Protein AF-A0A2H5XA53-F1 (afdb_monomer)

pLDDT: mean 73.77, std 21.11, range [25.73, 98.69]

Foldseek 3Di:
DDDDDDDDDDDPPPDDDPDPDDDPPDDDPDDDPPQDFDKDFDDDDDAWFKFWADPPDPHTAQEAEAQGKTWIDGPDDQWGKMAGPGPPDPPDNRIDIWGKDWAFKDQPPLAKFWADADPVRDGDGDHRGVCVRHTTMITGHRPRWDKTAMKIWIWTPCPRHGHDIHIHDRLGRIHGHKAKAKEFAPLPDAFDAPDFFTKMKIFMPPQAGPVRHGQWFKKKKFKFKAFFFLPFQQFFAQDPQWWFFAADPVGDTDTDGDGDRGAGQKAFDCDDPQKHFAFDWDADPRGITTGHRGMIIGNDTDRMDMTTMHGRFLLMWIWMWMKTADGVPGIATHQYPPPRDRGTHIPPPDPPPQSASQVVCVVLVNPPHNQQDAQACPLPFLPDHHQFAGVSDLSRAGQFPNDGHHHRSHFHEAEEEEDQDDDDVVDDGLHQDPCLQQPCLQPDDPSDGHYTYHYPVSNPPHPFPNDDDRPPRDDDANGRYEYEYEDQDWFADDPVQPLDHDPCVPPPDDDPVRTDRPPQFQKDKDAQFNPRTVDPDDDDPPPPDDGDRGTQIYMYGHLVVLVVQLPDCVLQVVSDDSSSSSSNQSSLNSLQSRQQDDPPQPRRGPQSDAAPVRHRRGPVQQTHGSPDNCSVPPFQAGRPRHPVRRPRHGNND

Structure (mmCIF, N/CA/C/O backbone):
data_AF-A0A2H5XA53-F1
#
_entry.id   AF-A0A2H5XA53-F1
#
loop_
_atom_site.group_PDB
_atom_site.id
_atom_site.type_symbol
_atom_site.label_atom_id
_atom_site.label_alt_id
_atom_site.label_comp_id
_atom_site.label_asym_id
_atom_site.label_entity_id
_atom_site.label_seq_id
_atom_site.pdbx_PDB_ins_code
_atom_site.Cartn_x
_atom_site.Cartn_y
_atom_site.Cartn_z
_atom_site.occupancy
_atom_site.B_iso_or_equiv
_atom_site.auth_seq_id
_atom_site.auth_comp_id
_atom_site.auth_asym_id
_atom_site.auth_atom_id
_atom_site.pdbx_PDB_model_num
ATOM 1 N N . MET A 1 1 ? 22.984 10.103 26.704 1.00 40.16 1 MET A N 1
ATOM 2 C CA . MET A 1 1 ? 23.006 11.159 27.741 1.00 40.16 1 MET A CA 1
ATOM 3 C C . MET A 1 1 ? 21.774 12.032 27.567 1.00 40.16 1 MET A C 1
ATOM 5 O O . MET A 1 1 ? 21.780 12.897 26.712 1.00 40.16 1 MET A O 1
ATOM 9 N N . ALA A 1 2 ? 20.729 11.794 28.353 1.00 28.52 2 ALA A N 1
ATOM 10 C CA . ALA A 1 2 ? 19.669 12.759 28.641 1.00 28.52 2 ALA A CA 1
ATOM 11 C C . ALA A 1 2 ? 19.011 12.301 29.946 1.00 28.52 2 ALA A C 1
ATOM 13 O O . ALA A 1 2 ? 18.802 11.110 30.164 1.00 28.52 2 ALA A O 1
ATOM 14 N N . LYS A 1 3 ? 18.869 13.245 30.871 1.00 28.28 3 LYS A N 1
ATOM 15 C CA . LYS A 1 3 ? 18.657 13.029 32.301 1.00 28.28 3 LYS A CA 1
ATOM 16 C C . LYS A 1 3 ? 17.185 12.755 32.595 1.00 28.28 3 LYS A C 1
ATOM 18 O O . LYS A 1 3 ? 16.324 13.522 32.181 1.00 28.28 3 LYS A O 1
ATOM 23 N N . GLY A 1 4 ? 16.938 11.696 33.363 1.00 26.47 4 GLY A N 1
ATOM 24 C CA . GLY A 1 4 ? 15.635 11.384 33.933 1.00 26.47 4 GLY A CA 1
ATOM 25 C C . GLY A 1 4 ? 15.167 12.464 34.907 1.00 26.47 4 GLY A C 1
ATOM 26 O O . GLY A 1 4 ? 15.912 12.884 35.795 1.00 26.47 4 GLY A O 1
ATOM 27 N N . SER A 1 5 ? 13.917 12.886 34.735 1.00 27.09 5 SER A N 1
ATOM 28 C CA . SER A 1 5 ? 13.159 13.592 35.760 1.00 27.09 5 SER A CA 1
ATOM 29 C C . SER A 1 5 ? 12.497 12.542 36.648 1.00 27.09 5 SER A C 1
ATOM 31 O O . SER A 1 5 ? 11.563 11.853 36.243 1.00 27.09 5 SER A O 1
ATOM 33 N N . LEU A 1 6 ? 13.058 12.369 37.843 1.00 26.41 6 LEU A N 1
ATOM 34 C CA . LEU A 1 6 ? 12.524 11.526 38.902 1.00 26.41 6 LEU A CA 1
ATOM 35 C C . LEU A 1 6 ? 11.339 12.272 39.539 1.00 26.41 6 LEU A C 1
ATOM 37 O O . LEU A 1 6 ? 11.537 13.154 40.374 1.00 26.41 6 LEU A O 1
ATOM 41 N N . SER A 1 7 ? 10.109 11.944 39.143 1.00 26.86 7 SER A N 1
ATOM 42 C CA . SER A 1 7 ? 8.926 12.375 39.893 1.00 26.86 7 SER A CA 1
ATOM 43 C C . SER A 1 7 ? 8.733 11.437 41.079 1.00 26.86 7 SER A C 1
ATOM 45 O O . SER A 1 7 ? 8.416 10.258 40.936 1.00 26.86 7 SER A O 1
ATOM 47 N N . VAL A 1 8 ? 8.996 11.980 42.265 1.00 28.12 8 VAL A N 1
ATOM 48 C CA . VAL A 1 8 ? 8.819 11.341 43.568 1.00 28.12 8 VAL A CA 1
ATOM 49 C C . VAL A 1 8 ? 7.327 11.111 43.800 1.00 28.12 8 VAL A C 1
ATOM 51 O O . VAL A 1 8 ? 6.586 12.045 44.098 1.00 28.12 8 VAL A O 1
ATOM 54 N N . MET A 1 9 ? 6.887 9.861 43.666 1.00 27.36 9 MET A N 1
ATOM 55 C CA . MET A 1 9 ? 5.546 9.442 44.057 1.00 27.36 9 MET A CA 1
ATOM 56 C C . MET A 1 9 ? 5.561 9.091 45.546 1.00 27.36 9 MET A C 1
ATOM 58 O O . MET A 1 9 ? 6.267 8.190 46.001 1.00 27.36 9 MET A O 1
ATOM 62 N N . LEU A 1 10 ? 4.813 9.873 46.318 1.00 25.73 10 LEU A N 1
ATOM 63 C CA . LEU A 1 10 ? 4.622 9.706 47.749 1.00 25.73 10 LEU A CA 1
ATOM 64 C C . LEU A 1 10 ? 3.730 8.474 47.981 1.00 25.73 10 LEU A C 1
ATOM 66 O O . LEU A 1 10 ? 2.506 8.566 47.968 1.00 25.73 10 LEU A O 1
ATOM 70 N N . CYS A 1 11 ? 4.343 7.307 48.173 1.00 26.61 11 CYS A N 1
ATOM 71 C CA . CYS A 1 11 ? 3.651 6.120 48.664 1.00 26.61 11 CYS A CA 1
ATOM 72 C C . CYS A 1 11 ? 3.144 6.375 50.093 1.00 26.61 11 CYS A C 1
ATOM 74 O O . CYS A 1 11 ? 3.913 6.332 51.055 1.00 26.61 11 CYS A O 1
ATOM 76 N N . LEU A 1 12 ? 1.837 6.591 50.249 1.00 27.44 12 LEU A N 1
ATOM 77 C CA . LEU A 1 12 ? 1.141 6.410 51.523 1.00 27.44 12 LEU A CA 1
ATOM 78 C C . LEU A 1 12 ? 1.020 4.903 51.800 1.00 27.44 12 LEU A C 1
ATOM 80 O O . LEU A 1 12 ? -0.032 4.294 51.641 1.00 27.44 12 LEU A O 1
ATOM 84 N N . VAL A 1 13 ? 2.131 4.297 52.223 1.00 31.11 13 VAL A N 1
ATOM 85 C CA . VAL A 1 13 ? 2.116 3.013 52.931 1.00 31.11 13 VAL A CA 1
ATOM 86 C C . VAL A 1 13 ? 1.614 3.305 54.341 1.00 31.11 13 VAL A C 1
ATOM 88 O O . VAL A 1 13 ? 2.375 3.688 55.231 1.00 31.11 13 VAL A O 1
ATOM 91 N N . GLY A 1 14 ? 0.307 3.162 54.540 1.00 27.55 14 GLY A N 1
ATOM 92 C CA . GLY A 1 14 ? -0.288 3.067 55.866 1.00 27.55 14 GLY A CA 1
ATOM 93 C C . GLY A 1 14 ? 0.131 1.749 56.505 1.00 27.55 14 GLY A C 1
ATOM 94 O O . GLY A 1 14 ? -0.574 0.752 56.403 1.00 27.55 14 GLY A O 1
ATOM 95 N N . GLY A 1 15 ? 1.306 1.737 57.134 1.00 28.27 15 GLY A N 1
ATOM 96 C CA . GLY A 1 15 ? 1.741 0.637 57.982 1.00 28.27 15 GLY A CA 1
ATOM 97 C C . GLY A 1 15 ? 0.793 0.497 59.168 1.00 28.27 15 GLY A C 1
ATOM 98 O O . GLY A 1 15 ? 0.831 1.307 60.097 1.00 28.27 15 GLY A O 1
ATOM 99 N N . PHE A 1 16 ? -0.040 -0.541 59.155 1.00 29.83 16 PHE A N 1
ATOM 100 C CA . PHE A 1 16 ? -0.674 -1.028 60.371 1.00 29.83 16 PHE A CA 1
ATOM 101 C C . PHE A 1 16 ? 0.427 -1.592 61.271 1.00 29.83 16 PHE A C 1
ATOM 103 O O . PHE A 1 16 ? 0.956 -2.677 61.048 1.00 29.83 16 PHE A O 1
ATOM 110 N N . LYS A 1 17 ? 0.804 -0.807 62.283 1.00 28.81 17 LYS A N 1
ATOM 111 C CA . LYS A 1 17 ? 1.479 -1.321 63.472 1.00 28.81 17 LYS A CA 1
ATOM 112 C C . LYS A 1 17 ? 0.552 -2.344 64.121 1.00 28.81 17 LYS A C 1
ATOM 114 O O . LYS A 1 17 ? -0.555 -1.989 64.520 1.00 28.81 17 LYS A O 1
ATOM 119 N N . GLU A 1 18 ? 1.040 -3.567 64.293 1.00 35.03 18 GLU A N 1
ATOM 120 C CA . GLU A 1 18 ? 0.572 -4.440 65.363 1.00 35.03 18 GLU A CA 1
ATOM 121 C C . GLU A 1 18 ? 0.730 -3.680 66.686 1.00 35.03 18 GLU A C 1
ATOM 123 O O . GLU A 1 18 ? 1.836 -3.463 67.185 1.00 35.03 18 GLU A O 1
ATOM 128 N N . SER A 1 19 ? -0.384 -3.200 67.233 1.00 30.84 19 SER A N 1
ATOM 129 C CA . SER A 1 19 ? -0.455 -2.869 68.646 1.00 30.84 19 SER A CA 1
ATOM 130 C C . SER A 1 19 ? -0.830 -4.143 69.388 1.00 30.84 19 SER A C 1
ATOM 132 O O . SER A 1 19 ? -1.988 -4.562 69.355 1.00 30.84 19 SER A O 1
ATOM 134 N N . GLU A 1 20 ? 0.143 -4.735 70.078 1.00 40.47 20 GLU A N 1
ATOM 135 C CA . GLU A 1 20 ? -0.108 -5.598 71.229 1.00 40.47 20 GLU A CA 1
ATOM 136 C C . GLU A 1 20 ? -0.888 -4.786 72.275 1.00 40.47 20 GLU A C 1
ATOM 138 O O . GLU A 1 20 ? -0.334 -4.078 73.115 1.00 40.47 20 GLU A O 1
ATOM 143 N N . GLY A 1 21 ? -2.212 -4.833 72.164 1.00 32.72 21 GLY A N 1
ATOM 144 C CA . GLY A 1 21 ? -3.162 -4.339 73.145 1.00 32.72 21 GLY A CA 1
ATOM 145 C C . GLY A 1 21 ? -3.929 -5.530 73.687 1.00 32.72 21 GLY A C 1
ATOM 146 O O . GLY A 1 21 ? -4.850 -6.031 73.048 1.00 32.72 21 GLY A O 1
ATOM 147 N N . SER A 1 22 ? -3.520 -5.999 74.860 1.00 39.28 22 SER A N 1
ATOM 148 C CA . SER A 1 22 ? -4.194 -7.022 75.648 1.00 39.28 22 SER A CA 1
ATOM 149 C C . SER A 1 22 ? -5.679 -6.689 75.847 1.00 39.28 22 SER A C 1
ATOM 151 O O . SER A 1 22 ? -6.051 -5.832 76.646 1.00 39.28 22 SER A O 1
ATOM 153 N N . GLN A 1 23 ? -6.546 -7.404 75.131 1.00 35.12 23 GLN A N 1
ATOM 154 C CA . GLN A 1 23 ? -7.973 -7.477 75.436 1.00 35.12 23 GLN A CA 1
ATOM 155 C C . GLN A 1 23 ? -8.151 -8.276 76.739 1.00 35.12 23 GLN A C 1
ATOM 157 O O . GLN A 1 23 ? -7.693 -9.421 76.810 1.00 35.12 23 GLN A O 1
ATOM 162 N N . PRO A 1 24 ? -8.802 -7.738 77.785 1.00 36.78 24 PRO A N 1
ATOM 163 C CA . PRO A 1 24 ? -9.223 -8.564 78.902 1.00 36.78 24 PRO A CA 1
ATOM 164 C C . PRO A 1 24 ? -10.351 -9.487 78.427 1.00 36.78 24 PRO A C 1
ATOM 166 O O . PRO A 1 24 ? -11.392 -9.035 77.954 1.00 36.78 24 PRO A O 1
ATOM 169 N N . SER A 1 25 ? -10.147 -10.794 78.578 1.00 39.16 25 SER A N 1
ATOM 170 C CA . SER A 1 25 ? -11.177 -11.811 78.384 1.00 39.16 25 SER A CA 1
ATOM 171 C C . SER A 1 25 ? -12.285 -11.627 79.426 1.00 39.16 25 SER A C 1
ATOM 173 O O . SER A 1 25 ? -12.193 -12.148 80.541 1.00 39.16 25 SER A O 1
ATOM 175 N N . TYR A 1 26 ? -13.333 -10.881 79.086 1.00 33.38 26 TYR A N 1
ATOM 176 C CA . TYR A 1 26 ? -14.556 -10.850 79.880 1.00 33.38 26 TYR A CA 1
ATOM 177 C C . TYR A 1 26 ? -15.517 -11.910 79.339 1.00 33.38 26 TYR A C 1
ATOM 179 O O . TYR A 1 26 ? -16.351 -11.642 78.481 1.00 33.38 26 TYR A O 1
ATOM 187 N N . TYR A 1 27 ? -15.369 -13.142 79.829 1.00 35.25 27 TYR A N 1
ATOM 188 C CA . TYR A 1 27 ? -16.424 -14.148 79.728 1.00 35.25 27 TYR A CA 1
ATOM 189 C C . TYR A 1 27 ? -17.549 -13.761 80.699 1.00 35.25 27 TYR A C 1
ATOM 191 O O . TYR A 1 27 ? -17.309 -13.761 81.912 1.00 35.25 27 TYR A O 1
ATOM 199 N N . PRO A 1 28 ? -18.777 -13.459 80.238 1.00 43.47 28 PRO A N 1
ATOM 200 C CA . PRO A 1 28 ? -19.921 -13.468 81.133 1.00 43.47 28 PRO A CA 1
ATOM 201 C C . PRO A 1 28 ? -20.213 -14.927 81.540 1.00 43.47 28 PRO A C 1
ATOM 203 O O . PRO A 1 28 ? -20.170 -15.828 80.698 1.00 43.47 28 PRO A O 1
ATOM 206 N N . PRO A 1 29 ? -20.500 -15.204 82.822 1.00 46.25 29 PRO A N 1
ATOM 207 C CA . PRO A 1 29 ? -20.629 -16.562 83.324 1.00 46.25 29 PRO A CA 1
ATOM 208 C C . PRO A 1 29 ? -22.071 -17.062 83.201 1.00 46.25 29 PRO A C 1
ATOM 210 O O . PRO A 1 29 ? -22.653 -17.410 84.210 1.00 46.25 29 PRO A O 1
ATOM 213 N N . TYR A 1 30 ? -22.663 -17.098 82.008 1.00 39.34 30 TYR A N 1
ATOM 214 C CA . TYR A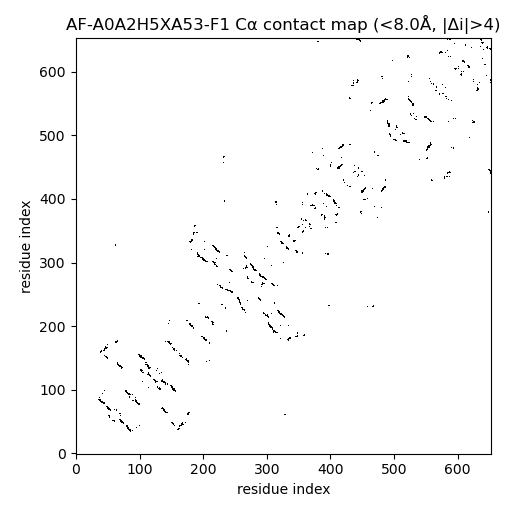 1 30 ? -23.881 -17.875 81.726 1.00 39.34 30 TYR A CA 1
ATOM 215 C C . TYR A 1 30 ? -23.929 -18.152 80.219 1.00 39.34 30 TYR A C 1
ATOM 217 O O . TYR A 1 30 ? -23.705 -17.212 79.454 1.00 39.34 30 TYR A O 1
ATOM 225 N N . PRO A 1 31 ? -24.231 -19.383 79.751 1.00 45.34 31 PRO A N 1
ATOM 226 C CA . PRO A 1 31 ? -24.645 -19.534 78.366 1.00 45.34 31 PRO A CA 1
ATOM 227 C C . PRO A 1 31 ? -25.869 -18.622 78.199 1.00 45.34 31 PRO A C 1
ATOM 229 O O . PRO A 1 31 ? -26.800 -18.727 79.012 1.00 45.34 31 PRO A O 1
ATOM 232 N N . PRO A 1 32 ? -25.885 -17.688 77.230 1.00 48.88 32 PRO A N 1
ATOM 233 C CA . PRO A 1 32 ? -27.125 -17.001 76.917 1.00 48.88 32 PRO A CA 1
ATOM 234 C C . PRO A 1 32 ? -28.183 -18.082 76.651 1.00 48.88 32 PRO A C 1
ATOM 236 O O . PRO A 1 32 ? -27.824 -19.200 76.249 1.00 48.88 32 PRO A O 1
ATOM 239 N N . PRO A 1 33 ? -29.479 -17.800 76.870 1.00 49.09 33 PRO A N 1
ATOM 240 C CA . PRO A 1 33 ? -30.503 -18.664 76.306 1.00 49.09 33 PRO A CA 1
ATOM 241 C C . PRO A 1 33 ? -30.094 -18.918 74.855 1.00 49.09 33 PRO A C 1
ATOM 243 O O . PRO A 1 33 ? -29.664 -17.974 74.184 1.00 49.09 33 PRO A O 1
ATOM 246 N N . GLN A 1 34 ? -30.134 -20.172 74.402 1.00 59.06 34 GLN A N 1
ATOM 247 C CA . GLN A 1 34 ? -30.050 -20.471 72.978 1.00 59.06 34 GLN A CA 1
ATOM 248 C C . GLN A 1 34 ? -31.205 -19.715 72.320 1.00 59.06 34 GLN A C 1
ATOM 250 O O . GLN A 1 34 ? -32.327 -20.208 72.249 1.00 59.06 34 GLN A O 1
ATOM 255 N N . HIS A 1 35 ? -30.969 -18.458 71.965 1.00 70.44 35 HIS A N 1
ATOM 256 C CA . HIS A 1 35 ? -31.909 -17.657 71.229 1.00 70.44 35 HIS A CA 1
ATOM 257 C C . HIS A 1 35 ? -31.703 -18.105 69.792 1.00 70.44 35 HIS A C 1
ATOM 259 O O . HIS A 1 35 ? -30.600 -18.055 69.251 1.00 70.44 35 HIS A O 1
ATOM 265 N N . GLN A 1 36 ? -32.742 -18.701 69.229 1.00 82.25 36 GLN A N 1
ATOM 266 C CA . GLN A 1 36 ? -32.729 -19.072 67.830 1.00 82.25 36 GLN A CA 1
ATOM 267 C C . GLN A 1 36 ? -33.011 -17.809 67.035 1.00 82.25 36 GLN A C 1
ATOM 269 O O . GLN A 1 36 ? -34.000 -17.116 67.292 1.00 82.25 36 GLN A O 1
ATOM 274 N N . HIS A 1 37 ? -32.119 -17.499 66.105 1.00 85.12 37 HIS A N 1
ATOM 275 C CA . HIS A 1 37 ? -32.387 -16.460 65.132 1.00 85.12 37 HIS A CA 1
ATOM 276 C C . HIS A 1 37 ? -33.507 -16.919 64.202 1.00 85.12 37 HIS A C 1
ATOM 278 O O . HIS A 1 37 ? -33.608 -18.097 63.860 1.00 85.12 37 HIS A O 1
ATOM 284 N N . ASN A 1 38 ? -34.355 -15.972 63.821 1.00 90.94 38 ASN A N 1
ATOM 285 C CA . ASN A 1 38 ? -35.350 -16.150 62.779 1.00 90.94 38 ASN A CA 1
ATOM 286 C C . ASN A 1 38 ? -35.137 -15.007 61.794 1.00 90.94 38 ASN A C 1
ATOM 288 O O . ASN A 1 38 ? -35.607 -13.898 62.048 1.00 90.94 38 ASN A O 1
ATOM 292 N N . TRP A 1 39 ? -34.321 -15.259 60.778 1.00 91.25 39 TRP A N 1
ATOM 293 C CA . TRP A 1 39 ? -33.937 -14.269 59.782 1.00 91.25 39 TRP A CA 1
ATOM 294 C C . TRP A 1 39 ? -35.009 -14.147 58.707 1.00 91.25 39 TRP A C 1
ATOM 296 O O . TRP A 1 39 ? -35.659 -15.124 58.330 1.00 91.25 39 TRP A O 1
ATOM 306 N N . THR A 1 40 ? -35.202 -12.928 58.240 1.00 89.94 40 THR A N 1
ATOM 307 C CA . THR A 1 40 ? -36.056 -12.584 57.111 1.00 89.94 40 THR A CA 1
ATOM 308 C C . THR A 1 40 ? -35.318 -11.576 56.252 1.00 89.94 40 THR A C 1
ATOM 310 O O . THR A 1 40 ? -34.621 -10.733 56.826 1.00 89.94 40 THR A O 1
ATOM 313 N N . ALA A 1 41 ? -35.577 -11.610 54.942 1.00 87.44 41 ALA A N 1
ATOM 314 C CA . ALA A 1 41 ? -35.121 -10.595 53.999 1.00 87.44 41 ALA A CA 1
ATOM 315 C C . ALA A 1 41 ? -35.289 -9.193 54.592 1.00 87.44 41 ALA A C 1
ATOM 317 O O . ALA A 1 41 ? -36.395 -8.802 55.000 1.00 87.44 41 ALA A O 1
ATOM 318 N N . GLY A 1 42 ? -34.183 -8.466 54.685 1.00 85.56 42 GLY A N 1
ATOM 319 C CA . GLY A 1 42 ? -34.178 -7.098 55.165 1.00 85.56 42 GLY A CA 1
ATOM 320 C C . GLY A 1 42 ? -34.208 -6.101 54.009 1.00 85.56 42 GLY A C 1
ATOM 321 O O . GLY A 1 42 ? -35.268 -5.824 53.443 1.00 85.56 42 GLY A O 1
ATOM 322 N N . SER A 1 43 ? -33.061 -5.495 53.705 1.00 84.50 43 SER A N 1
ATOM 323 C CA . SER A 1 43 ? -32.903 -4.613 52.544 1.00 84.50 43 SER A CA 1
ATOM 324 C C . SER A 1 43 ? -32.302 -5.411 51.405 1.00 84.50 43 SER A C 1
ATOM 326 O O . SER A 1 43 ? -31.198 -5.893 51.568 1.00 84.50 43 SER A O 1
ATOM 328 N N . SER A 1 44 ? -32.982 -5.456 50.260 1.00 82.31 44 SER A N 1
ATOM 329 C CA . SER A 1 44 ? -32.523 -6.206 49.088 1.00 82.31 44 SER A CA 1
ATOM 330 C C . SER A 1 44 ? -31.078 -5.895 48.698 1.00 82.31 44 SER A C 1
ATOM 332 O O . SER A 1 44 ? -30.719 -4.706 48.633 1.00 82.31 44 SER A O 1
ATOM 334 N N . ILE A 1 45 ? -30.355 -6.932 48.272 1.00 88.12 45 ILE A N 1
ATOM 335 C CA . ILE A 1 45 ? -29.026 -6.846 47.662 1.00 88.12 45 ILE A CA 1
ATOM 336 C C . ILE A 1 45 ? -28.956 -5.658 46.682 1.00 88.12 45 ILE A C 1
ATOM 338 O O . ILE A 1 45 ? -29.724 -5.585 45.709 1.00 88.12 45 ILE A O 1
ATOM 342 N N . PRO A 1 46 ? -28.042 -4.692 46.900 1.00 89.19 46 PRO A N 1
ATOM 343 C CA . PRO A 1 46 ? -27.844 -3.593 45.970 1.00 89.19 46 PRO A CA 1
ATOM 344 C C . PRO A 1 46 ? -27.443 -4.122 44.594 1.00 89.19 46 PRO A C 1
ATOM 346 O O . PRO A 1 46 ? -26.440 -4.825 44.457 1.00 89.19 46 PRO A O 1
ATOM 349 N N . LYS A 1 47 ? -28.191 -3.727 43.557 1.00 92.56 47 LYS A N 1
ATOM 350 C CA . LYS A 1 47 ? -27.836 -4.066 42.176 1.00 92.56 47 LYS A CA 1
ATOM 351 C C . LYS A 1 47 ? -26.404 -3.617 41.858 1.00 92.56 47 LYS A C 1
ATOM 353 O O . LYS A 1 47 ? -26.027 -2.506 42.251 1.00 92.56 47 LYS A O 1
ATOM 358 N N . PRO A 1 48 ? -25.627 -4.429 41.125 1.00 94.00 48 PRO A N 1
ATOM 359 C CA . PRO A 1 48 ? -24.269 -4.069 40.764 1.00 94.00 48 PRO A CA 1
ATOM 360 C C . PRO A 1 48 ? -24.265 -2.872 39.811 1.00 94.00 48 PRO A C 1
ATOM 362 O O . PRO A 1 48 ? -25.199 -2.671 39.030 1.00 94.00 48 PRO A O 1
ATOM 365 N N . ILE A 1 49 ? -23.192 -2.085 39.876 1.00 94.00 49 ILE A N 1
ATOM 366 C CA . ILE A 1 49 ? -22.920 -0.994 38.934 1.00 94.00 49 ILE A CA 1
ATOM 367 C C . ILE A 1 49 ? -21.602 -1.326 38.252 1.00 94.00 49 ILE A C 1
ATOM 369 O O . ILE A 1 49 ? -20.529 -1.144 38.829 1.00 94.00 49 ILE A O 1
ATOM 373 N N . VAL A 1 50 ? -21.704 -1.814 37.020 1.00 94.75 50 VAL A N 1
ATOM 374 C CA . VAL A 1 50 ? -20.563 -2.169 36.183 1.00 94.75 50 VAL A CA 1
ATOM 375 C C . VAL A 1 50 ? -19.944 -0.899 35.614 1.00 94.75 50 VAL A C 1
ATOM 377 O O . VAL A 1 50 ? -20.634 -0.086 34.991 1.00 94.75 50 VAL A O 1
ATOM 380 N N . MET A 1 51 ? -18.637 -0.745 35.817 1.00 94.19 51 MET A N 1
ATOM 381 C CA . MET A 1 51 ? -17.818 0.275 35.166 1.00 94.19 51 MET A CA 1
ATOM 382 C C . MET A 1 51 ? -16.552 -0.339 34.578 1.00 94.19 51 MET A C 1
ATOM 384 O O . MET A 1 51 ? -15.970 -1.262 35.153 1.00 94.19 51 MET A O 1
ATOM 388 N N . LEU A 1 52 ? -16.133 0.209 33.437 1.00 94.75 52 LEU A N 1
ATOM 389 C CA . LEU A 1 52 ? -14.876 -0.118 32.780 1.00 94.75 52 LEU A CA 1
ATOM 390 C C . LEU A 1 52 ? -13.880 1.021 32.994 1.00 94.75 52 LEU A C 1
ATOM 392 O O . LEU A 1 52 ? -14.267 2.190 32.998 1.00 94.75 52 LEU A O 1
ATOM 396 N N . PHE A 1 53 ? -12.602 0.684 33.132 1.00 93.12 53 PHE A N 1
ATOM 397 C CA . PHE A 1 53 ? -11.512 1.646 33.289 1.00 93.12 53 PHE A CA 1
ATOM 398 C C . PHE A 1 53 ? -10.328 1.285 32.397 1.00 93.12 53 PHE A C 1
ATOM 400 O O . PHE A 1 53 ? -10.088 0.102 32.132 1.00 93.12 53 PHE A O 1
ATOM 407 N N . TYR A 1 54 ? -9.537 2.287 32.003 1.00 87.06 54 TYR A N 1
ATOM 408 C CA . TYR A 1 54 ? -8.221 2.008 31.424 1.00 87.06 54 TYR A CA 1
ATOM 409 C C . TYR A 1 54 ? -7.350 1.289 32.466 1.00 87.06 54 TYR A C 1
ATOM 411 O O . TYR A 1 54 ? -7.260 1.781 33.603 1.00 87.06 54 TYR A O 1
ATOM 419 N N . PRO A 1 55 ? -6.698 0.162 32.113 1.00 83.50 55 PRO A N 1
ATOM 420 C CA . PRO A 1 55 ? -5.880 -0.603 33.047 1.00 83.50 55 PRO A CA 1
ATOM 421 C C . PRO A 1 55 ? -4.864 0.272 33.794 1.00 83.50 55 PRO A C 1
ATOM 423 O O . PRO A 1 55 ? -4.117 1.041 33.194 1.00 83.50 55 PRO A O 1
ATOM 426 N N . GLY A 1 56 ? -4.847 0.168 35.127 1.00 80.06 56 GLY A N 1
ATOM 427 C CA . GLY A 1 56 ? -3.937 0.936 35.986 1.00 80.06 56 GLY A CA 1
ATOM 428 C C . GLY A 1 56 ? -4.323 2.403 36.217 1.00 80.06 56 GLY A C 1
ATOM 429 O O . GLY A 1 56 ? -3.549 3.136 36.832 1.00 80.06 56 GLY A O 1
ATOM 430 N N . THR A 1 57 ? -5.503 2.841 35.770 1.00 83.31 57 THR A N 1
ATOM 431 C CA . THR A 1 57 ? -5.995 4.214 35.966 1.00 83.31 57 THR A CA 1
ATOM 432 C C . THR A 1 57 ? -7.369 4.240 36.641 1.00 83.31 57 THR A C 1
ATOM 434 O O . THR A 1 57 ? -8.034 3.218 36.784 1.00 83.31 57 THR A O 1
ATOM 437 N N . SER A 1 58 ? -7.818 5.433 37.034 1.00 84.25 58 SER A N 1
ATOM 438 C CA . SER A 1 58 ? -9.185 5.689 37.501 1.00 84.25 58 SER A CA 1
ATOM 439 C C . SER A 1 58 ? -10.087 6.290 36.416 1.00 84.25 58 SER A C 1
ATOM 441 O O . SER A 1 58 ? -11.180 6.758 36.728 1.00 84.25 58 SER A O 1
ATOM 443 N N . TYR A 1 59 ? -9.622 6.365 35.166 1.00 84.25 59 TYR A N 1
ATOM 444 C CA . TYR A 1 59 ? -10.390 6.955 34.074 1.00 84.25 59 TYR A CA 1
ATOM 445 C C . TYR A 1 59 ? -11.374 5.930 33.527 1.00 84.25 59 TYR A C 1
ATOM 447 O O . TYR A 1 59 ? -10.977 4.836 33.125 1.00 84.25 59 TYR A O 1
ATOM 455 N N . THR A 1 60 ? -12.655 6.292 33.531 1.00 87.69 60 THR A N 1
ATOM 456 C CA . THR A 1 60 ? -13.733 5.451 33.013 1.00 87.69 60 THR A CA 1
ATOM 457 C C . THR A 1 60 ? -13.642 5.335 31.501 1.00 87.69 60 THR A C 1
ATOM 459 O O . THR A 1 60 ? -13.388 6.325 30.814 1.00 87.69 60 THR A O 1
ATOM 462 N N . LEU A 1 61 ? -13.918 4.143 30.994 1.00 89.00 61 LEU A N 1
ATOM 463 C CA . LEU A 1 61 ? -13.893 3.810 29.583 1.00 89.00 61 LEU A CA 1
ATOM 464 C C . LEU A 1 61 ? -15.311 3.454 29.129 1.00 89.00 61 LEU A C 1
ATOM 466 O O . LEU A 1 61 ? -15.955 2.582 29.702 1.00 89.00 61 LEU A O 1
ATOM 470 N N . THR A 1 62 ? -15.800 4.146 28.103 1.00 92.00 62 THR A N 1
ATOM 471 C CA . THR A 1 62 ? -17.123 3.901 27.496 1.00 92.00 62 THR A CA 1
ATOM 472 C C . THR A 1 62 ? -17.031 3.449 26.037 1.00 92.00 62 THR A C 1
ATOM 474 O O . THR A 1 62 ? -18.021 3.005 25.458 1.00 92.00 62 THR A O 1
ATOM 477 N N . HIS A 1 63 ? -15.829 3.527 25.465 1.00 95.25 63 HIS A N 1
ATOM 478 C CA . HIS A 1 63 ? -15.491 3.148 24.101 1.00 95.25 63 HIS A CA 1
ATOM 479 C C . HIS A 1 63 ? -14.233 2.291 24.155 1.00 95.25 63 HIS A C 1
ATOM 481 O O . HIS A 1 63 ? -13.209 2.752 24.655 1.00 95.25 63 HIS A O 1
ATOM 487 N N . LEU A 1 64 ? -14.319 1.060 23.669 1.00 95.12 64 LEU A N 1
ATOM 488 C CA . LEU A 1 64 ? -13.231 0.090 23.676 1.00 95.12 64 LEU A CA 1
ATOM 489 C C . LEU A 1 64 ? -12.904 -0.267 22.231 1.00 95.12 64 LEU A C 1
ATOM 491 O O . LEU A 1 64 ? -13.810 -0.606 21.473 1.00 95.12 64 LEU A O 1
ATOM 495 N N . ARG A 1 65 ? -11.642 -0.199 21.822 1.00 95.06 65 ARG A N 1
ATOM 496 C CA . ARG A 1 65 ? -11.282 -0.674 20.486 1.00 95.06 65 ARG A CA 1
ATOM 497 C C . ARG A 1 65 ? -11.363 -2.204 20.439 1.00 95.06 65 ARG A C 1
ATOM 499 O O . ARG A 1 65 ? -11.191 -2.875 21.460 1.00 95.06 65 ARG A O 1
ATOM 506 N N . CYS A 1 66 ? -11.603 -2.785 19.266 1.00 95.38 66 CYS A N 1
ATOM 507 C CA . CYS A 1 66 ? -11.525 -4.235 19.093 1.00 95.38 66 CYS A CA 1
ATOM 508 C C . CYS A 1 66 ? -10.193 -4.786 19.630 1.00 95.38 66 CYS A C 1
ATOM 510 O O . CYS A 1 66 ? -9.123 -4.207 19.421 1.00 95.38 66 CYS A O 1
ATOM 512 N N . TYR A 1 67 ? -10.280 -5.916 20.339 1.00 93.88 67 TYR A N 1
ATOM 513 C CA . TYR A 1 67 ? -9.174 -6.590 21.032 1.00 93.88 67 TYR A CA 1
ATOM 514 C C . TYR A 1 67 ? -8.531 -5.837 22.220 1.00 93.88 67 TYR A C 1
ATOM 516 O O . TYR A 1 67 ? -7.645 -6.386 22.883 1.00 93.88 67 TYR A O 1
ATOM 524 N N . GLU A 1 68 ? -8.976 -4.620 22.543 1.00 94.25 68 GLU A N 1
ATOM 525 C CA . GLU A 1 68 ? -8.490 -3.867 23.702 1.00 94.25 68 GLU A CA 1
ATOM 526 C C . GLU A 1 68 ? -8.997 -4.475 25.024 1.00 94.25 68 GLU A C 1
ATOM 528 O O . GLU A 1 68 ? -10.040 -5.138 25.084 1.00 94.25 68 GLU A O 1
ATOM 533 N N . ILE A 1 69 ? -8.225 -4.273 26.096 1.00 95.62 69 ILE A N 1
ATOM 534 C CA . ILE A 1 69 ? -8.509 -4.792 27.435 1.00 95.62 69 ILE A CA 1
ATOM 535 C C . ILE A 1 69 ? -8.887 -3.634 28.357 1.00 95.62 69 ILE A C 1
ATOM 537 O O . ILE A 1 69 ? -8.135 -2.673 28.499 1.00 95.62 69 ILE A O 1
ATOM 541 N N . ALA A 1 70 ? -10.006 -3.780 29.057 1.00 96.31 70 ALA A N 1
ATOM 542 C CA . ALA A 1 70 ? -10.447 -2.871 30.104 1.00 96.31 70 ALA A CA 1
ATOM 543 C C . ALA A 1 70 ? -10.446 -3.557 31.473 1.00 96.31 70 ALA A C 1
ATOM 545 O O . ALA A 1 70 ? -10.700 -4.759 31.587 1.00 96.31 70 ALA A O 1
ATOM 546 N N . PHE A 1 71 ? -10.206 -2.779 32.527 1.00 96.06 71 PHE A N 1
ATOM 547 C CA . PHE A 1 71 ? -10.438 -3.208 33.904 1.00 96.06 71 PHE A CA 1
ATOM 548 C C . PHE A 1 71 ? -11.932 -3.115 34.234 1.00 96.06 71 PHE A C 1
ATOM 550 O O . PHE A 1 71 ? -12.562 -2.101 33.941 1.00 96.06 71 PHE A O 1
ATOM 557 N N . LEU A 1 72 ? -12.488 -4.157 34.851 1.00 95.25 72 LEU A N 1
ATOM 558 C CA . LEU A 1 72 ? -13.885 -4.251 35.271 1.00 95.25 72 LEU A CA 1
ATOM 559 C C . LEU A 1 72 ? -14.019 -4.051 36.779 1.00 95.25 72 LEU A C 1
ATOM 561 O O . LEU A 1 72 ? -13.328 -4.705 37.563 1.00 95.25 72 LEU A O 1
ATOM 565 N N . ALA A 1 73 ? -14.991 -3.237 37.190 1.00 92.19 73 ALA A N 1
ATOM 566 C CA . ALA A 1 73 ? -15.363 -3.098 38.592 1.00 92.19 73 ALA A CA 1
ATOM 567 C C . ALA A 1 73 ? -16.880 -3.115 38.797 1.00 92.19 73 ALA A C 1
ATOM 569 O O . ALA A 1 73 ? -17.634 -2.581 37.982 1.00 92.19 73 ALA A O 1
ATOM 570 N N . ASP A 1 74 ? -17.295 -3.671 39.935 1.00 92.31 74 ASP A N 1
ATOM 571 C CA . ASP A 1 74 ? -18.577 -3.361 40.563 1.00 92.31 74 ASP A CA 1
ATOM 572 C C . ASP A 1 74 ? -18.346 -2.287 41.625 1.00 92.31 74 ASP A C 1
ATOM 574 O O . ASP A 1 74 ? -17.615 -2.514 42.590 1.00 92.31 74 ASP A O 1
ATOM 578 N N . VAL A 1 75 ? -18.947 -1.114 41.443 1.00 87.62 75 VAL A N 1
ATOM 579 C CA . VAL A 1 75 ? -18.793 0.009 42.381 1.00 87.62 75 VAL A CA 1
ATOM 580 C C . VAL A 1 75 ? -19.995 0.198 43.309 1.00 87.62 75 VAL A C 1
ATOM 582 O O . VAL A 1 75 ? -20.032 1.159 44.081 1.00 87.62 75 VAL A O 1
ATOM 585 N N . ALA A 1 76 ? -21.011 -0.664 43.218 1.00 84.88 76 ALA A N 1
ATOM 586 C CA . ALA A 1 76 ? -22.162 -0.588 44.108 1.00 84.88 76 ALA A CA 1
ATOM 587 C C . ALA A 1 76 ? -21.787 -1.019 45.535 1.00 84.88 76 ALA A C 1
ATOM 589 O O . ALA A 1 76 ? -20.868 -1.818 45.732 1.00 84.88 76 ALA A O 1
ATOM 590 N N . SER A 1 77 ? -22.549 -0.537 46.528 1.00 75.00 77 SER A N 1
ATOM 591 C CA . SER A 1 77 ? -22.417 -0.928 47.943 1.00 75.00 77 SER A CA 1
ATOM 592 C C . SER A 1 77 ? -22.257 -2.445 48.102 1.00 75.00 77 SER A C 1
ATOM 594 O O . SER A 1 77 ? -22.949 -3.215 47.434 1.00 75.00 77 SER A O 1
ATOM 596 N N . ALA A 1 78 ? -21.334 -2.865 48.969 1.00 75.00 78 ALA A N 1
ATOM 597 C CA . ALA A 1 78 ? -20.910 -4.259 49.109 1.00 75.00 78 ALA A CA 1
ATOM 598 C C . ALA A 1 78 ? -21.740 -5.083 50.106 1.00 75.00 78 ALA A C 1
ATOM 600 O O . ALA A 1 78 ? -21.395 -6.232 50.364 1.00 75.00 78 ALA A O 1
ATOM 601 N N . THR A 1 79 ? -22.773 -4.489 50.702 1.00 83.94 79 THR A N 1
ATOM 602 C CA . THR A 1 79 ? -23.435 -5.058 51.877 1.00 83.94 79 THR A CA 1
ATOM 603 C C . THR A 1 79 ? -24.912 -5.287 51.622 1.00 83.94 79 THR A C 1
ATOM 605 O O . THR A 1 79 ? -25.630 -4.331 51.309 1.00 83.94 79 THR A O 1
ATOM 608 N N . ASP A 1 80 ? -25.317 -6.540 51.790 1.00 87.00 80 ASP A N 1
ATOM 609 C CA . ASP A 1 80 ? -26.701 -6.960 51.965 1.00 87.00 80 ASP A CA 1
ATOM 610 C C . ASP A 1 80 ? -27.079 -6.908 53.457 1.00 87.00 80 ASP A C 1
ATOM 612 O O . ASP A 1 80 ? -26.196 -7.002 54.315 1.00 87.00 80 ASP A O 1
ATOM 616 N N . TRP A 1 81 ? -28.349 -6.663 53.786 1.00 89.44 81 TRP A N 1
ATOM 617 C CA . TRP A 1 81 ? -28.784 -6.510 55.175 1.00 89.44 81 TRP A CA 1
ATOM 618 C C . TRP A 1 81 ? -30.011 -7.349 55.487 1.00 89.44 81 TRP A C 1
ATOM 620 O O . TRP A 1 81 ? -31.103 -7.040 55.017 1.00 89.44 81 TRP A O 1
ATOM 630 N N . ASP A 1 82 ? -29.867 -8.235 56.466 1.00 91.00 82 ASP A N 1
ATOM 631 C CA . ASP A 1 82 ? -30.921 -9.110 56.954 1.00 91.00 82 ASP A CA 1
ATOM 632 C C . ASP A 1 82 ? -31.435 -8.743 58.331 1.00 91.00 82 ASP A C 1
ATOM 634 O O . ASP A 1 82 ? -30.711 -8.221 59.186 1.00 91.00 82 ASP A O 1
ATOM 638 N N . GLN A 1 83 ? -32.706 -9.071 58.575 1.00 91.81 83 GLN A N 1
ATOM 639 C CA . GLN A 1 83 ? -33.358 -8.786 59.842 1.00 91.81 83 GLN A CA 1
ATOM 640 C C . GLN A 1 83 ? -33.766 -10.060 60.580 1.00 91.81 83 GLN A C 1
ATOM 642 O O . GLN A 1 83 ? -34.579 -10.857 60.123 1.00 91.81 83 GLN A O 1
ATOM 647 N N . CYS A 1 84 ? -33.266 -10.217 61.800 1.00 92.25 84 CYS A N 1
ATOM 648 C CA . CYS A 1 84 ? -33.753 -11.207 62.743 1.00 92.25 84 CYS A CA 1
ATOM 649 C C . CYS A 1 84 ? -35.004 -10.680 63.455 1.00 92.25 84 CYS A C 1
ATOM 651 O O . CYS A 1 84 ? -34.947 -9.711 64.217 1.00 92.25 84 CYS A O 1
ATOM 653 N N . ILE A 1 85 ? -36.125 -11.376 63.279 1.00 91.19 85 ILE A N 1
ATOM 654 C CA . ILE A 1 85 ? -37.412 -11.050 63.911 1.00 91.19 85 ILE A CA 1
ATOM 655 C C . ILE A 1 85 ? -37.620 -11.746 65.267 1.00 91.19 85 ILE A C 1
ATOM 657 O O . ILE A 1 85 ? -38.689 -11.635 65.873 1.00 91.19 85 ILE A O 1
ATOM 661 N N . ALA A 1 86 ? -36.616 -12.472 65.770 1.00 89.75 86 ALA A N 1
ATOM 662 C CA . ALA A 1 86 ? -36.690 -13.120 67.076 1.00 89.75 86 ALA A CA 1
ATOM 663 C C . ALA A 1 86 ? -36.691 -12.070 68.215 1.00 89.75 86 ALA A C 1
ATOM 665 O O . ALA A 1 86 ? -35.776 -11.241 68.291 1.00 89.75 86 ALA A O 1
ATOM 666 N N . PRO A 1 87 ? -37.673 -12.092 69.141 1.00 86.94 87 PRO A N 1
ATOM 667 C CA . PRO A 1 87 ? -37.706 -11.168 70.272 1.00 86.94 87 PRO A CA 1
ATOM 668 C C . PRO A 1 87 ? -36.436 -11.263 71.129 1.00 86.94 87 PRO A C 1
ATOM 670 O O . PRO A 1 87 ? -36.059 -12.347 71.568 1.00 86.94 87 PRO A O 1
ATOM 673 N N . GLY A 1 88 ? -35.801 -10.120 71.405 1.00 85.81 88 GLY A N 1
ATOM 674 C CA . GLY A 1 88 ? -34.569 -10.066 72.201 1.00 85.81 88 GLY A CA 1
ATOM 675 C C . GLY A 1 88 ? -33.293 -10.431 71.434 1.00 85.81 88 GLY A C 1
ATOM 676 O O . GLY A 1 88 ? -32.301 -10.780 72.072 1.00 85.81 88 GLY A O 1
ATOM 677 N N . CYS A 1 89 ? -33.309 -10.358 70.097 1.00 85.25 89 CYS A N 1
ATOM 678 C CA . CYS A 1 89 ? -32.121 -10.547 69.266 1.00 85.25 89 CYS A CA 1
ATOM 679 C C . CYS A 1 89 ? -30.956 -9.636 69.729 1.00 85.25 89 CYS A C 1
ATOM 681 O O . CYS A 1 89 ? -31.172 -8.436 69.917 1.00 85.25 89 CYS A O 1
ATOM 683 N N . PRO A 1 90 ? -29.731 -10.171 69.912 1.00 87.69 90 PRO A N 1
ATOM 684 C CA . PRO A 1 90 ? -28.571 -9.407 70.372 1.00 87.69 90 PRO A CA 1
ATOM 685 C C . PRO A 1 90 ? -27.936 -8.549 69.274 1.00 87.69 90 PRO A C 1
ATOM 687 O O . PRO A 1 90 ? -27.117 -7.685 69.588 1.00 87.69 90 PRO A O 1
ATOM 690 N N . TYR A 1 91 ? -28.292 -8.772 68.005 1.00 87.00 91 TYR A N 1
ATOM 691 C CA . TYR A 1 91 ? -27.860 -7.910 66.911 1.00 87.00 91 TYR A CA 1
ATOM 692 C C . TYR A 1 91 ? -28.459 -6.508 67.088 1.00 87.00 91 TYR A C 1
ATOM 694 O O . TYR A 1 91 ? -29.633 -6.395 67.459 1.00 87.00 91 TYR A O 1
ATOM 702 N N . PRO A 1 92 ? -27.699 -5.429 66.830 1.00 86.50 92 PRO A N 1
ATOM 703 C CA . PRO A 1 92 ? -28.208 -4.066 66.932 1.00 86.50 92 PRO A CA 1
ATOM 704 C C . PRO A 1 92 ? -29.492 -3.887 66.110 1.00 86.50 92 PRO A C 1
ATOM 706 O O . PRO A 1 92 ? -29.485 -3.991 64.888 1.00 86.50 92 PRO A O 1
ATOM 709 N N . ASN A 1 93 ? -30.618 -3.651 66.793 1.00 85.75 93 ASN A N 1
ATOM 710 C CA . ASN A 1 93 ? -31.959 -3.563 66.193 1.00 85.75 93 ASN A CA 1
ATOM 711 C C . ASN A 1 93 ? -32.387 -4.797 65.365 1.00 85.75 93 ASN A C 1
ATOM 713 O O . ASN A 1 93 ? -33.302 -4.699 64.548 1.00 85.75 93 ASN A O 1
ATOM 717 N N . GLY A 1 94 ? -31.745 -5.947 65.585 1.00 88.12 94 GLY A N 1
ATOM 718 C CA . GLY A 1 94 ? -31.990 -7.187 64.855 1.00 88.12 94 GLY A CA 1
ATOM 719 C C . GLY A 1 94 ? -31.320 -7.280 63.482 1.00 88.12 94 GLY A C 1
ATOM 720 O O . GLY A 1 94 ? -31.626 -8.232 62.783 1.00 88.12 94 GLY A O 1
ATOM 721 N N . TRP A 1 95 ? -30.435 -6.357 63.093 1.00 90.44 95 TRP A N 1
ATOM 722 C CA . TRP A 1 95 ? -29.840 -6.335 61.749 1.00 90.44 95 TRP A CA 1
ATOM 723 C C . TRP A 1 95 ? -28.461 -6.993 61.685 1.00 90.44 95 TRP A C 1
ATOM 725 O O . TRP A 1 95 ? -27.612 -6.740 62.546 1.00 90.44 95 TRP A O 1
ATOM 735 N N . ALA A 1 96 ? -28.230 -7.782 60.642 1.00 89.69 96 ALA A N 1
ATOM 736 C CA . ALA A 1 96 ? -26.934 -8.350 60.294 1.00 89.69 96 ALA A CA 1
ATOM 737 C C . ALA A 1 96 ? -26.627 -8.101 58.816 1.00 89.69 96 ALA A C 1
ATOM 739 O O . ALA A 1 96 ? -27.533 -7.833 58.037 1.00 89.69 96 ALA A O 1
ATOM 740 N N . ALA A 1 97 ? -25.345 -8.111 58.473 1.00 88.25 97 ALA A N 1
ATOM 741 C CA . ALA A 1 97 ? -24.856 -7.737 57.158 1.00 88.25 97 ALA A CA 1
ATOM 742 C C . ALA A 1 97 ? -24.134 -8.913 56.506 1.00 88.25 97 ALA A C 1
ATOM 744 O O . ALA A 1 97 ? -23.240 -9.473 57.150 1.00 88.25 97 ALA A O 1
ATOM 745 N N . ASP A 1 98 ? -24.468 -9.187 55.246 1.00 86.19 98 ASP A N 1
ATOM 746 C CA . ASP A 1 98 ? -23.816 -10.189 54.407 1.00 86.19 98 ASP A CA 1
ATOM 747 C C . ASP A 1 98 ? -22.992 -9.554 53.288 1.00 86.19 98 ASP A C 1
ATOM 749 O O . ASP A 1 98 ? -23.224 -8.421 52.840 1.00 86.19 98 ASP A O 1
ATOM 753 N N . SER A 1 99 ? -21.942 -10.274 52.892 1.00 86.56 99 SER A N 1
ATOM 754 C CA . SER A 1 99 ? -21.047 -9.826 51.832 1.00 86.56 99 SER A CA 1
ATOM 755 C C . SER A 1 99 ? -21.674 -10.110 50.479 1.00 86.56 99 SER A C 1
ATOM 757 O O . SER A 1 99 ? -22.095 -11.225 50.194 1.00 86.56 99 SER A O 1
ATOM 759 N N . LYS A 1 100 ? -21.653 -9.110 49.602 1.00 89.19 100 LYS A N 1
ATOM 760 C CA . LYS A 1 100 ? -22.016 -9.294 48.201 1.00 89.19 100 LYS A CA 1
ATOM 761 C C . LYS A 1 100 ? -20.948 -10.111 47.472 1.00 89.19 100 LYS A C 1
ATOM 763 O O . LYS A 1 100 ? -19.771 -9.733 47.450 1.00 89.19 100 LYS A O 1
ATOM 768 N N . VAL A 1 101 ? -21.366 -11.176 46.799 1.00 91.62 101 VAL A N 1
ATOM 769 C CA . VAL A 1 101 ? -20.520 -12.041 45.976 1.00 91.62 101 VAL A CA 1
ATOM 770 C C . VAL A 1 101 ? -20.879 -11.930 44.493 1.00 91.62 101 VAL A C 1
ATOM 772 O O . VAL A 1 101 ? -22.034 -11.808 44.109 1.00 91.62 101 VAL A O 1
ATOM 775 N N . ARG A 1 102 ? -19.871 -11.959 43.618 1.00 94.19 102 ARG A N 1
ATOM 776 C CA . ARG A 1 102 ? -20.037 -12.016 42.162 1.00 94.19 102 ARG A CA 1
ATOM 777 C C . ARG A 1 102 ? -20.265 -13.462 41.745 1.00 94.19 102 ARG A C 1
ATOM 779 O O . ARG A 1 102 ? -19.411 -14.308 42.012 1.00 94.19 102 ARG A O 1
ATOM 786 N N . VAL A 1 103 ? -21.379 -13.713 41.066 1.00 95.44 103 VAL A N 1
ATOM 787 C CA . VAL A 1 103 ? -21.804 -15.052 40.634 1.00 95.44 103 VAL A CA 1
ATOM 788 C C . VAL A 1 103 ? -21.495 -15.295 39.167 1.00 95.44 103 VAL A C 1
ATOM 790 O O . VAL A 1 103 ? -21.076 -16.387 38.798 1.00 95.44 103 VAL A O 1
ATOM 793 N N . MET A 1 104 ? -21.700 -14.288 38.319 1.00 96.81 104 MET A N 1
ATOM 794 C CA . MET A 1 104 ? -21.526 -14.455 36.881 1.00 96.81 104 MET A CA 1
ATOM 795 C C . MET A 1 104 ? -21.243 -13.133 36.184 1.00 96.81 104 MET A C 1
ATOM 797 O O . MET A 1 104 ? -21.897 -12.129 36.456 1.00 96.81 104 MET A O 1
ATOM 801 N N . TRP A 1 105 ? -20.337 -13.177 35.212 1.00 97.88 105 TRP A N 1
ATOM 802 C CA . TRP A 1 105 ? -20.196 -12.151 34.183 1.00 97.88 105 TRP A CA 1
ATOM 803 C C . TRP A 1 105 ? -20.793 -12.623 32.852 1.00 97.88 105 TRP A C 1
ATOM 805 O O . TRP A 1 105 ? -20.844 -13.815 32.561 1.00 97.88 105 TRP A O 1
ATOM 815 N N . SER A 1 106 ? -21.252 -11.701 32.016 1.00 97.44 106 SER A N 1
ATOM 816 C CA . SER A 1 106 ? -21.655 -12.000 30.644 1.00 97.44 106 SER A CA 1
ATOM 817 C C . SER A 1 106 ? -21.510 -10.764 29.769 1.00 97.44 106 SER A C 1
ATOM 819 O O . SER A 1 106 ? -21.747 -9.650 30.222 1.00 97.44 106 SER A O 1
ATOM 821 N N . ASP A 1 107 ? -21.130 -10.955 28.513 1.00 96.88 107 ASP A N 1
ATOM 822 C CA . ASP A 1 107 ? -21.179 -9.940 27.455 1.00 96.88 107 ASP A CA 1
ATOM 823 C C . ASP A 1 107 ? -22.404 -10.144 26.545 1.00 96.88 107 ASP A C 1
ATOM 825 O O . ASP A 1 107 ? -22.490 -9.580 25.455 1.00 96.88 107 ASP A O 1
ATOM 829 N N . ASN A 1 108 ? -23.328 -11.014 26.972 1.00 95.69 108 ASN A N 1
ATOM 830 C CA . ASN A 1 108 ? -24.536 -11.405 26.256 1.00 95.69 108 ASN A CA 1
ATOM 831 C C . ASN A 1 108 ? -24.281 -11.959 24.842 1.00 95.69 108 ASN A C 1
ATOM 833 O O . ASN A 1 108 ? -25.141 -11.862 23.966 1.00 95.69 108 ASN A O 1
ATOM 837 N N . GLY A 1 109 ? -23.120 -12.587 24.625 1.00 94.81 109 GLY A N 1
ATOM 838 C CA . GLY A 1 109 ? -22.774 -13.231 23.358 1.00 94.81 109 GLY A CA 1
ATOM 839 C C . GLY A 1 109 ? -22.092 -12.308 22.349 1.00 94.81 109 GLY A C 1
ATOM 840 O O . GLY A 1 109 ? -21.980 -12.682 21.179 1.00 94.81 109 GLY A O 1
ATOM 841 N N . ALA A 1 110 ? -21.612 -11.138 22.782 1.00 94.81 110 ALA A N 1
ATOM 842 C CA . ALA A 1 110 ? -20.830 -10.230 21.942 1.00 94.81 110 ALA A CA 1
ATOM 843 C C . ALA A 1 110 ? -19.517 -10.860 21.431 1.00 94.81 110 ALA A C 1
ATOM 845 O O . ALA A 1 110 ? -19.016 -10.475 20.375 1.00 94.81 110 ALA A O 1
ATOM 846 N N . GLY A 1 111 ? -18.997 -11.880 22.121 1.00 95.12 111 GLY A N 1
ATOM 847 C CA . GLY A 1 111 ? -17.813 -12.640 21.714 1.00 95.12 111 GLY A CA 1
ATOM 848 C C . GLY A 1 111 ? -16.506 -12.122 22.315 1.00 95.12 111 GLY A C 1
ATOM 849 O O . GLY A 1 111 ? -15.430 -12.522 21.867 1.00 95.12 111 GLY A O 1
ATOM 850 N N . GLY A 1 112 ? -16.587 -11.241 23.312 1.00 96.69 112 GLY A N 1
ATOM 851 C CA . GLY A 1 112 ? -15.454 -10.855 24.138 1.00 96.69 112 GLY A CA 1
ATOM 852 C C . GLY A 1 112 ? -15.088 -11.933 25.157 1.00 96.69 112 GLY A C 1
ATOM 853 O O . GLY A 1 112 ? -15.637 -13.037 25.184 1.00 96.69 112 GLY A O 1
ATOM 854 N N . GLN A 1 113 ? -14.108 -11.625 26.002 1.00 97.88 113 GLN A N 1
ATOM 855 C CA . GLN A 1 113 ? -13.609 -12.560 27.008 1.00 97.88 113 GLN A CA 1
ATOM 856 C C . GLN A 1 113 ? -13.427 -11.887 28.361 1.00 97.88 113 GLN A C 1
ATOM 858 O O . GLN A 1 113 ? -12.923 -10.770 28.451 1.00 97.88 113 GLN A O 1
ATOM 863 N N . PHE A 1 114 ? -13.777 -12.607 29.423 1.00 98.38 114 PHE A N 1
ATOM 864 C CA . PHE A 1 114 ? -13.536 -12.196 30.802 1.00 98.38 114 PHE A CA 1
ATOM 865 C C . PHE A 1 114 ? -12.273 -12.862 31.335 1.00 98.38 114 PHE A C 1
ATOM 867 O O . PHE A 1 114 ? -11.946 -13.987 30.956 1.00 98.38 114 PHE A O 1
ATOM 874 N N . GLY A 1 115 ? -11.543 -12.167 32.200 1.00 98.00 115 GLY A N 1
ATOM 875 C CA . GLY A 1 115 ? -10.267 -12.677 32.676 1.00 98.00 115 GLY A CA 1
ATOM 876 C C . GLY A 1 115 ? -9.590 -11.814 33.725 1.00 98.00 115 GLY A C 1
ATOM 877 O O . GLY A 1 115 ? -10.202 -10.965 34.378 1.00 98.00 115 GLY A O 1
ATOM 878 N N . THR A 1 116 ? -8.296 -12.057 33.877 1.00 97.31 116 THR A N 1
ATOM 879 C CA . THR A 1 116 ? -7.373 -11.270 34.698 1.00 97.31 116 THR A CA 1
ATOM 880 C C . THR A 1 116 ? -6.084 -11.026 33.920 1.00 97.31 116 THR A C 1
ATOM 882 O O . THR A 1 116 ? -5.867 -11.635 32.875 1.00 97.31 116 THR A O 1
ATOM 885 N N . LEU A 1 117 ? -5.213 -10.161 34.431 1.00 95.94 117 LEU A N 1
ATOM 886 C CA . LEU A 1 117 ? -3.841 -10.054 33.943 1.00 95.94 117 LEU A CA 1
ATOM 887 C C . LEU A 1 117 ? -2.908 -10.917 34.800 1.00 95.94 117 LEU A C 1
ATOM 889 O O . LEU A 1 117 ? -3.081 -10.993 36.020 1.00 95.94 117 LEU A O 1
ATOM 893 N N . ASP A 1 118 ? -1.942 -11.581 34.166 1.00 95.00 118 ASP A N 1
ATOM 894 C CA . ASP A 1 118 ? -0.832 -12.235 34.861 1.00 95.00 118 ASP A CA 1
ATOM 895 C C . ASP A 1 118 ? 0.219 -11.208 35.340 1.00 95.00 118 ASP A C 1
ATOM 897 O O . ASP A 1 118 ? 0.092 -10.000 35.131 1.00 95.00 118 ASP A O 1
ATOM 901 N N . SER A 1 119 ? 1.290 -11.679 35.987 1.00 93.44 119 SER A N 1
ATOM 902 C CA . SER A 1 119 ? 2.369 -10.810 36.485 1.00 93.44 119 SER A CA 1
ATOM 903 C C . SER A 1 119 ? 3.136 -10.062 35.391 1.00 93.44 119 SER A C 1
ATOM 905 O O . SER A 1 119 ? 3.857 -9.118 35.702 1.00 93.44 119 SER A O 1
ATOM 907 N N . ASN A 1 120 ? 3.016 -10.495 34.136 1.00 94.50 120 ASN A N 1
ATOM 908 C CA . ASN A 1 120 ? 3.652 -9.883 32.975 1.00 94.50 120 ASN A CA 1
ATOM 909 C C . ASN A 1 120 ? 2.685 -8.956 32.215 1.00 94.50 120 ASN A C 1
ATOM 911 O O . ASN A 1 120 ? 3.076 -8.377 31.206 1.00 94.50 120 ASN A O 1
ATOM 915 N N . GLY A 1 121 ? 1.440 -8.812 32.684 1.00 92.06 121 GLY A N 1
ATOM 916 C CA . GLY A 1 121 ? 0.406 -8.021 32.022 1.00 92.06 121 GLY A CA 1
ATOM 917 C C . GLY A 1 121 ? -0.312 -8.750 30.883 1.00 92.06 121 GLY A C 1
ATOM 918 O O . GLY A 1 121 ? -1.078 -8.116 30.162 1.00 92.06 121 GLY A O 1
ATOM 919 N N . ASN A 1 122 ? -0.107 -10.060 30.705 1.00 95.38 122 ASN A N 1
ATOM 920 C CA . ASN A 1 122 ? -0.830 -10.823 29.690 1.00 95.38 122 ASN A CA 1
ATOM 921 C C . ASN A 1 122 ? -2.242 -11.148 30.166 1.00 95.38 122 ASN A C 1
ATOM 923 O O . ASN A 1 122 ? -2.454 -11.526 31.319 1.00 95.38 122 ASN A O 1
ATOM 927 N N . PHE A 1 123 ? -3.202 -11.078 29.249 1.00 96.88 123 PHE A N 1
ATOM 928 C CA . PHE A 1 123 ? -4.579 -11.461 29.522 1.00 96.88 123 PHE A CA 1
ATOM 929 C C . PHE A 1 123 ? -4.727 -12.978 29.658 1.00 96.88 123 PHE A C 1
ATOM 931 O O . PHE A 1 123 ? -4.403 -13.732 28.739 1.00 96.88 123 PHE A O 1
ATOM 938 N N . ILE A 1 124 ? -5.277 -13.412 30.788 1.00 97.94 124 ILE A N 1
ATOM 939 C CA . ILE A 1 124 ? -5.608 -14.802 31.083 1.00 97.94 124 ILE A CA 1
ATOM 940 C C . ILE A 1 124 ? -7.135 -14.938 31.084 1.00 97.94 124 ILE A C 1
ATOM 942 O O . ILE A 1 124 ? -7.778 -14.413 32.001 1.00 97.94 124 ILE A O 1
ATOM 946 N N . PRO A 1 125 ? -7.731 -15.616 30.083 1.00 97.94 125 PRO A N 1
ATOM 947 C CA . PRO A 1 125 ? -9.170 -15.834 30.045 1.00 97.94 125 PRO A CA 1
ATOM 948 C C . PRO A 1 125 ? -9.599 -16.756 31.190 1.00 97.94 125 PRO A C 1
ATOM 950 O O . PRO A 1 125 ? -8.918 -17.733 31.508 1.00 97.94 125 PRO A O 1
ATOM 953 N N . LEU A 1 126 ? -10.741 -16.448 31.793 1.00 98.19 126 LEU A N 1
ATOM 954 C CA . LEU A 1 126 ? -11.339 -17.195 32.894 1.00 98.19 126 LEU A CA 1
ATOM 955 C C . LEU A 1 126 ? -12.797 -17.524 32.570 1.00 98.19 126 LEU A C 1
ATOM 957 O O . LEU A 1 126 ? -13.449 -16.807 31.809 1.00 98.19 126 LEU A O 1
ATOM 961 N N . ASP A 1 127 ? -13.315 -18.605 33.155 1.00 97.94 127 ASP A N 1
ATOM 962 C CA . ASP A 1 127 ? -14.722 -18.955 32.987 1.00 97.94 127 ASP A CA 1
ATOM 963 C C . ASP A 1 127 ? -15.599 -17.919 33.717 1.00 97.94 127 ASP A C 1
ATOM 965 O O . ASP A 1 127 ? -15.408 -17.683 34.917 1.00 97.94 127 ASP A O 1
ATOM 969 N N . PRO A 1 128 ? -16.555 -17.283 33.022 1.00 97.25 128 PRO A N 1
ATOM 970 C CA . PRO A 1 128 ? -17.307 -16.167 33.575 1.00 97.25 128 PRO A CA 1
ATOM 971 C C . PRO A 1 128 ? -18.286 -16.549 34.689 1.00 97.25 128 PRO A C 1
ATOM 973 O O . PRO A 1 128 ? -18.764 -15.653 35.385 1.00 97.25 128 PRO A O 1
ATOM 976 N N . VAL A 1 129 ? -18.556 -17.843 34.885 1.00 96.56 129 VAL A N 1
ATOM 977 C CA . VAL A 1 129 ? -19.408 -18.371 35.959 1.00 96.56 129 VAL A CA 1
ATOM 978 C C . VAL A 1 129 ? -18.549 -18.968 37.072 1.00 96.56 129 VAL A C 1
ATOM 980 O O . VAL A 1 129 ? -18.671 -18.590 38.233 1.00 96.56 129 VAL A O 1
ATOM 983 N N . VAL A 1 130 ? -17.625 -19.871 36.737 1.00 96.81 130 VAL A N 1
ATOM 984 C CA . VAL A 1 130 ? -16.813 -20.591 37.736 1.00 96.81 130 VAL A CA 1
ATOM 985 C C . VAL A 1 130 ? -15.818 -19.660 38.432 1.00 96.81 130 VAL A C 1
ATOM 987 O O . VAL A 1 130 ? -15.526 -19.829 39.616 1.00 96.81 130 VAL A O 1
ATOM 990 N N . ASN A 1 131 ? -15.293 -18.666 37.714 1.00 97.44 131 ASN A N 1
ATOM 991 C CA . ASN A 1 131 ? -14.254 -17.762 38.201 1.00 97.44 131 ASN A CA 1
ATOM 992 C C . ASN A 1 131 ? -14.757 -16.320 38.381 1.00 97.44 131 ASN A C 1
ATOM 994 O O . ASN A 1 131 ? -13.944 -15.394 38.403 1.00 97.44 131 ASN A O 1
ATOM 998 N N . ALA A 1 132 ? -16.067 -16.106 38.547 1.00 96.00 132 ALA A N 1
ATOM 999 C CA . ALA A 1 132 ? -16.683 -14.774 38.613 1.00 96.00 132 ALA A CA 1
ATOM 1000 C C . ALA A 1 132 ? -16.016 -13.809 39.617 1.00 96.00 132 ALA A C 1
ATOM 1002 O O . ALA A 1 132 ? -15.877 -12.613 39.350 1.00 96.00 132 ALA A O 1
ATOM 1003 N N . GLN A 1 133 ? -15.530 -14.339 40.743 1.00 94.69 133 GLN A N 1
ATOM 1004 C CA . GLN A 1 133 ? -14.813 -13.585 41.778 1.00 94.69 133 GLN A CA 1
ATOM 1005 C C . GLN A 1 133 ? -13.363 -13.222 41.428 1.00 94.69 133 GLN A C 1
ATOM 1007 O O . GLN A 1 133 ? -12.793 -12.306 42.015 1.00 94.69 133 GLN A O 1
ATOM 1012 N N . GLN A 1 134 ? -12.736 -13.945 40.505 1.00 96.25 134 GLN A N 1
ATOM 1013 C CA . GLN A 1 134 ? -11.348 -13.716 40.087 1.00 96.25 134 GLN A CA 1
ATOM 1014 C C . GLN A 1 134 ? -11.263 -12.789 38.871 1.00 96.25 134 GLN A C 1
ATOM 1016 O O . GLN A 1 134 ? -10.205 -12.227 38.594 1.00 96.25 134 GLN A O 1
ATOM 1021 N N . ILE A 1 135 ? -12.376 -12.617 38.155 1.00 97.69 135 ILE A N 1
ATOM 1022 C CA . ILE A 1 135 ? -12.459 -11.734 36.998 1.00 97.69 135 ILE A CA 1
ATOM 1023 C C . ILE A 1 135 ? -12.274 -10.283 37.435 1.00 97.69 135 ILE A C 1
ATOM 1025 O O . ILE A 1 135 ? -12.923 -9.778 38.355 1.00 97.69 135 ILE A O 1
ATOM 1029 N N . THR A 1 136 ? -11.355 -9.626 36.743 1.00 96.50 136 THR A N 1
ATOM 1030 C CA . THR A 1 136 ? -10.985 -8.223 36.945 1.00 96.50 136 THR A CA 1
ATOM 1031 C C . THR A 1 136 ? -10.897 -7.460 35.629 1.00 96.50 136 THR A C 1
ATOM 1033 O O . THR A 1 136 ? -10.793 -6.242 35.651 1.00 96.50 136 THR A O 1
ATOM 1036 N N . HIS A 1 137 ? -10.929 -8.146 34.485 1.00 97.38 137 HIS A N 1
ATOM 1037 C CA . HIS A 1 137 ? -10.748 -7.543 33.171 1.00 97.38 137 HIS A CA 1
ATOM 1038 C C . HIS A 1 137 ? -11.719 -8.124 32.142 1.00 97.38 137 HIS A C 1
ATOM 1040 O O . HIS A 1 137 ? -12.146 -9.278 32.242 1.00 97.38 137 HIS A O 1
ATOM 1046 N N . TYR A 1 138 ? -12.004 -7.318 31.124 1.00 97.88 138 TYR A N 1
ATOM 1047 C CA . TYR A 1 138 ? -12.720 -7.698 29.912 1.00 97.88 138 TYR A CA 1
ATOM 1048 C C . TYR A 1 138 ? -11.863 -7.367 28.695 1.00 97.88 138 TYR A C 1
ATOM 1050 O O . TYR A 1 138 ? -11.307 -6.274 28.614 1.00 97.88 138 TYR A O 1
ATOM 1058 N N . ARG A 1 139 ? -11.771 -8.299 27.750 1.00 97.50 139 ARG A N 1
ATOM 1059 C CA . ARG A 1 139 ? -11.165 -8.093 26.435 1.00 97.50 139 ARG A CA 1
ATOM 1060 C C . ARG A 1 139 ? -12.267 -8.053 25.384 1.00 97.50 139 ARG A C 1
ATOM 1062 O O . ARG A 1 139 ? -13.035 -9.012 25.282 1.00 97.50 139 ARG A O 1
ATOM 1069 N N . ALA A 1 140 ? -12.322 -6.972 24.610 1.00 96.75 140 ALA A N 1
ATOM 1070 C CA . ALA A 1 140 ? -13.270 -6.825 23.509 1.00 96.75 140 ALA A CA 1
ATOM 1071 C C . ALA A 1 140 ? -13.125 -7.954 22.468 1.00 96.75 140 ALA A C 1
ATOM 1073 O O . ALA A 1 140 ? -12.023 -8.492 22.302 1.00 96.75 140 ALA A O 1
ATOM 1074 N N . PRO A 1 141 ? -14.202 -8.295 21.731 1.00 94.75 141 PRO A N 1
ATOM 1075 C CA . PRO A 1 141 ? -14.082 -9.145 20.551 1.00 94.75 141 PRO A CA 1
ATOM 1076 C C . PRO A 1 141 ? -13.089 -8.540 19.547 1.00 94.75 141 PRO A C 1
ATOM 1078 O O . PRO A 1 141 ? -12.851 -7.331 19.529 1.00 94.75 141 PRO A O 1
ATOM 1081 N N . TRP A 1 142 ? -12.476 -9.396 18.731 1.00 88.81 142 TRP A N 1
ATOM 1082 C CA . TRP A 1 142 ? -11.437 -8.977 17.787 1.00 88.81 142 TRP A CA 1
ATOM 1083 C C . TRP A 1 142 ? -12.008 -8.497 16.441 1.00 88.81 142 TRP A C 1
ATOM 1085 O O . TRP A 1 142 ? -11.406 -7.635 15.813 1.00 88.81 142 TRP A O 1
ATOM 1095 N N . ASP A 1 143 ? -13.159 -9.030 16.024 1.00 87.31 143 ASP A N 1
ATOM 1096 C CA . ASP A 1 143 ? -13.779 -8.857 14.698 1.00 87.31 143 ASP A CA 1
ATOM 1097 C C . ASP A 1 143 ? -15.253 -8.436 14.752 1.00 87.31 143 ASP A C 1
ATOM 1099 O O . ASP A 1 143 ? -15.952 -8.482 13.742 1.00 87.31 143 ASP A O 1
ATOM 1103 N N . ARG A 1 144 ? -15.765 -8.070 15.932 1.00 92.50 144 ARG A N 1
ATOM 1104 C CA . ARG A 1 144 ? -17.185 -7.730 16.118 1.00 92.50 144 ARG A CA 1
ATOM 1105 C C . ARG A 1 144 ? -17.361 -6.380 16.801 1.00 92.50 144 ARG A C 1
ATOM 1107 O O . ARG A 1 144 ? -17.732 -6.344 17.978 1.00 92.50 144 ARG A O 1
ATOM 1114 N N . PRO A 1 145 ? -17.108 -5.272 16.086 1.00 95.88 145 PRO A N 1
ATOM 1115 C CA . PRO A 1 145 ? -17.539 -3.961 16.539 1.00 95.88 145 PRO A CA 1
ATOM 1116 C C . PRO A 1 145 ? -19.054 -3.941 16.774 1.00 95.88 145 PRO A C 1
ATOM 1118 O O . PRO A 1 145 ? -19.829 -4.599 16.078 1.00 95.88 145 PRO A O 1
ATOM 1121 N N . GLY A 1 146 ? -19.487 -3.185 17.773 1.00 96.75 146 GLY A N 1
ATOM 1122 C CA . GLY A 1 146 ? -20.885 -3.056 18.143 1.00 96.75 146 GLY A CA 1
ATOM 1123 C C . GLY A 1 146 ? -21.070 -2.612 19.586 1.00 96.75 146 GLY A C 1
ATOM 1124 O O . GLY A 1 146 ? -20.126 -2.473 20.364 1.00 96.75 146 GLY A O 1
ATOM 1125 N N . ILE A 1 147 ? -22.324 -2.394 19.960 1.00 96.06 147 ILE A N 1
ATOM 1126 C CA . ILE A 1 147 ? -22.680 -2.071 21.340 1.00 96.06 147 ILE A CA 1
ATOM 1127 C C . ILE A 1 147 ? -22.695 -3.370 22.147 1.00 96.06 147 ILE A C 1
ATOM 1129 O O . ILE A 1 147 ? -23.451 -4.293 21.842 1.00 96.06 147 ILE A O 1
ATOM 1133 N N . VAL A 1 148 ? -21.874 -3.425 23.192 1.00 96.19 148 VAL A N 1
ATOM 1134 C CA . VAL A 1 148 ? -21.782 -4.556 24.115 1.00 96.19 148 VAL A CA 1
ATOM 1135 C C . VAL A 1 148 ? -22.431 -4.180 25.436 1.00 96.19 148 VAL A C 1
ATOM 1137 O O . VAL A 1 148 ? -22.124 -3.139 26.014 1.00 96.19 148 VAL A O 1
ATOM 1140 N N . HIS A 1 149 ? -23.305 -5.053 25.932 1.00 96.19 149 HIS A N 1
ATOM 1141 C CA . HIS A 1 149 ? -23.871 -4.939 27.269 1.00 96.19 149 HIS A CA 1
ATOM 1142 C C . HIS A 1 149 ? -23.167 -5.928 28.199 1.00 96.19 149 HIS A C 1
ATOM 1144 O O . HIS A 1 149 ? -23.331 -7.140 28.052 1.00 96.19 149 HIS A O 1
ATOM 1150 N N . ILE A 1 150 ? -22.387 -5.415 29.150 1.00 97.25 150 ILE A N 1
ATOM 1151 C CA . ILE A 1 150 ? -21.756 -6.221 30.193 1.00 97.25 150 ILE A CA 1
ATOM 1152 C C . ILE A 1 150 ? -22.738 -6.396 31.348 1.00 97.25 150 ILE A C 1
ATOM 1154 O O . ILE A 1 150 ? -23.137 -5.437 32.012 1.00 97.25 150 ILE A O 1
ATOM 1158 N N . THR A 1 151 ? -23.099 -7.646 31.606 1.00 97.44 151 THR A N 1
ATOM 1159 C CA . THR A 1 151 ? -23.950 -8.043 32.720 1.00 97.44 151 THR A CA 1
ATOM 1160 C C . THR A 1 151 ? -23.105 -8.658 33.827 1.00 97.44 151 THR A C 1
ATOM 1162 O O . THR A 1 151 ? -22.340 -9.593 33.595 1.00 97.44 151 THR A O 1
ATOM 1165 N N . LEU A 1 152 ? -23.279 -8.150 35.042 1.00 97.12 152 LEU A N 1
ATOM 1166 C CA . LEU A 1 152 ? -22.804 -8.756 36.274 1.00 97.12 152 LEU A CA 1
ATOM 1167 C C . LEU A 1 152 ? -24.015 -9.214 37.086 1.00 97.12 152 LEU A C 1
ATOM 1169 O O . LEU A 1 152 ? -24.914 -8.421 37.368 1.00 97.12 152 LEU A O 1
ATOM 1173 N N . VAL A 1 153 ? -24.010 -10.483 37.480 1.00 96.44 153 VAL A N 1
ATOM 1174 C CA . VAL A 1 153 ? -24.930 -11.041 38.472 1.00 96.44 153 VAL A CA 1
ATOM 1175 C C . VAL A 1 153 ? -24.195 -11.174 39.797 1.00 96.44 153 VAL A C 1
ATOM 1177 O O . VAL A 1 153 ? -23.113 -11.770 39.863 1.00 96.44 153 VAL A O 1
ATOM 1180 N N . VAL A 1 154 ? -24.790 -10.609 40.840 1.00 94.81 154 VAL A N 1
ATOM 1181 C CA . VAL A 1 154 ? -24.329 -10.708 42.225 1.00 94.81 154 VAL A CA 1
ATOM 1182 C C . VAL A 1 154 ? -25.384 -11.390 43.077 1.00 94.81 154 VAL A C 1
ATOM 1184 O O . VAL A 1 154 ? -26.567 -11.384 42.736 1.00 94.81 154 VAL A O 1
ATOM 1187 N N . ASP A 1 155 ? -24.922 -11.952 44.178 1.00 93.31 155 ASP A N 1
ATOM 1188 C CA . ASP A 1 155 ? -25.723 -12.636 45.182 1.00 93.31 155 ASP A CA 1
ATOM 1189 C C . ASP A 1 155 ? -25.153 -12.326 46.570 1.00 93.31 155 ASP A C 1
ATOM 1191 O O . ASP A 1 155 ? -24.100 -11.678 46.667 1.00 93.31 155 ASP A O 1
ATOM 1195 N N . ASP A 1 156 ? -25.829 -12.742 47.630 1.00 89.12 156 ASP A N 1
ATOM 1196 C CA . ASP A 1 156 ? -25.284 -12.691 48.986 1.00 89.12 156 ASP A CA 1
ATOM 1197 C C . ASP A 1 156 ? -24.546 -14.004 49.342 1.00 89.12 156 ASP A C 1
ATOM 1199 O O . ASP A 1 156 ? -24.407 -14.920 48.528 1.00 89.12 156 ASP A O 1
ATOM 1203 N N . GLU A 1 157 ? -23.959 -14.076 50.540 1.00 86.12 157 GLU A N 1
ATOM 1204 C CA . GLU A 1 157 ? -23.340 -15.315 51.040 1.00 86.12 157 GLU A CA 1
ATOM 1205 C C . GLU A 1 157 ? -24.365 -16.288 51.659 1.00 86.12 157 GLU A C 1
ATOM 1207 O O . GLU A 1 157 ? -23.983 -17.396 52.055 1.00 86.12 157 GLU A O 1
ATOM 1212 N N . GLY A 1 158 ? -25.636 -15.886 51.772 1.00 85.00 158 GLY A N 1
ATOM 1213 C CA . GLY A 1 158 ? -26.718 -16.645 52.395 1.00 85.00 158 GLY A CA 1
ATOM 1214 C C . GLY A 1 158 ? -26.463 -17.022 53.858 1.00 85.00 158 GLY A C 1
ATOM 1215 O O . GLY A 1 158 ? -26.888 -18.095 54.304 1.00 85.00 158 GLY A O 1
ATOM 1216 N N . LEU A 1 159 ? -25.705 -16.215 54.617 1.00 86.81 159 LEU A N 1
ATOM 1217 C CA . LEU A 1 159 ? -25.302 -16.568 55.985 1.00 86.81 159 LEU A CA 1
ATOM 1218 C C . LEU A 1 159 ? -26.467 -16.406 56.969 1.00 86.81 159 LEU A C 1
ATOM 1220 O O . LEU A 1 159 ? -26.584 -17.197 57.917 1.00 86.81 159 LEU A O 1
ATOM 1224 N N . TYR A 1 160 ? -27.314 -15.394 56.763 1.00 87.50 160 TYR A N 1
ATOM 1225 C CA . TYR A 1 160 ? -28.471 -15.110 57.613 1.00 87.50 160 TYR A CA 1
ATOM 1226 C C . TYR A 1 160 ? -29.794 -15.429 56.906 1.00 87.50 160 TYR A C 1
ATOM 1228 O O . TYR A 1 160 ? -30.555 -16.273 57.400 1.00 87.50 160 TYR A O 1
ATOM 1236 N N . TYR A 1 161 ? -30.057 -14.805 55.762 1.00 88.19 161 TYR A N 1
ATOM 1237 C CA . TYR A 1 161 ? -31.120 -15.122 54.813 1.00 88.19 161 TYR A CA 1
ATOM 1238 C C . TYR A 1 161 ? -30.508 -15.138 53.399 1.00 88.19 161 TYR A C 1
ATOM 1240 O O . TYR A 1 161 ? -29.476 -14.533 53.174 1.00 88.19 161 TYR A O 1
ATOM 1248 N N . ASP A 1 162 ? -31.091 -15.915 52.488 1.00 89.06 162 ASP A N 1
ATOM 1249 C CA . ASP A 1 162 ? -30.590 -16.109 51.116 1.00 89.06 162 ASP A CA 1
ATOM 1250 C C . ASP A 1 162 ? -31.529 -15.345 50.174 1.00 89.06 162 ASP A C 1
ATOM 1252 O O . ASP A 1 162 ? -32.640 -15.814 49.871 1.00 89.06 162 ASP A O 1
ATOM 1256 N N . ASP A 1 163 ? -31.156 -14.112 49.828 1.00 89.12 163 ASP A N 1
ATOM 1257 C CA . ASP A 1 163 ? -31.894 -13.297 48.868 1.00 89.12 163 ASP A CA 1
ATOM 1258 C C . ASP A 1 163 ? -31.684 -13.815 47.432 1.00 89.12 163 ASP A C 1
ATOM 1260 O O . ASP A 1 163 ? -30.694 -14.456 47.108 1.00 89.12 163 ASP A O 1
ATOM 1264 N N . PRO A 1 164 ? -32.632 -13.583 46.506 1.00 91.00 164 PRO A N 1
ATOM 1265 C CA . PRO A 1 164 ? -32.443 -13.996 45.123 1.00 91.00 164 PRO A CA 1
ATOM 1266 C C . PRO A 1 164 ? -31.354 -13.153 44.425 1.00 91.00 164 PRO A C 1
ATOM 1268 O O . PRO A 1 164 ? -31.363 -11.924 44.569 1.00 91.00 164 PRO A O 1
ATOM 1271 N N . PRO A 1 165 ? -30.539 -13.756 43.534 1.00 93.69 165 PRO A N 1
ATOM 1272 C CA . PRO A 1 165 ? -29.515 -13.036 42.787 1.00 93.69 165 PRO A CA 1
ATOM 1273 C C . PRO A 1 165 ? -30.069 -11.853 41.990 1.00 93.69 165 PRO A C 1
ATOM 1275 O O . PRO A 1 165 ? -31.143 -11.927 41.376 1.00 93.69 165 PRO A O 1
ATOM 1278 N N . VAL A 1 166 ? -29.284 -10.780 41.906 1.00 94.75 166 VAL A N 1
ATOM 1279 C CA . VAL A 1 166 ? -29.638 -9.557 41.173 1.00 94.75 166 VAL A CA 1
ATOM 1280 C C . VAL A 1 166 ? -28.589 -9.198 40.124 1.00 94.75 166 VAL A C 1
ATOM 1282 O O . VAL A 1 166 ? -27.388 -9.378 40.314 1.00 94.75 166 VAL A O 1
ATOM 1285 N N . SER A 1 167 ? -29.040 -8.649 38.995 1.00 95.38 167 SER A N 1
ATOM 1286 C CA . SER A 1 167 ? -28.170 -8.139 37.931 1.00 95.38 167 SER A CA 1
ATOM 1287 C C . SER A 1 167 ? -28.201 -6.614 37.847 1.00 95.38 167 SER A C 1
ATOM 1289 O O . SER A 1 167 ? -29.145 -5.967 38.321 1.00 95.38 167 SER A O 1
ATOM 1291 N N . ASN A 1 168 ? -27.188 -6.028 37.203 1.00 95.94 168 ASN A N 1
ATOM 1292 C CA . ASN A 1 168 ? -27.195 -4.606 36.858 1.00 95.94 168 ASN A CA 1
ATOM 1293 C C . ASN A 1 168 ? -28.398 -4.263 35.965 1.00 95.94 168 ASN A C 1
ATOM 1295 O O . ASN A 1 168 ? -28.997 -5.124 35.313 1.00 95.94 168 ASN A O 1
ATOM 1299 N N . ASN A 1 169 ? -28.787 -2.988 35.978 1.00 93.94 169 ASN A N 1
ATOM 1300 C CA . ASN A 1 169 ? -29.850 -2.487 35.110 1.00 93.94 169 ASN A CA 1
ATOM 1301 C C . ASN A 1 169 ? -29.391 -2.458 33.642 1.00 93.94 169 ASN A C 1
ATOM 1303 O O . ASN A 1 169 ? -28.203 -2.329 33.362 1.00 93.94 169 ASN A O 1
ATOM 1307 N N . SER A 1 170 ? -30.342 -2.496 32.707 1.00 88.31 170 SER A N 1
ATOM 1308 C CA . SER A 1 170 ? -30.074 -2.504 31.259 1.00 88.31 170 SER A CA 1
ATOM 1309 C C . SER A 1 170 ? -29.402 -1.231 30.723 1.00 88.31 170 SER A C 1
ATOM 1311 O O . SER A 1 170 ? -28.831 -1.241 29.638 1.00 88.31 170 SER A O 1
ATOM 1313 N N . ASP A 1 171 ? -29.495 -0.118 31.449 1.00 89.00 171 ASP A N 1
ATOM 1314 C CA . ASP A 1 171 ? -28.837 1.155 31.139 1.00 89.00 171 ASP A CA 1
ATOM 1315 C C . ASP A 1 171 ? -27.401 1.241 31.690 1.00 89.00 171 ASP A C 1
ATOM 1317 O O . ASP A 1 171 ? -26.647 2.132 31.304 1.00 89.00 171 ASP A O 1
ATOM 1321 N N . ASN A 1 172 ? -26.992 0.302 32.548 1.00 93.06 172 ASN A N 1
ATOM 1322 C CA . ASN A 1 172 ? -25.643 0.206 33.096 1.00 93.06 172 ASN A CA 1
ATOM 1323 C C . ASN A 1 172 ? -24.864 -0.948 32.446 1.00 93.06 172 ASN A C 1
ATOM 1325 O O . ASN A 1 172 ? -25.403 -2.030 32.272 1.00 93.06 172 ASN A O 1
ATOM 1329 N N . GLY A 1 173 ? -23.581 -0.740 32.138 1.00 91.88 173 GLY A N 1
ATOM 1330 C CA . GLY A 1 173 ? -22.727 -1.762 31.516 1.00 91.88 173 GLY A CA 1
ATOM 1331 C C . GLY A 1 173 ? -22.713 -1.735 29.985 1.00 91.88 173 GLY A C 1
ATOM 1332 O O . GLY A 1 173 ? -22.100 -2.608 29.379 1.00 91.88 173 GLY A O 1
ATOM 1333 N N . ASN A 1 174 ? -23.353 -0.744 29.354 1.00 94.88 174 ASN A N 1
ATOM 1334 C CA . ASN A 1 174 ? -23.257 -0.530 27.908 1.00 94.88 174 ASN A CA 1
ATOM 1335 C C . ASN A 1 174 ? -21.916 0.115 27.540 1.00 94.88 174 ASN A C 1
ATOM 1337 O O . ASN A 1 174 ? -21.519 1.112 28.143 1.00 94.88 174 ASN A O 1
ATOM 1341 N N . VAL A 1 175 ? -21.241 -0.454 26.546 1.00 95.50 175 VAL A N 1
ATOM 1342 C CA . VAL A 1 175 ? -19.941 -0.011 26.031 1.00 95.50 175 VAL A CA 1
ATOM 1343 C C . VAL A 1 175 ? -19.981 -0.088 24.510 1.00 95.50 175 VAL A C 1
ATOM 1345 O O . VAL A 1 175 ? -20.474 -1.070 23.955 1.00 95.50 175 VAL A O 1
ATOM 1348 N N . THR A 1 176 ? -19.441 0.914 23.820 1.00 97.31 176 THR A N 1
ATOM 1349 C CA . THR A 1 176 ? -19.212 0.813 22.372 1.00 97.31 176 THR A CA 1
ATOM 1350 C C . THR A 1 176 ? -17.902 0.075 22.134 1.00 97.31 176 THR A C 1
ATOM 1352 O O . THR A 1 176 ? -16.841 0.603 22.464 1.00 97.31 176 THR A O 1
ATOM 1355 N N . VAL A 1 177 ? -17.949 -1.121 21.553 1.00 97.50 177 VAL A N 1
ATOM 1356 C CA . VAL A 1 177 ? -16.761 -1.731 20.952 1.00 97.50 177 VAL A CA 1
ATOM 1357 C C . VAL A 1 177 ? -16.657 -1.229 19.521 1.00 97.50 177 VAL A C 1
ATOM 1359 O O . VAL A 1 177 ? -17.606 -1.390 18.761 1.00 97.50 177 VAL A O 1
ATOM 1362 N N . TRP A 1 178 ? -15.545 -0.603 19.152 1.00 97.38 178 TRP A N 1
ATOM 1363 C CA . TRP A 1 178 ? -15.392 0.029 17.842 1.00 97.38 178 TRP A CA 1
ATOM 1364 C C . TRP A 1 178 ? -14.104 -0.388 17.134 1.00 97.38 178 TRP A C 1
ATOM 1366 O O . TRP A 1 178 ? -13.168 -0.904 17.750 1.00 97.38 178 TRP A O 1
ATOM 1376 N N . GLU A 1 179 ? -14.055 -0.168 15.826 1.00 97.31 179 GLU A N 1
ATOM 1377 C CA . GLU A 1 179 ? -12.837 -0.280 15.032 1.00 97.31 179 GLU A CA 1
ATOM 1378 C C . GLU A 1 179 ? -12.860 0.707 13.861 1.00 97.31 179 GLU A C 1
ATOM 1380 O O . GLU A 1 179 ? -13.926 1.072 13.370 1.00 97.31 179 GLU A O 1
ATOM 1385 N N . PHE A 1 180 ? -11.678 1.157 13.447 1.00 97.81 180 PHE A N 1
ATOM 1386 C CA . PHE A 1 180 ? -11.462 1.967 12.255 1.00 97.81 180 PHE A CA 1
ATOM 1387 C C . PHE A 1 180 ? -10.637 1.140 11.275 1.00 97.81 180 PHE A C 1
ATOM 1389 O O . PHE A 1 180 ? -9.504 0.777 11.585 1.00 97.81 180 PHE A O 1
ATOM 1396 N N . TRP A 1 181 ? -11.207 0.810 10.125 1.00 97.81 181 TRP A N 1
ATOM 1397 C CA . TRP A 1 181 ? -10.648 -0.105 9.137 1.00 97.81 181 TRP A CA 1
ATOM 1398 C C . TRP A 1 181 ? -10.082 0.629 7.927 1.00 97.81 181 TRP A C 1
ATOM 1400 O O . TRP A 1 181 ? -10.520 1.732 7.614 1.00 97.81 181 TRP A O 1
ATOM 1410 N N . ILE A 1 182 ? -9.151 -0.018 7.223 1.00 98.38 182 ILE A N 1
ATOM 1411 C CA . ILE A 1 182 ? -8.722 0.348 5.869 1.00 98.38 182 ILE A CA 1
ATOM 1412 C C . ILE A 1 182 ? -8.550 -0.906 4.994 1.00 98.38 182 ILE A C 1
ATOM 1414 O O . ILE A 1 182 ? -8.100 -1.964 5.461 1.00 98.38 182 ILE A O 1
ATOM 1418 N N . THR A 1 183 ? -8.934 -0.810 3.721 1.00 98.19 183 THR A N 1
ATOM 1419 C CA . THR A 1 183 ? -8.674 -1.854 2.716 1.00 98.19 183 THR A CA 1
ATOM 1420 C C . THR A 1 183 ? -7.182 -1.937 2.364 1.00 98.19 183 THR A C 1
ATOM 1422 O O . THR A 1 183 ? -6.522 -0.901 2.309 1.00 98.19 183 THR A O 1
ATOM 1425 N N . PRO A 1 184 ? -6.628 -3.129 2.081 1.00 96.81 184 PRO A N 1
ATOM 1426 C CA . PRO A 1 184 ? -5.258 -3.252 1.584 1.00 96.81 184 PRO A CA 1
ATOM 1427 C C . PRO A 1 184 ? -5.127 -2.723 0.149 1.00 96.81 184 PRO A C 1
ATOM 1429 O O . PRO A 1 184 ? -6.131 -2.533 -0.544 1.00 96.81 184 PRO A O 1
ATOM 1432 N N . CYS A 1 185 ? -3.888 -2.564 -0.326 1.00 96.50 185 CYS A N 1
ATOM 1433 C CA . CYS A 1 185 ? -3.628 -2.407 -1.753 1.00 96.50 185 CYS A CA 1
ATOM 1434 C C . CYS A 1 185 ? -4.116 -3.667 -2.498 1.00 96.50 185 CYS A C 1
ATOM 1436 O O . CYS A 1 185 ? -3.862 -4.784 -2.028 1.00 96.50 185 CYS A O 1
ATOM 1438 N N . PRO A 1 186 ? -4.837 -3.541 -3.629 1.00 95.12 186 PRO A N 1
ATOM 1439 C CA . PRO A 1 186 ? -5.244 -4.702 -4.411 1.00 95.12 186 PRO A CA 1
ATOM 1440 C C . PRO A 1 186 ? -4.027 -5.533 -4.836 1.00 95.12 186 PRO A C 1
ATOM 1442 O O . PRO A 1 186 ? -3.121 -5.016 -5.478 1.00 95.12 186 PRO A O 1
ATOM 1445 N N . TYR A 1 187 ? -4.031 -6.835 -4.529 1.00 94.12 187 TYR A N 1
ATOM 1446 C CA . TYR A 1 187 ? -2.888 -7.723 -4.795 1.00 94.12 187 TYR A CA 1
ATOM 1447 C C . TYR A 1 187 ? -2.441 -7.722 -6.265 1.00 94.12 187 TYR A C 1
ATOM 1449 O O . TYR A 1 187 ? -1.270 -7.895 -6.560 1.00 94.12 187 TYR A O 1
ATOM 1457 N N . ASN A 1 188 ? -3.369 -7.536 -7.205 1.00 92.25 188 ASN A N 1
ATOM 1458 C CA . ASN A 1 188 ? -3.092 -7.518 -8.641 1.00 92.25 188 ASN A CA 1
ATOM 1459 C C . ASN A 1 188 ? -2.718 -6.133 -9.191 1.00 92.25 188 ASN A C 1
ATOM 1461 O O . ASN A 1 188 ? -2.571 -5.994 -10.407 1.00 92.25 188 ASN A O 1
ATOM 1465 N N . TRP A 1 189 ? -2.640 -5.114 -8.338 1.00 93.62 189 TRP A N 1
ATOM 1466 C CA . TRP A 1 189 ? -2.222 -3.782 -8.736 1.00 93.62 189 TRP A CA 1
ATOM 1467 C C . TRP A 1 189 ? -0.703 -3.648 -8.622 1.00 93.62 189 TRP A C 1
ATOM 1469 O O . TRP A 1 189 ? -0.082 -4.139 -7.683 1.00 93.62 189 TRP A O 1
ATOM 1479 N N . ARG A 1 190 ? -0.124 -2.948 -9.590 1.00 91.62 190 ARG A N 1
ATOM 1480 C CA . ARG A 1 190 ? 1.247 -2.449 -9.565 1.00 91.62 190 ARG A CA 1
ATOM 1481 C C . ARG A 1 190 ? 1.254 -1.040 -10.163 1.00 91.62 190 ARG A C 1
ATOM 1483 O O . ARG A 1 190 ? 0.330 -0.728 -10.925 1.00 91.62 190 ARG A O 1
ATOM 1490 N N . PRO A 1 191 ? 2.280 -0.230 -9.886 1.00 88.81 191 PRO A N 1
ATOM 1491 C CA . PRO A 1 191 ? 2.494 1.034 -10.561 1.00 88.81 191 PRO A CA 1
ATOM 1492 C C . PRO A 1 191 ? 2.610 0.762 -12.064 1.00 88.81 191 PRO A C 1
ATOM 1494 O O . PRO A 1 191 ? 3.370 -0.100 -12.522 1.00 88.81 191 PRO A O 1
ATOM 1497 N N . ILE A 1 192 ? 1.737 1.419 -12.824 1.00 81.88 192 ILE A N 1
ATOM 1498 C CA . ILE A 1 192 ? 1.772 1.442 -14.282 1.00 81.88 192 ILE A CA 1
ATOM 1499 C C . ILE A 1 192 ? 1.424 2.870 -14.694 1.00 81.88 192 ILE A C 1
ATOM 1501 O O . ILE A 1 192 ? 0.331 3.353 -14.364 1.00 81.88 192 ILE A O 1
ATOM 1505 N N . PRO A 1 193 ? 2.295 3.522 -15.463 1.00 70.69 193 PRO A N 1
ATOM 1506 C CA . PRO A 1 193 ? 2.071 4.880 -15.924 1.00 70.69 193 PRO A CA 1
ATOM 1507 C C . PRO A 1 193 ? 0.772 5.052 -16.701 1.00 70.69 193 PRO A C 1
ATOM 1509 O O . PRO A 1 193 ? 0.372 4.171 -17.466 1.00 70.69 193 PRO A O 1
ATOM 1512 N N . ASN A 1 194 ? 0.129 6.213 -16.548 1.00 64.94 194 ASN A N 1
ATOM 1513 C CA . ASN A 1 194 ? -1.108 6.580 -17.254 1.00 64.94 194 ASN A CA 1
ATOM 1514 C C . ASN A 1 194 ? -2.282 5.599 -17.056 1.00 64.94 194 ASN A C 1
ATOM 1516 O O . ASN A 1 194 ? -3.237 5.593 -17.839 1.00 64.94 194 ASN A O 1
ATOM 1520 N N . THR A 1 195 ? -2.241 4.768 -16.012 1.00 73.25 195 THR A N 1
ATOM 1521 C CA . THR A 1 195 ? -3.361 3.908 -15.618 1.00 73.25 195 THR A CA 1
ATOM 1522 C C . THR A 1 195 ? -4.077 4.469 -14.396 1.00 73.25 195 THR A C 1
ATOM 1524 O O . THR A 1 195 ? -3.582 5.341 -13.685 1.00 73.25 195 THR A O 1
ATOM 1527 N N . THR A 1 196 ? -5.300 3.996 -14.154 1.00 78.00 196 THR A N 1
ATOM 1528 C CA . THR A 1 196 ? -6.000 4.342 -12.913 1.00 78.00 196 THR A CA 1
ATOM 1529 C C . THR A 1 196 ? -5.302 3.636 -11.756 1.00 78.00 196 THR A C 1
ATOM 1531 O O . THR A 1 196 ? -5.249 2.406 -11.734 1.00 78.00 196 THR A O 1
ATOM 1534 N N . GLY A 1 197 ? -4.764 4.409 -10.813 1.00 86.25 197 GLY A N 1
ATOM 1535 C CA . GLY A 1 197 ? -4.166 3.850 -9.609 1.00 86.25 197 GLY A CA 1
ATOM 1536 C C . GLY A 1 197 ? -5.199 3.240 -8.648 1.00 86.25 197 GLY A C 1
ATOM 1537 O O . GLY A 1 197 ? -6.406 3.234 -8.923 1.00 86.25 197 GLY A O 1
ATOM 1538 N N . PRO A 1 198 ? -4.735 2.678 -7.524 1.00 94.69 198 PRO A N 1
ATOM 1539 C CA . PRO A 1 198 ? -5.562 1.917 -6.610 1.00 94.69 198 PRO A CA 1
ATOM 1540 C C . PRO A 1 198 ? -6.453 2.853 -5.789 1.00 94.69 198 PRO A C 1
ATOM 1542 O O . PRO A 1 198 ? -6.150 4.034 -5.603 1.00 94.69 198 PRO A O 1
ATOM 1545 N N . SER A 1 199 ? -7.572 2.318 -5.302 1.00 95.75 199 SER A N 1
ATOM 1546 C CA . SER A 1 199 ? -8.481 3.021 -4.391 1.00 95.75 199 SER A CA 1
ATOM 1547 C C . SER A 1 199 ? -8.522 2.317 -3.040 1.00 95.75 199 SER A C 1
ATOM 1549 O O . SER A 1 199 ? -8.396 1.093 -2.969 1.00 95.75 199 SER A O 1
ATOM 1551 N N . PHE A 1 200 ? -8.685 3.099 -1.978 1.00 98.00 200 PHE A N 1
ATOM 1552 C CA . PHE A 1 200 ? -8.667 2.642 -0.596 1.00 98.00 200 PHE A CA 1
ATOM 1553 C C . PHE A 1 200 ? -9.874 3.197 0.132 1.00 98.00 200 PHE A C 1
ATOM 1555 O O . PHE A 1 200 ? -10.127 4.400 0.091 1.00 98.00 200 PHE A O 1
ATOM 1562 N N . ILE A 1 201 ? -10.586 2.322 0.834 1.00 98.44 201 ILE A N 1
ATOM 1563 C CA . ILE A 1 201 ? -11.749 2.690 1.633 1.00 98.44 201 ILE A CA 1
ATOM 1564 C C . ILE A 1 201 ? -11.362 2.560 3.100 1.00 98.44 201 ILE A C 1
ATOM 1566 O O . ILE A 1 201 ? -10.875 1.506 3.521 1.00 98.44 201 ILE A O 1
ATOM 1570 N N . ALA A 1 202 ? -11.597 3.618 3.872 1.00 98.38 202 ALA A N 1
ATOM 1571 C CA . ALA A 1 202 ? -11.480 3.603 5.322 1.00 98.38 202 ALA A CA 1
ATO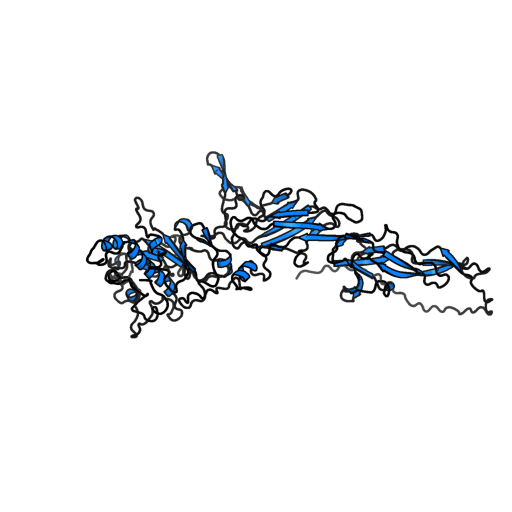M 1572 C C . ALA A 1 202 ? -12.842 3.865 5.969 1.00 98.38 202 ALA A C 1
ATOM 1574 O O . ALA A 1 202 ? -13.603 4.709 5.493 1.00 98.38 202 ALA A O 1
ATOM 1575 N N . TRP A 1 203 ? -13.172 3.133 7.034 1.00 98.25 203 TRP A N 1
ATOM 1576 C CA . TRP A 1 203 ? -14.481 3.248 7.684 1.00 98.25 203 TRP A CA 1
ATOM 1577 C C . TRP A 1 203 ? -14.462 2.870 9.162 1.00 98.25 203 TRP A C 1
ATOM 1579 O O . TRP A 1 203 ? -13.634 2.075 9.601 1.00 98.25 203 TRP A O 1
ATOM 1589 N N . VAL A 1 204 ? -15.386 3.443 9.932 1.00 98.00 204 VAL A N 1
ATOM 1590 C CA . VAL A 1 204 ? -15.578 3.161 11.358 1.00 98.00 204 VAL A CA 1
ATOM 1591 C C . VAL A 1 204 ? -16.805 2.288 11.559 1.00 98.00 204 VAL A C 1
ATOM 1593 O O . VAL A 1 204 ? -17.868 2.549 10.998 1.00 98.00 204 VAL A O 1
ATOM 1596 N N . GLU A 1 205 ? -16.674 1.289 12.423 1.00 96.50 205 GLU A N 1
ATOM 1597 C CA . GLU A 1 205 ? -17.790 0.483 12.903 1.00 96.50 205 GLU A CA 1
ATOM 1598 C C . GLU A 1 205 ? -17.820 0.473 14.436 1.00 96.50 205 GLU A C 1
ATOM 1600 O O . GLU A 1 205 ? -16.760 0.373 15.056 1.00 96.50 205 GLU A O 1
ATOM 1605 N N . PRO A 1 206 ? -19.007 0.516 15.069 1.00 96.88 206 PRO A N 1
ATOM 1606 C CA . PRO A 1 206 ? -20.320 0.782 14.466 1.00 96.88 206 PRO A CA 1
ATOM 1607 C C . PRO A 1 206 ? -20.486 2.259 14.051 1.00 96.88 206 PRO A C 1
ATOM 1609 O O . PRO A 1 206 ? -19.714 3.110 14.470 1.00 96.88 206 PRO A O 1
ATOM 1612 N N . GLU A 1 207 ? -21.530 2.581 13.278 1.00 96.00 207 GLU A N 1
ATOM 1613 C CA . GLU A 1 207 ? -21.831 3.968 12.860 1.00 96.00 207 GLU A CA 1
ATOM 1614 C C . GLU A 1 207 ? -22.347 4.864 14.000 1.00 96.00 207 GLU A C 1
ATOM 1616 O O . GLU A 1 207 ? -22.256 6.090 13.919 1.00 96.00 207 GLU A O 1
ATOM 1621 N N . VAL A 1 208 ? -22.904 4.266 15.058 1.00 96.25 208 VAL A N 1
ATOM 1622 C CA . VAL A 1 208 ? -23.401 4.967 16.249 1.00 96.25 208 VAL A CA 1
ATOM 1623 C C . VAL A 1 208 ? -22.938 4.276 17.524 1.00 96.25 208 VAL A C 1
ATOM 1625 O O . VAL A 1 208 ? -22.829 3.050 17.582 1.00 96.25 208 VAL A O 1
ATOM 1628 N N . ASP A 1 209 ? -22.686 5.071 18.555 1.00 96.19 209 ASP A N 1
ATOM 1629 C CA . ASP A 1 209 ? -22.254 4.600 19.862 1.00 96.19 209 ASP A CA 1
ATOM 1630 C C . ASP A 1 209 ? -23.434 4.099 20.729 1.00 96.19 209 ASP A C 1
ATOM 1632 O O . ASP A 1 209 ? -24.611 4.175 20.362 1.00 96.19 209 ASP A O 1
ATOM 1636 N N . HIS A 1 210 ? -23.126 3.596 21.925 1.00 94.62 210 HIS A N 1
ATOM 1637 C CA . HIS A 1 210 ? -24.112 3.152 22.918 1.00 94.62 210 HIS A CA 1
ATOM 1638 C C . HIS A 1 210 ? -25.058 4.257 23.435 1.00 94.62 210 HIS A C 1
ATOM 1640 O O . HIS A 1 210 ? -26.052 3.941 24.092 1.00 94.62 210 HIS A O 1
ATOM 1646 N N . LEU A 1 211 ? -24.775 5.534 23.158 1.00 94.06 211 LEU A N 1
ATOM 1647 C CA . LEU A 1 211 ? -25.622 6.689 23.470 1.00 94.06 211 LEU A CA 1
ATOM 1648 C C . LEU A 1 211 ? -26.444 7.156 22.254 1.00 94.06 211 LEU A C 1
ATOM 1650 O O . LEU A 1 211 ? -27.218 8.110 22.373 1.00 94.06 211 LEU A O 1
ATOM 1654 N N . GLY A 1 212 ? -26.300 6.499 21.099 1.00 94.31 212 GLY A N 1
ATOM 1655 C CA . GLY A 1 212 ? -26.921 6.891 19.835 1.00 94.31 212 GLY A CA 1
ATOM 1656 C C . GLY A 1 212 ? -26.251 8.093 19.161 1.00 94.31 212 GLY A C 1
ATOM 1657 O O . GLY A 1 212 ? -26.864 8.721 18.296 1.00 94.31 212 GLY A O 1
ATOM 1658 N N . GLN A 1 213 ? -25.029 8.446 19.563 1.00 94.00 213 GLN A N 1
ATOM 1659 C CA . GLN A 1 213 ? -24.227 9.496 18.941 1.00 94.00 213 GLN A CA 1
ATOM 1660 C C . GLN A 1 213 ? -23.480 8.938 17.719 1.00 94.00 213 GLN A C 1
ATOM 1662 O O . GLN A 1 213 ? -23.019 7.798 17.769 1.00 94.00 213 GLN A O 1
ATOM 1667 N N . PRO A 1 214 ? -23.336 9.707 16.625 1.00 95.75 214 PRO A N 1
ATOM 1668 C CA . PRO A 1 214 ? -22.566 9.272 15.464 1.00 95.75 214 PRO A CA 1
ATOM 1669 C C . PRO A 1 214 ? -21.093 9.009 15.801 1.00 95.75 214 PRO A C 1
ATOM 1671 O O . PRO A 1 214 ? -20.445 9.825 16.454 1.00 95.75 214 PRO A O 1
ATOM 1674 N N . MET A 1 215 ? -20.546 7.922 15.263 1.00 97.25 215 MET A N 1
ATOM 1675 C CA . MET A 1 215 ? -19.119 7.570 15.305 1.00 97.25 215 MET A CA 1
ATOM 1676 C C . MET A 1 215 ? -18.341 8.204 14.136 1.00 97.25 215 MET A C 1
ATOM 1678 O O . MET A 1 215 ? -17.397 7.627 13.603 1.00 97.25 215 MET A O 1
ATOM 1682 N N . SER A 1 216 ? -18.771 9.390 13.697 1.00 97.38 216 SER A N 1
ATOM 1683 C CA . SER A 1 216 ? -18.179 10.126 12.579 1.00 97.38 216 SER A CA 1
ATOM 1684 C C . SER A 1 216 ? -17.028 11.017 13.038 1.00 97.38 216 SER A C 1
ATOM 1686 O O . SER A 1 216 ? -17.152 11.688 14.063 1.00 97.38 216 SER A O 1
ATOM 1688 N N . GLY A 1 217 ? -15.970 11.113 12.238 1.00 97.81 217 GLY A N 1
ATOM 1689 C CA . GLY A 1 217 ? -14.825 11.992 12.481 1.00 97.81 217 GLY A CA 1
ATOM 1690 C C . GLY A 1 217 ? -14.234 12.535 11.188 1.00 97.81 217 GLY A C 1
ATOM 1691 O O . GLY A 1 217 ? -14.649 12.153 10.095 1.00 97.81 217 GLY A O 1
ATOM 1692 N N . ILE A 1 218 ? -13.278 13.449 11.315 1.00 98.50 218 ILE A N 1
ATOM 1693 C CA . ILE A 1 218 ? -12.476 13.924 10.188 1.00 98.50 218 ILE A CA 1
ATOM 1694 C C . ILE A 1 218 ? -11.438 12.849 9.881 1.00 98.50 218 ILE A C 1
ATOM 1696 O O . ILE A 1 218 ? -10.601 12.555 10.731 1.00 98.50 218 ILE A O 1
ATOM 1700 N N . MET A 1 219 ? -11.508 12.250 8.694 1.00 98.56 219 MET A N 1
ATOM 1701 C CA . MET A 1 219 ? -10.528 11.266 8.244 1.00 98.56 219 MET A CA 1
ATOM 1702 C C . MET A 1 219 ? -9.399 11.958 7.483 1.00 98.56 219 MET A C 1
ATOM 1704 O O . MET A 1 219 ? -9.653 12.806 6.626 1.00 98.56 219 MET A O 1
ATOM 1708 N N . THR A 1 220 ? -8.167 11.563 7.789 1.00 98.56 220 THR A N 1
ATOM 1709 C CA . THR A 1 220 ? -6.936 12.063 7.173 1.00 98.56 220 THR A CA 1
ATOM 1710 C C . THR A 1 220 ? -6.177 10.895 6.564 1.00 98.56 220 THR A C 1
ATOM 1712 O O . THR A 1 220 ? -5.876 9.922 7.252 1.00 98.56 220 THR A O 1
ATOM 1715 N N . PHE A 1 221 ? -5.820 11.013 5.296 1.00 98.62 221 PHE A N 1
ATOM 1716 C CA . PHE A 1 221 ? -4.993 10.069 4.564 1.00 98.62 221 PHE A CA 1
ATOM 1717 C C . PHE A 1 221 ? -3.641 10.724 4.297 1.00 98.62 221 PHE A C 1
ATOM 1719 O O . PHE A 1 221 ? -3.588 11.781 3.676 1.00 98.62 221 PHE A O 1
ATOM 1726 N N . ASN A 1 222 ? -2.566 10.109 4.784 1.00 98.06 222 ASN A N 1
ATOM 1727 C CA . ASN A 1 222 ? -1.195 10.547 4.535 1.00 98.06 222 ASN A CA 1
ATOM 1728 C C . ASN A 1 222 ? -0.504 9.499 3.671 1.00 98.06 222 ASN A C 1
ATOM 1730 O O . ASN A 1 222 ? -0.434 8.330 4.059 1.00 98.06 222 ASN A O 1
ATOM 1734 N N . LEU A 1 223 ? -0.008 9.925 2.520 1.00 97.31 223 LEU A N 1
ATOM 1735 C CA . LEU A 1 223 ? 0.732 9.113 1.575 1.00 97.31 223 LEU A CA 1
ATOM 1736 C C . LEU A 1 223 ? 2.219 9.431 1.710 1.00 97.31 223 LEU A C 1
ATOM 1738 O O . LEU A 1 223 ? 2.642 10.564 1.516 1.00 97.31 223 LEU A O 1
ATOM 1742 N N . ILE A 1 224 ? 3.007 8.426 2.068 1.00 95.56 224 ILE A N 1
ATOM 1743 C CA . ILE A 1 224 ? 4.466 8.502 2.058 1.00 95.56 224 ILE A CA 1
ATOM 1744 C C . ILE A 1 224 ? 4.901 7.833 0.763 1.00 95.56 224 ILE A C 1
ATOM 1746 O O . ILE A 1 224 ? 4.794 6.614 0.664 1.00 95.56 224 ILE A O 1
ATOM 1750 N N . SER A 1 225 ? 5.321 8.622 -0.216 1.00 92.00 225 SER A N 1
ATOM 1751 C CA . SER A 1 225 ? 5.726 8.140 -1.537 1.00 92.00 225 SER A CA 1
ATOM 1752 C C . SER A 1 225 ? 7.244 8.054 -1.657 1.00 92.00 225 SER A C 1
ATOM 1754 O O . SER A 1 225 ? 7.960 8.808 -0.995 1.00 92.00 225 SER A O 1
ATOM 1756 N N . SER A 1 226 ? 7.716 7.163 -2.523 1.00 89.94 226 SER A N 1
ATOM 1757 C CA . SER A 1 226 ? 9.024 7.268 -3.151 1.00 89.94 226 SER A CA 1
ATOM 1758 C C . SER A 1 226 ? 9.129 8.553 -3.983 1.00 89.94 226 SER A C 1
ATOM 1760 O O . SER A 1 226 ? 8.115 9.195 -4.292 1.00 89.94 226 SER A O 1
ATOM 1762 N N . THR A 1 227 ? 10.372 8.938 -4.255 1.00 82.75 227 THR A N 1
ATOM 1763 C CA . THR A 1 227 ? 10.769 10.109 -5.047 1.00 82.75 227 THR A CA 1
ATOM 1764 C C . THR A 1 227 ? 11.971 9.693 -5.889 1.00 82.75 227 THR A C 1
ATOM 1766 O O . THR A 1 227 ? 13.100 10.153 -5.661 1.00 82.75 227 THR A O 1
ATOM 1769 N N . GLU A 1 228 ? 11.790 8.682 -6.740 1.00 73.50 228 GLU A N 1
ATOM 1770 C CA . GLU A 1 228 ? 12.869 8.278 -7.635 1.00 73.50 228 GLU A CA 1
ATOM 1771 C C . GLU A 1 228 ? 13.258 9.454 -8.545 1.00 73.50 228 GLU A C 1
ATOM 1773 O O . GLU A 1 228 ? 12.380 10.100 -9.111 1.00 73.50 228 GLU A O 1
ATOM 1778 N N . PRO A 1 229 ? 14.560 9.737 -8.739 1.00 60.00 229 PRO A N 1
ATOM 1779 C CA . PRO A 1 229 ? 14.961 10.818 -9.622 1.00 60.00 229 PRO A CA 1
ATOM 1780 C C . PRO A 1 229 ? 14.471 10.546 -11.049 1.00 60.00 229 PRO A C 1
ATOM 1782 O O . PRO A 1 229 ? 14.707 9.463 -11.604 1.00 60.00 229 PRO A O 1
ATOM 1785 N N . GLY A 1 230 ? 13.824 11.549 -11.643 1.00 53.25 230 GLY A N 1
ATOM 1786 C CA . GLY A 1 230 ? 13.281 11.522 -13.007 1.00 53.25 230 GLY A CA 1
ATOM 1787 C C . GLY A 1 230 ? 14.333 11.667 -14.115 1.00 53.25 230 GLY A C 1
ATOM 1788 O O . GLY A 1 230 ? 13.993 11.965 -15.256 1.00 53.25 230 GLY A O 1
ATOM 1789 N N . GLU A 1 231 ? 15.617 11.504 -13.806 1.00 47.06 231 GLU A N 1
ATOM 1790 C CA . GLU A 1 231 ? 16.697 11.766 -14.759 1.00 47.06 231 GLU A CA 1
ATOM 1791 C C . GLU A 1 231 ? 16.673 10.742 -15.923 1.00 47.06 231 GLU A C 1
ATOM 1793 O O . GLU A 1 231 ? 16.607 9.532 -15.700 1.00 47.06 231 GLU A O 1
ATOM 1798 N N . CYS A 1 232 ? 16.773 11.218 -17.174 1.00 51.34 232 CYS A N 1
ATOM 1799 C CA . CYS A 1 232 ? 16.767 10.456 -18.450 1.00 51.34 232 CYS A CA 1
ATOM 1800 C C . CYS A 1 232 ? 15.434 9.751 -18.827 1.00 51.34 232 CYS A C 1
ATOM 1802 O O . CYS A 1 232 ? 14.368 10.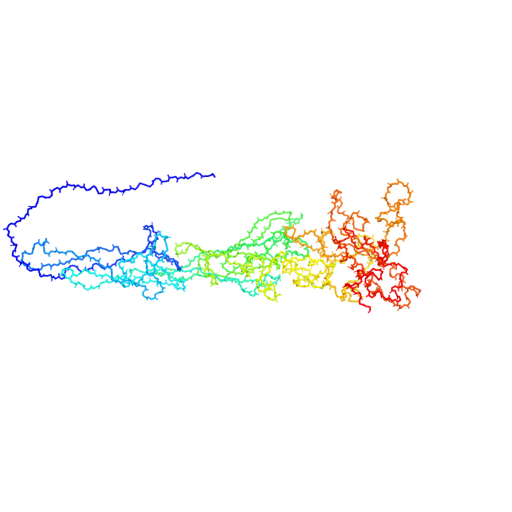110 -18.349 1.00 51.34 232 CYS A O 1
ATOM 1804 N N . LEU A 1 233 ? 15.477 8.763 -19.740 1.00 49.97 233 LEU A N 1
ATOM 1805 C CA . LEU A 1 233 ? 14.352 7.996 -20.328 1.00 49.97 233 LEU A CA 1
ATOM 1806 C C . LEU A 1 233 ? 13.320 7.381 -19.355 1.00 49.97 233 LEU A C 1
ATOM 1808 O O . LEU A 1 233 ? 12.283 6.871 -19.791 1.00 49.97 233 LEU A O 1
ATOM 1812 N N . ASN A 1 234 ? 13.608 7.448 -18.059 1.00 54.75 234 ASN A N 1
ATOM 1813 C CA . ASN A 1 234 ? 12.732 7.104 -16.944 1.00 54.75 234 ASN A CA 1
ATOM 1814 C C . ASN A 1 234 ? 12.010 8.332 -16.373 1.00 54.75 234 ASN A C 1
ATOM 1816 O O . ASN A 1 234 ? 11.597 8.297 -15.219 1.00 54.75 234 ASN A O 1
ATOM 1820 N N . SER A 1 235 ? 11.885 9.411 -17.158 1.00 51.94 235 SER A N 1
ATOM 1821 C CA . SER A 1 235 ? 11.277 10.666 -16.721 1.00 51.94 235 SER A CA 1
ATOM 1822 C C . SER A 1 235 ? 9.955 10.411 -16.015 1.00 51.94 235 SER A C 1
ATOM 1824 O O . SER A 1 235 ? 9.071 9.759 -16.592 1.00 51.94 235 SER A O 1
ATOM 1826 N N . HIS A 1 236 ? 9.840 10.976 -14.813 1.00 60.09 236 HIS A N 1
ATOM 1827 C CA . HIS A 1 236 ? 8.593 11.128 -14.076 1.00 60.09 236 HIS A CA 1
ATOM 1828 C C . HIS A 1 236 ? 7.481 11.526 -15.053 1.00 60.09 236 HIS A C 1
ATOM 1830 O O . HIS A 1 236 ? 7.666 12.374 -15.936 1.00 60.09 236 HIS A O 1
ATOM 1836 N N . PHE A 1 237 ? 6.356 10.815 -15.010 1.00 68.56 237 PHE A N 1
ATOM 1837 C CA . PHE A 1 237 ? 5.266 11.108 -15.934 1.00 68.56 237 PHE A CA 1
ATOM 1838 C C . PHE A 1 237 ? 4.701 12.471 -15.579 1.00 68.56 237 PHE A C 1
ATOM 1840 O O . PHE A 1 237 ? 4.272 12.644 -14.445 1.00 68.56 237 PHE A O 1
ATOM 1847 N N . SER A 1 238 ? 4.628 13.379 -16.564 1.00 66.00 238 SER A N 1
ATOM 1848 C CA . SER A 1 238 ? 4.091 14.728 -16.369 1.00 66.00 238 SER A CA 1
ATOM 1849 C C . SER A 1 238 ? 2.825 14.675 -15.527 1.00 66.00 238 SER A C 1
ATOM 1851 O O . SER A 1 238 ? 1.794 14.134 -15.954 1.00 66.00 238 SER A O 1
ATOM 1853 N N . CYS A 1 239 ? 2.918 15.214 -14.318 1.00 66.44 239 CYS A N 1
ATOM 1854 C CA . CYS A 1 239 ? 1.774 15.313 -13.448 1.00 66.44 239 CYS A CA 1
ATOM 1855 C C . CYS A 1 239 ? 0.859 16.386 -14.052 1.00 66.44 239 CYS A C 1
ATOM 1857 O O . CYS A 1 239 ? 1.258 17.538 -14.166 1.00 66.44 239 CYS A O 1
ATOM 1859 N N . PRO A 1 240 ? -0.387 16.071 -14.454 1.00 65.06 240 PRO A N 1
ATOM 1860 C CA . PRO A 1 240 ? -1.277 17.069 -15.055 1.00 65.06 240 PRO A CA 1
ATOM 1861 C C . PRO A 1 240 ? -1.751 18.128 -14.046 1.00 65.06 240 PRO A C 1
ATOM 1863 O O . PRO A 1 240 ? -2.595 18.955 -14.380 1.00 65.06 240 PRO A O 1
ATOM 1866 N N . TYR A 1 241 ? -1.288 18.029 -12.801 1.00 67.88 241 TYR A N 1
ATOM 1867 C CA . TYR A 1 241 ? -1.625 18.896 -11.683 1.00 67.88 241 TYR A CA 1
ATOM 1868 C C . TYR A 1 241 ? -0.410 19.637 -11.132 1.00 67.88 241 TYR A C 1
ATOM 1870 O O . TYR A 1 241 ? -0.587 20.487 -10.264 1.00 67.88 241 TYR A O 1
ATOM 1878 N N . ASP A 1 242 ? 0.778 19.300 -11.623 1.00 67.44 242 ASP A N 1
ATOM 1879 C CA . ASP A 1 242 ? 1.989 20.058 -11.392 1.00 67.44 242 ASP A CA 1
ATOM 1880 C C . ASP A 1 242 ? 2.062 21.115 -12.493 1.00 67.44 242 ASP A C 1
ATOM 1882 O O . ASP A 1 242 ? 2.222 20.797 -13.675 1.00 67.44 242 ASP A O 1
ATOM 1886 N N . MET A 1 243 ? 1.730 22.348 -12.118 1.00 64.56 243 MET A N 1
ATOM 1887 C CA . MET A 1 243 ? 1.549 23.450 -13.054 1.00 64.56 243 MET A CA 1
ATOM 1888 C C . MET A 1 243 ? 2.423 24.625 -12.655 1.00 64.56 243 MET A C 1
ATOM 1890 O O . MET A 1 243 ? 2.235 25.193 -11.573 1.00 64.56 243 MET A O 1
ATOM 1894 N N . ASP A 1 244 ? 3.248 25.058 -13.596 1.00 64.12 244 ASP A N 1
ATOM 1895 C CA . ASP A 1 244 ? 4.024 26.279 -13.483 1.00 64.12 244 ASP A CA 1
ATOM 1896 C C . ASP A 1 244 ? 3.242 27.458 -14.021 1.00 64.12 244 ASP A C 1
ATOM 1898 O O . ASP A 1 244 ? 2.569 27.391 -15.057 1.00 64.12 244 ASP A O 1
ATOM 1902 N N . ILE A 1 245 ? 3.338 28.574 -13.304 1.00 66.31 245 ILE A N 1
ATOM 1903 C CA . ILE A 1 245 ? 2.740 29.840 -13.711 1.00 66.31 245 ILE A CA 1
ATOM 1904 C C . ILE A 1 245 ? 3.831 30.685 -14.352 1.00 66.31 245 ILE A C 1
ATOM 1906 O O . ILE A 1 245 ? 4.394 31.578 -13.722 1.00 66.31 245 ILE A O 1
ATOM 1910 N N . VAL A 1 246 ? 4.069 30.459 -15.639 1.00 65.12 246 VAL A N 1
ATOM 1911 C CA . VAL A 1 246 ? 5.062 31.236 -16.376 1.00 65.12 246 VAL A CA 1
ATOM 1912 C C . VAL A 1 246 ? 4.494 32.611 -16.703 1.00 65.12 246 VAL A C 1
ATOM 1914 O O . VAL A 1 246 ? 3.401 32.754 -17.264 1.00 65.12 246 VAL A O 1
ATOM 1917 N N . GLN A 1 247 ? 5.251 33.652 -16.365 1.00 66.31 247 GLN A N 1
ATOM 1918 C CA . GLN A 1 247 ? 4.891 35.038 -16.643 1.00 66.31 247 GLN A CA 1
ATOM 1919 C C . GLN A 1 247 ? 5.745 35.598 -17.791 1.00 66.31 247 GLN A C 1
ATOM 1921 O O . GLN A 1 247 ? 6.969 35.657 -17.705 1.00 66.31 247 GLN A O 1
ATOM 1926 N N . THR A 1 248 ? 5.111 36.033 -18.885 1.00 66.00 248 THR A N 1
ATOM 1927 C CA . THR A 1 248 ? 5.811 36.667 -20.013 1.00 66.00 248 THR A CA 1
ATOM 1928 C C . THR A 1 248 ? 6.419 38.013 -19.611 1.00 66.00 248 THR A C 1
ATOM 1930 O O . THR A 1 248 ? 5.939 38.687 -18.696 1.00 66.00 248 THR A O 1
ATOM 1933 N N . GLU A 1 249 ? 7.410 38.484 -20.378 1.00 67.12 249 GLU A N 1
ATOM 1934 C CA . GLU A 1 249 ? 7.969 39.844 -20.249 1.00 67.12 249 GLU A CA 1
ATOM 1935 C C . GLU A 1 249 ? 6.905 40.957 -20.393 1.00 67.12 249 GLU A C 1
ATOM 1937 O O . GLU A 1 249 ? 7.106 42.086 -19.940 1.00 67.12 249 GLU A O 1
ATOM 1942 N N . GLU A 1 250 ? 5.755 40.645 -21.001 1.00 76.00 250 GLU A N 1
ATOM 1943 C CA . GLU A 1 250 ? 4.614 41.549 -21.188 1.00 76.00 250 GLU A CA 1
ATOM 1944 C C . GLU A 1 250 ? 3.600 41.487 -20.024 1.00 76.00 250 GLU A C 1
ATOM 1946 O O . GLU A 1 250 ? 2.643 42.266 -19.991 1.00 76.00 250 GLU A O 1
ATOM 1951 N N . GLY A 1 251 ? 3.836 40.620 -19.030 1.00 71.69 251 GLY A N 1
ATOM 1952 C CA . GLY A 1 251 ? 3.024 40.459 -17.821 1.00 71.69 251 GLY A CA 1
ATOM 1953 C C . GLY A 1 251 ? 1.840 39.498 -17.961 1.00 71.69 251 GLY A C 1
ATOM 1954 O O . GLY A 1 251 ? 0.962 39.496 -17.096 1.00 71.69 251 GLY A O 1
ATOM 1955 N N . GLU A 1 252 ? 1.785 38.702 -19.031 1.00 73.56 252 GLU A N 1
ATOM 1956 C CA . GLU A 1 252 ? 0.763 37.666 -19.222 1.00 73.56 252 GLU A CA 1
ATOM 1957 C C . GLU A 1 252 ? 1.194 36.363 -18.542 1.00 73.56 252 GLU A C 1
ATOM 1959 O O . GLU A 1 252 ? 2.334 35.942 -18.690 1.00 73.56 252 GLU A O 1
ATOM 1964 N N . THR A 1 253 ? 0.295 35.721 -17.799 1.00 68.50 253 THR A N 1
ATOM 1965 C CA . THR A 1 253 ? 0.556 34.446 -17.109 1.00 68.50 253 THR A CA 1
ATOM 1966 C C . THR A 1 253 ? -0.059 33.281 -17.877 1.00 68.50 253 THR A C 1
ATOM 1968 O O . THR A 1 253 ? -1.233 33.369 -18.256 1.00 68.50 253 THR A O 1
ATOM 1971 N N . PHE A 1 254 ? 0.682 32.192 -18.065 1.00 66.75 254 PHE A N 1
ATOM 1972 C CA . PHE A 1 254 ? 0.190 30.950 -18.660 1.00 66.75 254 PHE A CA 1
ATOM 1973 C C . PHE A 1 254 ? 0.600 29.738 -17.818 1.00 66.75 254 PHE A C 1
ATOM 1975 O O . PHE A 1 254 ? 1.673 29.731 -17.230 1.00 66.75 254 PHE A O 1
ATOM 1982 N N . GLU A 1 255 ? -0.292 28.747 -17.746 1.00 64.88 255 GLU A N 1
ATOM 1983 C CA . GLU A 1 255 ? -0.072 27.491 -17.020 1.00 64.88 255 GLU A CA 1
ATOM 1984 C C . GLU A 1 255 ? 0.584 26.474 -17.960 1.00 64.88 255 GLU A C 1
ATOM 1986 O O . GLU A 1 255 ? 0.070 26.223 -19.060 1.00 64.88 255 GLU A O 1
ATOM 1991 N N . VAL A 1 256 ? 1.712 25.907 -17.542 1.00 58.06 256 VAL A N 1
ATOM 1992 C CA . VAL A 1 256 ? 2.426 24.842 -18.259 1.00 58.06 256 VAL A CA 1
ATOM 1993 C C . VAL A 1 256 ? 2.572 23.652 -17.324 1.00 58.06 256 VAL A C 1
ATOM 1995 O O . VAL A 1 256 ? 2.839 23.833 -16.146 1.00 58.06 256 VAL A O 1
ATOM 1998 N N . ASN A 1 257 ? 2.351 22.442 -17.839 1.00 61.91 257 ASN A N 1
ATOM 1999 C CA . ASN A 1 257 ? 2.631 21.240 -17.059 1.00 61.91 257 ASN A CA 1
ATOM 2000 C C . ASN A 1 257 ? 4.141 21.041 -17.029 1.00 61.91 257 ASN A C 1
ATOM 2002 O O . ASN A 1 257 ? 4.733 20.959 -18.113 1.00 61.91 257 ASN A O 1
ATOM 2006 N N . ASP A 1 258 ? 4.704 20.900 -15.837 1.00 57.88 258 ASP A N 1
ATOM 2007 C CA . ASP A 1 258 ? 6.138 20.696 -15.668 1.00 57.88 258 ASP A CA 1
ATOM 2008 C C . ASP A 1 258 ? 6.496 19.249 -15.290 1.00 57.88 258 ASP A C 1
ATOM 2010 O O . ASP A 1 258 ? 5.626 18.386 -15.101 1.00 57.88 258 ASP A O 1
ATOM 2014 N N . ILE A 1 259 ? 7.792 18.944 -15.331 1.00 59.19 259 ILE A N 1
ATOM 2015 C CA . ILE A 1 259 ? 8.385 17.659 -14.967 1.00 59.19 259 ILE A CA 1
ATOM 2016 C C . ILE A 1 259 ? 9.467 17.933 -13.918 1.00 59.19 259 ILE A C 1
ATOM 2018 O O . ILE A 1 259 ? 10.647 18.050 -14.251 1.00 59.19 259 ILE A O 1
ATOM 2022 N N . HIS A 1 260 ? 9.070 17.977 -12.647 1.00 61.06 260 HIS A N 1
ATOM 2023 C CA . HIS A 1 260 ? 10.006 18.097 -11.534 1.00 61.06 260 HIS A CA 1
ATOM 2024 C C . HIS A 1 260 ? 10.703 16.758 -11.237 1.00 61.06 260 HIS A C 1
ATOM 2026 O O . HIS A 1 260 ? 10.082 15.705 -11.082 1.00 61.06 260 HIS A O 1
ATOM 2032 N N . ASP A 1 261 ? 12.033 16.784 -11.145 1.00 56.31 261 ASP A N 1
ATOM 2033 C CA . ASP A 1 261 ? 12.908 15.606 -11.089 1.00 56.31 261 ASP A CA 1
ATOM 2034 C C . ASP A 1 261 ? 12.960 14.891 -9.721 1.00 56.31 261 ASP A C 1
ATOM 2036 O O . ASP A 1 261 ? 13.683 13.902 -9.589 1.00 56.31 261 ASP A O 1
ATOM 2040 N N . HIS A 1 262 ? 12.178 15.332 -8.727 1.00 64.88 262 HIS A N 1
ATOM 2041 C CA . HIS A 1 262 ? 12.137 14.779 -7.359 1.00 64.88 262 HIS A CA 1
ATOM 2042 C C . HIS A 1 262 ? 10.728 14.734 -6.744 1.00 64.88 262 HIS A C 1
ATOM 2044 O O . HIS A 1 262 ? 10.567 14.657 -5.518 1.00 64.88 262 HIS A O 1
ATOM 2050 N N . ASP A 1 263 ? 9.705 14.786 -7.586 1.00 77.56 263 ASP A N 1
ATOM 2051 C CA . ASP A 1 263 ? 8.321 14.695 -7.155 1.00 77.56 263 ASP A CA 1
ATOM 2052 C C . ASP A 1 263 ? 7.960 13.304 -6.627 1.00 77.56 263 ASP A C 1
ATOM 2054 O O . ASP A 1 263 ? 8.562 12.284 -6.957 1.00 77.56 263 ASP A O 1
ATOM 2058 N N . ALA A 1 264 ? 6.924 13.251 -5.797 1.00 86.25 264 ALA A N 1
ATOM 2059 C CA . ALA A 1 264 ? 6.350 12.018 -5.303 1.00 86.25 264 ALA A CA 1
ATOM 2060 C C . ALA A 1 264 ? 5.796 11.203 -6.472 1.00 86.25 264 ALA A C 1
ATOM 2062 O O . ALA A 1 264 ? 4.926 11.662 -7.223 1.00 86.25 264 ALA A O 1
ATOM 2063 N N . ASP A 1 265 ? 6.252 9.959 -6.563 1.00 86.81 265 ASP A N 1
ATOM 2064 C CA . ASP A 1 265 ? 5.817 8.999 -7.577 1.00 86.81 265 ASP A CA 1
ATOM 2065 C C . ASP A 1 265 ? 4.342 8.604 -7.413 1.00 86.81 265 ASP A C 1
ATOM 2067 O O . ASP A 1 265 ? 3.658 8.249 -8.374 1.00 86.81 265 ASP A O 1
ATOM 2071 N N . LEU A 1 266 ? 3.826 8.670 -6.185 1.00 89.94 266 LEU A N 1
ATOM 2072 C CA . LEU A 1 266 ? 2.446 8.405 -5.816 1.00 89.94 266 LEU A CA 1
ATOM 2073 C C . LEU A 1 266 ? 1.831 9.661 -5.196 1.00 89.94 266 LEU A C 1
ATOM 2075 O O . LEU A 1 266 ? 2.312 10.169 -4.183 1.00 89.94 266 LEU A O 1
ATOM 2079 N N . GLN A 1 267 ? 0.707 10.122 -5.747 1.00 91.38 267 GLN A N 1
ATOM 2080 C CA . GLN A 1 267 ? -0.010 11.292 -5.222 1.00 91.38 267 GLN A CA 1
ATOM 2081 C C . GLN A 1 267 ? -1.525 11.074 -5.226 1.00 91.38 267 GLN A C 1
ATOM 2083 O O . GLN A 1 267 ? -2.060 10.261 -5.978 1.00 91.38 267 GLN A O 1
ATOM 2088 N N . PHE A 1 268 ? -2.254 11.812 -4.399 1.00 93.31 268 PHE A N 1
ATOM 2089 C CA . PHE A 1 268 ? -3.698 11.949 -4.538 1.00 93.31 268 PHE A CA 1
ATOM 2090 C C . PHE A 1 268 ? -4.021 12.888 -5.709 1.00 93.31 268 PHE A C 1
ATOM 2092 O O . PHE A 1 268 ? -3.305 13.864 -5.924 1.00 93.31 268 PHE A O 1
ATOM 2099 N N . PRO A 1 269 ? -5.123 12.671 -6.450 1.00 90.50 269 PRO A N 1
ATOM 2100 C CA . PRO A 1 269 ? -5.668 13.725 -7.294 1.00 90.50 269 PRO A CA 1
ATOM 2101 C C . PRO A 1 269 ? -5.970 14.963 -6.436 1.00 90.50 269 PRO A C 1
ATOM 2103 O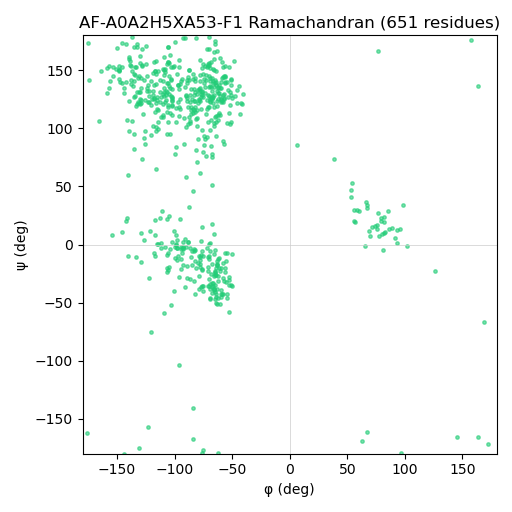 O . PRO A 1 269 ? -6.530 14.797 -5.350 1.00 90.50 269 PRO A O 1
ATOM 2106 N N . PRO A 1 270 ? -5.694 16.190 -6.907 1.00 87.25 270 PRO A N 1
ATOM 2107 C CA . PRO A 1 270 ? -6.020 17.403 -6.152 1.00 87.25 270 PRO A CA 1
ATOM 2108 C C . PRO A 1 270 ? -7.533 17.568 -5.957 1.00 87.25 270 PRO A C 1
ATOM 2110 O O . PRO A 1 270 ? -7.988 18.163 -4.981 1.00 87.25 270 PRO A O 1
ATOM 2113 N N . GLU A 1 271 ? -8.326 17.000 -6.869 1.00 89.06 271 GLU A N 1
ATOM 2114 C CA . GLU A 1 271 ? -9.781 16.975 -6.798 1.00 89.06 271 GLU A CA 1
ATOM 2115 C C . GLU A 1 271 ? -10.280 15.588 -6.369 1.00 89.06 271 GLU A C 1
ATOM 2117 O O . GLU A 1 271 ? -10.470 14.681 -7.184 1.00 89.06 271 GLU A O 1
ATOM 2122 N N . LEU A 1 272 ? -10.527 15.436 -5.067 1.00 93.06 272 LEU A N 1
ATOM 2123 C CA . LEU A 1 272 ? -11.236 14.295 -4.489 1.00 93.06 272 LEU A CA 1
ATOM 2124 C C . LEU A 1 272 ? -12.587 14.749 -3.927 1.00 93.06 272 LEU A C 1
ATOM 2126 O O . LEU A 1 272 ? -12.679 15.735 -3.191 1.00 93.06 272 LEU A O 1
ATOM 2130 N N . GLU A 1 273 ? -13.657 14.030 -4.276 1.00 93.88 273 GLU A N 1
ATOM 2131 C CA . GLU A 1 273 ? -15.013 14.382 -3.852 1.00 93.88 273 GLU A CA 1
ATOM 2132 C C . GLU A 1 273 ? -15.124 14.391 -2.320 1.00 93.88 273 GLU A C 1
ATOM 2134 O O . GLU A 1 273 ? -14.815 13.413 -1.643 1.00 93.88 273 GLU A O 1
ATOM 2139 N N . GLY A 1 274 ? -15.572 15.521 -1.763 1.00 95.94 274 GLY A N 1
ATOM 2140 C CA . GLY A 1 274 ? -15.750 15.679 -0.319 1.00 95.94 274 GLY A CA 1
ATOM 2141 C C . GLY A 1 274 ? -14.447 15.766 0.480 1.00 95.94 274 GLY A C 1
ATOM 2142 O O . GLY A 1 274 ? -14.493 15.638 1.706 1.00 95.94 274 GLY A O 1
ATOM 2143 N N . MET A 1 275 ? -13.302 16.006 -0.169 1.00 97.94 275 MET A N 1
ATOM 2144 C CA . MET A 1 275 ? -11.999 16.122 0.488 1.00 97.94 275 MET A CA 1
ATOM 2145 C C . MET A 1 275 ? -11.289 17.437 0.160 1.00 97.94 275 MET A C 1
ATOM 2147 O O . MET A 1 275 ? -11.540 18.077 -0.857 1.00 97.94 275 MET A O 1
ATOM 2151 N N . ASN A 1 276 ? -10.408 17.850 1.064 1.00 97.50 276 ASN A N 1
ATOM 2152 C CA . ASN A 1 276 ? -9.372 18.839 0.814 1.00 97.50 276 ASN A CA 1
ATOM 2153 C C . ASN A 1 276 ? -8.061 18.076 0.631 1.00 97.50 276 ASN A C 1
ATOM 2155 O O . ASN A 1 276 ? -7.678 17.311 1.520 1.00 97.50 276 ASN A O 1
ATOM 2159 N N . VAL A 1 277 ? -7.399 18.275 -0.502 1.00 96.12 277 VAL A N 1
ATOM 2160 C CA . VAL A 1 277 ? -6.113 17.648 -0.813 1.00 96.12 277 VAL A CA 1
ATOM 2161 C C . VAL A 1 277 ? -5.037 18.723 -0.765 1.00 96.12 277 VAL A C 1
ATOM 2163 O O . VAL A 1 277 ? -5.244 19.833 -1.255 1.00 96.12 277 VAL A O 1
ATOM 2166 N N . TYR A 1 278 ? -3.920 18.415 -0.120 1.00 93.56 278 TYR A N 1
ATOM 2167 C CA . TYR A 1 278 ? -2.838 19.355 0.137 1.00 93.56 278 TYR A CA 1
ATOM 2168 C C . TYR A 1 278 ? -1.565 18.876 -0.556 1.00 93.56 278 TYR A C 1
ATOM 2170 O O . TYR A 1 278 ? -1.138 17.740 -0.340 1.00 93.56 278 TYR A O 1
ATOM 2178 N N . GLY A 1 279 ? -0.990 19.762 -1.368 1.00 87.31 279 GLY A N 1
ATOM 2179 C CA . GLY A 1 279 ? 0.354 19.645 -1.926 1.00 87.31 279 GLY A CA 1
ATOM 2180 C C . GLY A 1 279 ? 1.342 20.598 -1.244 1.00 87.31 279 GLY A C 1
ATOM 2181 O O . GLY A 1 279 ? 0.947 21.477 -0.468 1.00 87.31 279 GLY A O 1
ATOM 2182 N N . SER A 1 280 ? 2.621 20.409 -1.535 1.00 85.69 280 SER A N 1
ATOM 2183 C CA . SER A 1 280 ? 3.725 21.297 -1.177 1.00 85.69 280 SER A CA 1
ATOM 2184 C C . SER A 1 280 ? 3.756 22.494 -2.123 1.00 85.69 280 SER A C 1
ATOM 2186 O O . SER A 1 280 ? 3.672 22.317 -3.331 1.00 85.69 280 SER A O 1
ATOM 2188 N N . GLN A 1 281 ? 3.861 23.708 -1.578 1.00 83.31 281 GLN A N 1
ATOM 2189 C CA . GLN A 1 281 ? 4.062 24.923 -2.374 1.00 83.31 281 GLN A CA 1
ATOM 2190 C C . GLN A 1 281 ? 5.545 25.254 -2.437 1.00 83.31 281 GLN A C 1
ATOM 2192 O O . GLN A 1 281 ? 6.169 25.433 -1.386 1.00 83.31 281 GLN A O 1
ATOM 2197 N N . GLU A 1 282 ? 6.067 25.383 -3.647 1.00 79.12 282 GLU A N 1
ATOM 2198 C CA . GLU A 1 282 ? 7.455 25.751 -3.919 1.00 79.12 282 GLU A CA 1
ATOM 2199 C C . GLU A 1 282 ? 7.510 26.858 -4.981 1.00 79.12 282 GLU A C 1
ATOM 2201 O O . GLU A 1 282 ? 6.474 27.302 -5.474 1.00 79.12 282 GLU A O 1
ATOM 2206 N N . GLU A 1 283 ? 8.699 27.407 -5.217 1.00 74.81 283 GLU A N 1
ATOM 2207 C CA . GLU A 1 283 ? 8.940 28.475 -6.191 1.00 74.81 283 GLU A CA 1
ATOM 2208 C C . GLU A 1 283 ? 10.307 28.247 -6.832 1.00 74.81 283 GLU A C 1
ATOM 2210 O O . GLU A 1 283 ? 11.297 28.053 -6.117 1.00 74.81 283 GLU A O 1
ATOM 2215 N N . ASP A 1 284 ? 10.354 28.280 -8.157 1.00 69.75 284 ASP A N 1
ATOM 2216 C CA . ASP A 1 284 ? 11.558 28.091 -8.960 1.00 69.75 284 ASP A CA 1
ATOM 2217 C C . ASP A 1 284 ? 11.811 29.298 -9.896 1.00 69.75 284 ASP A C 1
ATOM 2219 O O . ASP A 1 284 ? 11.413 30.430 -9.598 1.00 69.75 284 ASP A O 1
ATOM 2223 N N . GLU A 1 285 ? 12.553 29.093 -10.990 1.00 67.31 285 GLU A N 1
ATOM 2224 C CA . GLU A 1 285 ? 12.839 30.143 -11.977 1.00 67.31 285 GLU A CA 1
ATOM 2225 C C . GLU A 1 285 ? 11.601 30.535 -12.807 1.00 67.31 285 GLU A C 1
ATOM 2227 O O . GLU A 1 285 ? 11.574 31.637 -13.370 1.00 67.31 285 GLU A O 1
ATOM 2232 N N . GLU A 1 286 ? 10.577 29.679 -12.845 1.00 66.38 286 GLU A N 1
ATOM 2233 C CA . GLU A 1 286 ? 9.348 29.839 -13.623 1.00 66.38 286 GLU A CA 1
ATOM 2234 C C . GLU A 1 286 ? 8.198 30.433 -12.799 1.00 66.38 286 GLU A C 1
ATOM 2236 O O . GLU A 1 286 ? 7.371 31.175 -13.341 1.00 66.38 286 GLU A O 1
ATOM 2241 N N . GLY A 1 287 ? 8.193 30.220 -11.481 1.00 69.00 287 GLY A N 1
ATOM 2242 C CA . GLY A 1 287 ? 7.298 30.887 -10.537 1.00 69.00 287 GLY A CA 1
ATOM 2243 C C . GLY A 1 287 ? 6.871 29.985 -9.378 1.00 69.00 287 GLY A C 1
ATOM 2244 O O . GLY A 1 287 ? 7.485 28.958 -9.121 1.00 69.00 287 GLY A O 1
ATOM 2245 N N . PRO A 1 288 ? 5.835 30.367 -8.608 1.00 73.75 288 PRO A N 1
ATOM 2246 C CA . PRO A 1 288 ? 5.299 29.505 -7.565 1.00 73.75 288 PRO A CA 1
ATOM 2247 C C . PRO A 1 288 ? 4.436 28.385 -8.160 1.00 73.75 288 PRO A C 1
ATOM 2249 O O . PRO A 1 288 ? 3.498 28.668 -8.910 1.00 73.75 288 PRO A O 1
ATOM 2252 N N . TYR A 1 289 ? 4.670 27.150 -7.727 1.00 74.81 289 TYR A N 1
ATOM 2253 C CA . TYR A 1 289 ? 3.932 25.955 -8.145 1.00 74.81 289 TYR A CA 1
ATOM 2254 C C . TYR A 1 289 ? 3.519 25.101 -6.934 1.00 74.81 289 TYR A C 1
ATOM 2256 O O . TYR A 1 289 ? 3.848 25.394 -5.778 1.00 74.81 289 TYR A O 1
ATOM 2264 N N . THR A 1 290 ? 2.667 24.096 -7.162 1.00 80.38 290 THR A N 1
ATOM 2265 C CA . THR A 1 290 ? 2.203 23.171 -6.116 1.00 80.38 290 THR A CA 1
ATOM 2266 C C . THR A 1 290 ? 2.317 21.733 -6.586 1.00 80.38 290 THR A C 1
ATOM 2268 O O . THR A 1 290 ? 1.650 21.346 -7.539 1.00 80.38 290 THR A O 1
ATOM 2271 N N . HIS A 1 291 ? 3.065 20.934 -5.836 1.00 82.06 291 HIS A N 1
ATOM 2272 C CA . HIS A 1 291 ? 3.368 19.541 -6.151 1.00 82.06 291 HIS A CA 1
ATOM 2273 C C . HIS A 1 291 ? 3.118 18.626 -4.950 1.00 82.06 291 HIS A C 1
ATOM 2275 O O . HIS A 1 291 ? 2.621 19.073 -3.914 1.00 82.06 291 HIS A O 1
ATOM 2281 N N . ASN A 1 292 ? 3.444 17.336 -5.047 1.00 86.94 292 ASN A N 1
ATOM 2282 C CA . ASN A 1 292 ? 3.425 16.418 -3.902 1.00 86.94 292 ASN A CA 1
ATOM 2283 C C . ASN A 1 292 ? 2.091 16.359 -3.132 1.00 86.94 292 ASN A C 1
ATOM 2285 O O . ASN A 1 292 ? 2.060 16.491 -1.901 1.00 86.94 292 ASN A O 1
ATOM 2289 N N . PHE A 1 293 ? 0.976 16.118 -3.834 1.00 91.62 293 PHE A N 1
ATOM 2290 C CA . PHE A 1 293 ? -0.364 15.983 -3.240 1.00 91.62 293 PHE A CA 1
ATOM 2291 C C . PHE A 1 293 ? -0.489 14.715 -2.374 1.00 91.62 293 PHE A C 1
ATOM 2293 O O . PHE A 1 293 ? -1.098 13.718 -2.750 1.00 91.62 293 PHE A O 1
ATOM 2300 N N . THR A 1 294 ? 0.099 14.737 -1.183 1.00 94.56 294 THR A N 1
ATOM 2301 C CA . THR A 1 294 ? 0.339 13.560 -0.329 1.00 94.56 294 THR A CA 1
ATOM 2302 C C . THR A 1 294 ? -0.558 13.510 0.904 1.00 94.56 294 THR A C 1
ATOM 2304 O O . THR A 1 294 ? -0.516 12.544 1.667 1.00 94.56 294 THR A O 1
ATOM 2307 N N . VAL A 1 295 ? -1.413 14.516 1.108 1.00 97.44 295 VAL A N 1
ATOM 2308 C CA . VAL A 1 295 ? -2.353 14.557 2.235 1.00 97.44 295 VAL A CA 1
ATOM 2309 C C . VAL A 1 295 ? -3.765 14.839 1.736 1.00 97.44 295 VAL A C 1
ATOM 2311 O O . VAL A 1 295 ? -4.008 15.867 1.111 1.00 97.44 295 VAL A O 1
ATOM 2314 N N . ALA A 1 296 ? -4.716 13.965 2.063 1.00 98.31 296 ALA A N 1
ATOM 2315 C CA . ALA A 1 296 ? -6.138 14.158 1.781 1.00 98.31 296 ALA A CA 1
ATOM 2316 C C . ALA A 1 296 ? -6.956 14.112 3.076 1.00 98.31 296 ALA A C 1
ATOM 2318 O O . ALA A 1 296 ? -6.790 13.213 3.900 1.00 98.31 296 ALA A O 1
ATOM 2319 N N . VAL A 1 297 ? -7.851 15.081 3.270 1.00 98.56 297 VAL A N 1
ATOM 2320 C CA . VAL A 1 297 ? -8.658 15.225 4.491 1.00 98.56 297 VAL A CA 1
ATOM 2321 C C . VAL A 1 297 ? -10.125 15.394 4.134 1.00 98.56 297 VAL A C 1
ATOM 2323 O O . VAL A 1 297 ? -10.474 16.249 3.324 1.00 98.56 297 VAL A O 1
ATOM 2326 N N . THR A 1 298 ? -11.018 14.640 4.768 1.00 98.69 298 THR A N 1
ATOM 2327 C CA . THR A 1 298 ? -12.466 14.800 4.559 1.00 98.69 298 THR A CA 1
ATOM 2328 C C . THR A 1 298 ? -12.944 16.190 4.982 1.00 98.69 298 THR A C 1
ATOM 2330 O O . THR A 1 298 ? -12.630 16.653 6.079 1.00 98.69 298 THR A O 1
ATOM 2333 N N . GLN A 1 299 ? -13.768 16.837 4.158 1.00 98.06 299 GLN A N 1
ATOM 2334 C CA . GLN A 1 299 ? -14.297 18.183 4.415 1.00 98.06 299 GLN A CA 1
ATOM 2335 C C . GLN A 1 299 ? -15.277 18.239 5.592 1.00 98.06 299 GLN A C 1
ATOM 2337 O O . GLN A 1 299 ? -15.475 19.304 6.178 1.00 98.06 299 GLN A O 1
ATOM 2342 N N . GLN A 1 300 ? -15.930 17.121 5.908 1.00 97.44 300 GLN A N 1
ATOM 2343 C CA . GLN A 1 300 ? -16.918 16.994 6.978 1.00 97.44 300 GLN A CA 1
ATOM 2344 C C . GLN A 1 300 ? -16.698 15.688 7.746 1.00 97.44 300 GLN A C 1
ATOM 2346 O O . GLN A 1 300 ? -16.200 14.727 7.154 1.00 97.44 300 GLN A O 1
ATOM 2351 N N . PRO A 1 301 ? -17.096 15.619 9.032 1.00 97.88 301 PRO A N 1
ATOM 2352 C CA . PRO A 1 301 ? -17.056 14.371 9.777 1.00 97.88 301 PRO A CA 1
ATOM 2353 C C . PRO A 1 301 ? -17.874 13.278 9.081 1.00 97.88 301 PRO A C 1
ATOM 2355 O O . PRO A 1 301 ? -19.043 13.487 8.754 1.00 97.88 301 PRO A O 1
ATOM 2358 N N . THR A 1 302 ? -17.271 12.110 8.885 1.00 97.88 302 THR A N 1
ATOM 2359 C CA . THR A 1 302 ? -17.882 10.956 8.213 1.00 97.88 302 THR A CA 1
ATOM 2360 C C . THR A 1 302 ? -17.508 9.651 8.920 1.00 97.88 302 THR A C 1
ATOM 2362 O O . THR A 1 302 ? -16.569 9.613 9.716 1.00 97.88 302 THR A O 1
ATOM 2365 N N . THR A 1 303 ? -18.267 8.584 8.672 1.00 97.56 303 THR A N 1
ATOM 2366 C CA . THR A 1 303 ? -17.959 7.211 9.113 1.00 97.56 303 THR A CA 1
ATOM 2367 C C . THR A 1 303 ? -17.275 6.390 8.025 1.00 97.56 303 THR A C 1
ATOM 2369 O O . THR A 1 303 ? -16.788 5.304 8.317 1.00 97.56 303 THR A O 1
ATOM 2372 N N . VAL A 1 304 ? -17.211 6.895 6.790 1.00 98.00 304 VAL A N 1
ATOM 2373 C CA . VAL A 1 304 ? -16.563 6.242 5.648 1.00 98.00 304 VAL A CA 1
ATOM 2374 C C . VAL A 1 304 ? -15.989 7.279 4.687 1.00 98.00 304 VAL A C 1
ATOM 2376 O O . VAL A 1 304 ? -16.597 8.330 4.464 1.00 98.00 304 VAL A O 1
ATOM 2379 N N . ALA A 1 305 ? -14.828 6.979 4.114 1.00 98.19 305 ALA A N 1
ATOM 2380 C CA . ALA A 1 305 ? -14.191 7.777 3.080 1.00 98.19 305 ALA A CA 1
ATOM 2381 C C . ALA A 1 305 ? -13.395 6.886 2.118 1.00 98.19 305 ALA A C 1
ATOM 2383 O O . ALA A 1 305 ? -12.869 5.845 2.516 1.00 98.19 305 ALA A O 1
ATOM 2384 N N . GLU A 1 306 ? -13.293 7.317 0.864 1.00 97.88 306 GLU A N 1
ATOM 2385 C CA . GLU A 1 306 ? -12.528 6.643 -0.183 1.00 97.88 306 GLU A CA 1
ATOM 2386 C C . GLU A 1 306 ? -11.513 7.613 -0.789 1.00 97.88 306 GLU A C 1
ATOM 2388 O O . GLU A 1 306 ? -11.860 8.740 -1.139 1.00 97.88 306 GLU A O 1
ATOM 2393 N N . VAL A 1 307 ? -10.266 7.168 -0.918 1.00 97.44 307 VAL A N 1
ATOM 2394 C CA . VAL A 1 307 ? -9.214 7.874 -1.658 1.00 97.44 307 VAL A CA 1
ATOM 2395 C C . VAL A 1 307 ? -8.753 7.024 -2.828 1.00 97.44 307 VAL A C 1
ATOM 2397 O O . VAL A 1 307 ? -8.732 5.798 -2.747 1.00 97.44 307 VAL A O 1
ATOM 2400 N N . ARG A 1 308 ? -8.327 7.678 -3.904 1.00 94.94 308 ARG A N 1
ATOM 2401 C CA . ARG A 1 308 ? -7.628 7.043 -5.025 1.00 94.94 308 ARG A CA 1
ATOM 2402 C C . ARG A 1 308 ? -6.246 7.652 -5.163 1.00 94.94 308 ARG A C 1
ATOM 2404 O O . ARG A 1 308 ? -6.082 8.839 -4.899 1.00 94.94 308 ARG A O 1
ATOM 2411 N N . ILE A 1 309 ? -5.289 6.853 -5.601 1.00 92.44 309 ILE A N 1
ATOM 2412 C CA . ILE A 1 309 ? -3.908 7.282 -5.813 1.00 92.44 309 ILE A CA 1
ATOM 2413 C C . ILE A 1 309 ? -3.624 7.336 -7.317 1.00 92.44 309 ILE A C 1
ATOM 2415 O O . ILE A 1 309 ? -4.197 6.581 -8.104 1.00 92.44 309 ILE A O 1
ATOM 2419 N N . LEU A 1 310 ? -2.793 8.287 -7.715 1.00 89.06 310 LEU A N 1
ATOM 2420 C CA . LEU A 1 310 ? -2.187 8.439 -9.029 1.00 89.06 310 LEU A CA 1
ATOM 2421 C C . LEU A 1 310 ? -0.744 7.945 -8.958 1.00 89.06 310 LEU A C 1
ATOM 2423 O O . LEU A 1 310 ? -0.139 7.959 -7.892 1.00 89.06 310 LEU A O 1
ATOM 2427 N N . CYS A 1 311 ? -0.229 7.485 -10.090 1.00 86.94 311 CYS A N 1
ATOM 2428 C CA . CYS A 1 311 ? 1.102 6.910 -10.214 1.00 86.94 311 CYS A CA 1
ATOM 2429 C C . CYS A 1 311 ? 1.818 7.605 -11.375 1.00 86.94 311 CYS A C 1
ATOM 2431 O O . CYS A 1 311 ? 1.319 7.600 -12.506 1.00 86.94 311 CYS A O 1
ATOM 2433 N N . PHE A 1 312 ? 2.958 8.207 -11.051 1.00 82.50 312 PHE A N 1
ATOM 2434 C CA . PHE A 1 312 ? 3.818 9.003 -11.922 1.00 82.50 312 PHE A CA 1
ATOM 2435 C C . PHE A 1 312 ? 5.208 8.388 -12.104 1.00 82.50 312 PHE A C 1
ATOM 2437 O O . PHE A 1 312 ? 6.048 8.974 -12.775 1.00 82.50 312 PHE A O 1
ATOM 2444 N N . ASP A 1 313 ? 5.408 7.167 -11.606 1.00 83.81 313 ASP A N 1
ATOM 2445 C CA . ASP A 1 313 ? 6.565 6.330 -11.910 1.00 83.81 313 ASP A CA 1
ATOM 2446 C C . ASP A 1 313 ? 6.153 4.848 -11.948 1.00 83.81 313 ASP A C 1
ATOM 2448 O O . ASP A 1 313 ? 5.352 4.392 -11.127 1.00 83.81 313 ASP A O 1
ATOM 2452 N N . GLY A 1 314 ? 6.669 4.080 -12.914 1.00 84.31 314 GLY A N 1
ATOM 2453 C CA . GLY A 1 314 ? 6.348 2.654 -13.069 1.00 84.31 314 GLY A CA 1
ATOM 2454 C C . GLY A 1 314 ? 6.932 1.737 -11.985 1.00 84.31 314 GLY A C 1
ATOM 2455 O O . GLY A 1 314 ? 6.533 0.571 -11.912 1.00 84.31 314 GLY A O 1
ATOM 2456 N N . GLY A 1 315 ? 7.830 2.260 -11.151 1.00 86.06 315 GLY A N 1
ATOM 2457 C CA . GLY A 1 315 ? 8.391 1.645 -9.949 1.00 86.06 315 GLY A CA 1
ATOM 2458 C C . GLY A 1 315 ? 7.849 2.240 -8.648 1.00 86.06 315 GLY A C 1
ATOM 2459 O O . GLY A 1 315 ? 8.047 1.635 -7.600 1.00 86.06 315 GLY A O 1
ATOM 2460 N N . GLY A 1 316 ? 7.097 3.345 -8.719 1.00 89.00 316 GLY A N 1
ATOM 2461 C CA . GLY A 1 316 ? 6.697 4.133 -7.555 1.00 89.00 316 GLY A CA 1
ATOM 2462 C C . GLY A 1 316 ? 6.077 3.313 -6.424 1.00 89.00 316 GLY A C 1
ATOM 2463 O O . GLY A 1 316 ? 5.088 2.597 -6.614 1.00 89.00 316 GLY A O 1
ATOM 2464 N N . TYR A 1 317 ? 6.626 3.449 -5.225 1.00 92.75 317 TYR A N 1
ATOM 2465 C CA . TYR A 1 317 ? 6.185 2.725 -4.039 1.00 92.75 317 TYR A CA 1
ATOM 2466 C C . TYR A 1 317 ? 5.916 3.671 -2.870 1.00 92.75 317 TYR A C 1
ATOM 2468 O O . TYR A 1 317 ? 6.224 4.858 -2.894 1.00 92.75 317 TYR A O 1
ATOM 2476 N N . GLY A 1 318 ? 5.286 3.168 -1.815 1.00 95.19 318 GLY A N 1
ATOM 2477 C CA . GLY A 1 318 ? 4.933 3.993 -0.679 1.00 95.19 318 GLY A CA 1
ATOM 2478 C C . GLY A 1 318 ? 4.053 3.322 0.360 1.00 95.19 318 GLY A C 1
ATOM 2479 O O . GLY A 1 318 ? 3.773 2.124 0.336 1.00 95.19 318 GLY A O 1
ATOM 2480 N N . PHE A 1 319 ? 3.602 4.144 1.300 1.00 96.62 319 PHE A N 1
ATOM 2481 C CA . PHE A 1 319 ? 2.800 3.737 2.441 1.00 96.62 319 PHE A CA 1
ATOM 2482 C C . PHE A 1 319 ? 1.629 4.698 2.632 1.00 96.62 319 PHE A C 1
ATOM 2484 O O . PHE A 1 319 ? 1.820 5.907 2.756 1.00 96.62 319 PHE A O 1
ATOM 2491 N N . LEU A 1 320 ? 0.413 4.160 2.721 1.00 98.25 320 LEU A N 1
ATOM 2492 C CA . LEU A 1 320 ? -0.793 4.930 3.009 1.00 98.25 320 LEU A CA 1
ATOM 2493 C C . LEU A 1 320 ? -1.211 4.754 4.468 1.00 98.25 320 LEU A C 1
ATOM 2495 O O . LEU A 1 320 ? -1.526 3.650 4.914 1.00 98.25 320 LEU A O 1
ATOM 2499 N N . LEU A 1 321 ? -1.264 5.857 5.208 1.00 98.12 321 LEU A N 1
ATOM 2500 C CA . LEU A 1 321 ? -1.746 5.906 6.582 1.00 98.12 321 LEU A CA 1
ATOM 2501 C C . LEU A 1 321 ? -3.106 6.603 6.638 1.00 98.12 321 LEU A C 1
ATOM 2503 O O . LEU A 1 321 ? -3.210 7.776 6.287 1.00 98.12 321 LEU A O 1
ATOM 2507 N N . ALA A 1 322 ? -4.124 5.920 7.162 1.00 98.62 322 ALA A N 1
ATOM 2508 C CA . ALA A 1 322 ? -5.412 6.533 7.476 1.00 98.62 322 ALA A CA 1
ATOM 2509 C C . ALA A 1 322 ? -5.539 6.805 8.980 1.00 98.62 322 ALA A C 1
ATOM 2511 O O . ALA A 1 322 ? -5.379 5.910 9.815 1.00 98.62 322 ALA A O 1
ATOM 2512 N N . GLY A 1 323 ? -5.840 8.054 9.315 1.00 98.31 323 GLY A N 1
ATOM 2513 C CA . GLY A 1 323 ? -6.194 8.527 10.645 1.00 98.31 323 GLY A CA 1
ATOM 2514 C C . GLY A 1 323 ? -7.627 9.048 10.679 1.00 98.31 323 GLY A C 1
ATOM 2515 O O . GLY A 1 323 ? -8.187 9.420 9.650 1.00 98.31 323 GLY A O 1
ATOM 2516 N N . ILE A 1 324 ? -8.217 9.083 11.865 1.00 98.31 324 ILE A N 1
ATOM 2517 C CA . ILE A 1 324 ? -9.499 9.732 12.127 1.00 98.31 324 ILE A CA 1
ATOM 2518 C C . ILE A 1 324 ? -9.403 10.529 13.426 1.00 98.31 324 ILE A C 1
ATOM 2520 O O . ILE A 1 324 ? -8.874 10.025 14.416 1.00 98.31 324 ILE A O 1
ATOM 2524 N N . ASP A 1 325 ? -9.932 11.750 13.420 1.00 97.88 325 ASP A N 1
ATOM 2525 C CA . ASP A 1 325 ? -9.958 12.674 14.554 1.00 97.88 325 ASP A CA 1
ATOM 2526 C C . ASP A 1 325 ? -11.375 13.211 14.810 1.00 97.88 325 ASP A C 1
ATOM 2528 O O . ASP A 1 325 ? -12.212 13.302 13.911 1.00 97.88 325 ASP A O 1
ATOM 2532 N N . GLY A 1 326 ? -11.657 13.616 16.049 1.00 93.69 326 GLY A N 1
ATOM 2533 C CA . GLY A 1 326 ? -12.910 14.286 16.413 1.00 93.69 326 GLY A CA 1
ATOM 2534 C C . GLY A 1 326 ? -14.141 13.374 16.478 1.00 93.69 326 GLY A C 1
ATOM 2535 O O . GLY A 1 326 ? -15.259 13.884 16.511 1.00 93.69 326 GLY A O 1
ATOM 2536 N N . PHE A 1 327 ? -13.944 12.056 16.529 1.00 93.44 327 PHE A N 1
ATOM 2537 C CA . PHE A 1 327 ? -14.985 11.049 16.773 1.00 93.44 327 PHE A CA 1
ATOM 2538 C C . PHE A 1 327 ? -14.856 10.487 18.199 1.00 93.44 327 PHE A C 1
ATOM 2540 O O . PHE A 1 327 ? -13.763 10.547 18.755 1.00 93.44 327 PHE A O 1
ATOM 2547 N N . PRO A 1 328 ? -15.898 9.927 18.835 1.00 89.81 328 PRO A N 1
ATOM 2548 C CA . PRO A 1 328 ? -15.723 9.168 20.076 1.00 89.81 328 PRO A CA 1
ATOM 2549 C C . PRO A 1 328 ? -14.853 7.919 19.812 1.00 89.81 328 PRO A C 1
ATOM 2551 O O . PRO A 1 328 ? -15.227 7.121 18.958 1.00 89.81 328 PRO A O 1
ATOM 2554 N N . PRO A 1 329 ? -13.712 7.696 20.502 1.00 87.19 329 PRO A N 1
ATOM 2555 C CA . PRO A 1 329 ? -13.254 8.335 21.744 1.00 87.19 329 PRO A CA 1
ATOM 2556 C C . PRO A 1 329 ? -12.321 9.553 21.599 1.00 87.19 329 PRO A C 1
ATOM 2558 O O . PRO A 1 329 ? -12.067 10.232 22.594 1.00 87.19 329 PRO A O 1
ATOM 2561 N N . GLY A 1 330 ? -11.778 9.825 20.416 1.00 92.00 330 GLY A N 1
ATOM 2562 C CA . GLY A 1 330 ? -11.036 11.054 20.136 1.00 92.00 330 GLY A CA 1
ATOM 2563 C C . GLY A 1 330 ? -10.297 10.986 18.807 1.00 92.00 330 GLY A C 1
ATOM 2564 O O . GLY A 1 330 ? -10.634 11.719 17.879 1.00 92.00 330 GLY A O 1
ATOM 2565 N N . SER A 1 331 ? -9.300 10.103 18.728 1.00 95.69 331 SER A N 1
ATOM 2566 C CA . SER A 1 331 ? -8.483 9.889 17.533 1.00 95.69 331 SER A CA 1
ATOM 2567 C C . SER A 1 331 ? -8.005 8.442 17.395 1.00 95.69 331 SER A C 1
ATOM 2569 O O . SER A 1 331 ? -7.901 7.715 18.388 1.00 95.69 331 SER A O 1
ATOM 2571 N N . ALA A 1 332 ? -7.743 8.002 16.163 1.00 96.50 332 ALA A N 1
ATOM 2572 C CA . ALA A 1 332 ? -7.264 6.652 15.880 1.00 96.50 332 ALA A CA 1
ATOM 2573 C C . ALA A 1 332 ? -6.553 6.531 14.528 1.00 96.50 332 ALA A C 1
ATOM 2575 O O . ALA A 1 332 ? -6.896 7.213 13.570 1.00 96.50 332 ALA A O 1
ATOM 2576 N N . THR A 1 333 ? -5.618 5.585 14.433 1.00 97.81 333 THR A N 1
ATOM 2577 C CA . THR A 1 333 ? -5.081 5.068 13.162 1.00 97.81 333 THR A CA 1
ATOM 2578 C C . THR A 1 333 ? -5.857 3.830 12.736 1.00 97.81 333 THR A C 1
ATOM 2580 O O . THR A 1 333 ? -6.203 3.019 13.600 1.00 97.81 333 THR A O 1
ATOM 2583 N N . ALA A 1 334 ? -6.101 3.661 11.439 1.00 97.94 334 ALA A N 1
ATOM 2584 C CA . ALA A 1 334 ? -6.821 2.517 10.894 1.00 97.94 334 ALA A CA 1
ATOM 2585 C C . ALA A 1 334 ? -6.091 1.182 11.125 1.00 97.94 334 ALA A C 1
ATOM 2587 O O . ALA A 1 334 ? -4.862 1.103 11.184 1.00 97.94 334 ALA A O 1
ATOM 2588 N N . ARG A 1 335 ? -6.877 0.114 11.252 1.00 97.12 335 ARG A N 1
ATOM 2589 C CA . ARG A 1 335 ? -6.444 -1.277 11.211 1.00 97.12 335 ARG A CA 1
ATOM 2590 C C . ARG A 1 335 ? -6.641 -1.809 9.803 1.00 97.12 335 ARG A C 1
ATOM 2592 O O . ARG A 1 335 ? -7.704 -1.645 9.208 1.00 97.12 335 ARG A O 1
ATOM 2599 N N . ARG A 1 336 ? -5.636 -2.495 9.280 1.00 96.00 336 ARG A N 1
ATOM 2600 C CA . ARG A 1 336 ? -5.746 -3.135 7.976 1.00 96.00 336 ARG A CA 1
ATOM 2601 C C . ARG A 1 336 ? -6.608 -4.385 8.063 1.00 96.00 336 ARG A C 1
ATOM 2603 O O . ARG A 1 336 ? -6.488 -5.173 9.003 1.00 96.00 336 ARG A O 1
ATOM 2610 N N . THR A 1 337 ? -7.450 -4.579 7.060 1.00 94.88 337 THR A N 1
ATOM 2611 C CA . THR A 1 337 ? -8.364 -5.730 6.997 1.00 94.88 337 THR A CA 1
ATOM 2612 C C . THR A 1 337 ? -7.692 -7.048 6.611 1.00 94.88 337 THR A C 1
ATOM 2614 O O . THR A 1 337 ? -8.222 -8.108 6.929 1.00 94.88 337 THR A O 1
ATOM 2617 N N . ASP A 1 338 ? -6.524 -7.006 5.970 1.00 92.50 338 ASP A N 1
ATOM 2618 C CA . ASP A 1 338 ? -5.761 -8.180 5.533 1.00 92.50 338 ASP A CA 1
ATOM 2619 C C . ASP A 1 338 ? -4.906 -8.798 6.654 1.00 92.50 338 ASP A C 1
ATOM 2621 O O . ASP A 1 338 ? -4.865 -10.017 6.807 1.00 92.50 338 ASP A O 1
ATOM 2625 N N . THR A 1 339 ? -4.241 -7.961 7.454 1.00 91.25 339 THR A N 1
ATOM 2626 C CA . THR A 1 339 ? -3.286 -8.390 8.492 1.00 91.25 339 THR A CA 1
ATOM 2627 C C . THR A 1 339 ? -3.818 -8.238 9.914 1.00 91.25 339 THR A C 1
ATOM 2629 O O . THR A 1 339 ? -3.280 -8.837 10.845 1.00 91.25 339 THR A O 1
ATOM 2632 N N . GLY A 1 340 ? -4.843 -7.405 10.122 1.00 92.19 340 GLY A N 1
ATOM 2633 C CA . GLY A 1 340 ? -5.303 -7.017 11.454 1.00 92.19 340 GLY A CA 1
ATOM 2634 C C . GLY A 1 340 ? -4.325 -6.105 12.209 1.00 92.19 340 GLY A C 1
ATOM 2635 O O . GLY A 1 340 ? -4.552 -5.818 13.387 1.00 92.19 340 GLY A O 1
ATOM 2636 N N . VAL A 1 341 ? -3.252 -5.631 11.568 1.00 92.75 341 VAL A N 1
ATOM 2637 C CA . VAL A 1 341 ? -2.275 -4.707 12.161 1.00 92.75 341 VAL A CA 1
ATOM 2638 C C . VAL A 1 341 ? -2.792 -3.271 12.069 1.00 92.75 341 VAL A C 1
ATOM 2640 O O . VAL A 1 341 ? -3.398 -2.874 11.075 1.00 92.75 341 VAL A O 1
ATOM 2643 N N . ILE A 1 342 ? -2.566 -2.486 13.125 1.00 95.62 342 ILE A N 1
ATOM 2644 C CA . ILE A 1 342 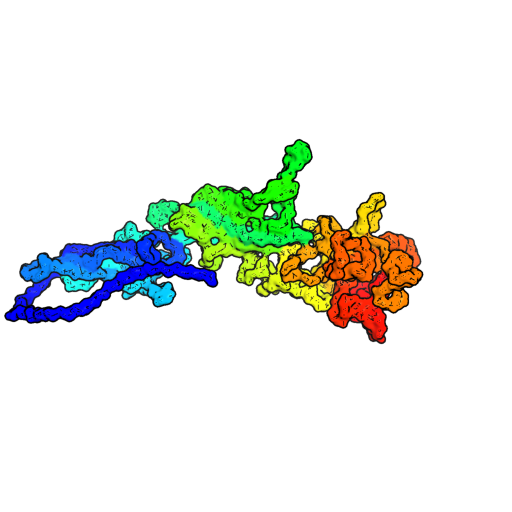? -2.797 -1.036 13.121 1.00 95.62 342 ILE A CA 1
ATOM 2645 C C . ILE A 1 342 ? -1.557 -0.381 12.520 1.00 95.62 342 ILE A C 1
ATOM 2647 O O . ILE A 1 342 ? -0.477 -0.496 13.100 1.00 95.62 342 ILE A O 1
ATOM 2651 N N . GLY A 1 343 ? -1.700 0.286 11.377 1.00 94.50 343 GLY A N 1
ATOM 2652 C CA . GLY A 1 343 ? -0.560 0.861 10.671 1.00 94.50 343 GLY A CA 1
ATOM 2653 C C . GLY A 1 343 ? -0.865 1.222 9.223 1.00 94.50 343 GLY A C 1
ATOM 2654 O O . GLY A 1 343 ? -2.023 1.292 8.816 1.00 94.50 343 GLY A O 1
ATOM 2655 N N . SER A 1 344 ? 0.199 1.468 8.467 1.00 94.81 344 SER A N 1
ATOM 2656 C CA . SER A 1 344 ? 0.132 1.818 7.054 1.00 94.81 344 SER A CA 1
ATOM 2657 C C . SER A 1 344 ? -0.162 0.617 6.156 1.00 94.81 344 SER A C 1
ATOM 2659 O O . SER A 1 344 ? 0.205 -0.517 6.465 1.00 94.81 344 SER A O 1
ATOM 2661 N N . VAL A 1 345 ? -0.796 0.896 5.022 1.00 96.75 345 VAL A N 1
ATOM 2662 C CA . VAL A 1 345 ? -0.954 -0.022 3.891 1.00 96.75 345 VAL A CA 1
ATOM 2663 C C . VAL A 1 345 ? 0.226 0.178 2.943 1.00 96.75 345 VAL A C 1
ATOM 2665 O O . VAL A 1 345 ? 0.487 1.316 2.560 1.00 96.75 345 VAL A O 1
ATOM 2668 N N . GLU A 1 346 ? 0.932 -0.891 2.576 1.00 95.75 346 GLU A N 1
ATOM 2669 C CA . GLU A 1 346 ? 1.984 -0.833 1.553 1.00 95.75 346 GLU A CA 1
ATOM 2670 C C . GLU A 1 346 ? 1.376 -0.678 0.153 1.00 95.75 346 GLU A C 1
ATOM 2672 O O . GLU A 1 346 ? 0.318 -1.245 -0.148 1.00 95.75 346 GLU A O 1
ATOM 2677 N N . ILE A 1 347 ? 2.027 0.124 -0.689 1.00 95.88 347 ILE A N 1
ATOM 2678 C CA . ILE A 1 347 ? 1.655 0.367 -2.082 1.00 95.88 347 ILE A CA 1
ATOM 2679 C C . ILE A 1 347 ? 2.932 0.249 -2.921 1.00 95.88 347 ILE A C 1
ATOM 2681 O O . ILE A 1 347 ? 3.839 1.038 -2.697 1.00 95.88 347 ILE A O 1
ATOM 2685 N N . PRO A 1 348 ? 3.028 -0.677 -3.887 1.00 95.69 348 PRO A N 1
ATOM 2686 C CA . PRO A 1 348 ? 2.102 -1.783 -4.145 1.00 95.69 348 PRO A CA 1
ATOM 2687 C C . PRO A 1 348 ? 2.018 -2.776 -2.971 1.00 95.69 348 PRO A C 1
ATOM 2689 O O . PRO A 1 348 ? 2.675 -2.614 -1.947 1.00 95.69 348 PRO A O 1
ATOM 2692 N N . TYR A 1 349 ? 1.201 -3.824 -3.122 1.00 95.56 349 TYR A N 1
ATOM 2693 C CA . TYR A 1 349 ? 1.263 -4.958 -2.200 1.00 95.56 349 TYR A CA 1
ATOM 2694 C C . TYR A 1 349 ? 2.656 -5.603 -2.268 1.00 95.56 349 TYR A C 1
ATOM 2696 O O . TYR A 1 349 ? 3.011 -6.194 -3.289 1.00 95.56 349 TYR A O 1
ATOM 2704 N N . ASP A 1 350 ? 3.397 -5.492 -1.169 1.00 94.38 350 ASP A N 1
ATOM 2705 C CA . ASP A 1 350 ? 4.781 -5.939 -1.020 1.00 94.38 350 ASP A CA 1
ATOM 2706 C C . ASP A 1 350 ? 4.942 -6.577 0.369 1.00 94.38 350 ASP A C 1
ATOM 2708 O O . ASP A 1 350 ? 5.056 -5.892 1.390 1.00 94.38 350 ASP A O 1
ATOM 2712 N N . ALA A 1 351 ? 4.871 -7.908 0.436 1.00 92.00 351 ALA A N 1
ATOM 2713 C CA . ALA A 1 351 ? 4.949 -8.619 1.713 1.00 92.00 351 ALA A CA 1
ATOM 2714 C C . ALA A 1 351 ? 6.395 -8.876 2.159 1.00 92.00 351 ALA A C 1
ATOM 2716 O O . ALA A 1 351 ? 6.622 -9.221 3.325 1.00 92.00 351 ALA A O 1
ATOM 2717 N N . ASN A 1 352 ? 7.359 -8.771 1.241 1.00 92.12 352 ASN A N 1
ATOM 2718 C CA . ASN A 1 352 ? 8.765 -9.078 1.494 1.00 92.12 352 ASN A CA 1
ATOM 2719 C C . ASN A 1 352 ? 9.616 -7.813 1.754 1.00 92.12 352 ASN A C 1
ATOM 2721 O O . ASN A 1 352 ? 10.720 -7.936 2.289 1.00 92.12 352 ASN A O 1
ATOM 2725 N N . GLY A 1 353 ? 9.065 -6.624 1.493 1.00 91.38 353 GLY A N 1
ATOM 2726 C CA . GLY A 1 353 ? 9.663 -5.320 1.758 1.00 91.38 353 GLY A CA 1
ATOM 2727 C C . GLY A 1 353 ? 10.749 -4.925 0.759 1.00 91.38 353 GLY A C 1
ATOM 2728 O O . GLY A 1 353 ? 11.680 -4.220 1.158 1.00 91.38 353 GLY A O 1
ATOM 2729 N N . ASN A 1 354 ? 10.692 -5.423 -0.481 1.00 90.06 354 ASN A N 1
ATOM 2730 C CA . ASN A 1 354 ? 11.678 -5.140 -1.528 1.00 90.06 354 ASN A CA 1
ATOM 2731 C C . ASN A 1 354 ? 11.248 -4.036 -2.515 1.00 90.06 354 ASN A C 1
ATOM 2733 O O . ASN A 1 354 ? 11.993 -3.756 -3.455 1.00 90.06 354 ASN A O 1
ATOM 2737 N N . PHE A 1 355 ? 10.094 -3.402 -2.280 1.00 91.50 355 PHE A N 1
ATOM 2738 C CA . PHE A 1 355 ? 9.478 -2.340 -3.086 1.00 91.50 355 PHE A CA 1
ATOM 2739 C C . PHE A 1 355 ? 8.965 -2.781 -4.464 1.00 91.50 355 PHE A C 1
ATOM 2741 O O . PHE A 1 355 ? 8.573 -1.956 -5.290 1.00 91.50 355 PHE A O 1
ATOM 2748 N N . ILE A 1 356 ? 8.905 -4.089 -4.708 1.00 92.62 356 ILE A N 1
ATOM 2749 C CA . ILE A 1 356 ? 8.383 -4.687 -5.932 1.00 92.62 356 ILE A CA 1
ATOM 2750 C C . ILE A 1 356 ? 7.030 -5.313 -5.614 1.00 92.62 356 ILE A C 1
ATOM 2752 O O . ILE A 1 356 ? 6.835 -5.940 -4.578 1.00 92.62 356 ILE A O 1
ATOM 2756 N N . ALA A 1 357 ? 6.059 -5.160 -6.514 1.00 95.56 357 ALA A N 1
ATOM 2757 C CA . ALA A 1 357 ? 4.774 -5.819 -6.329 1.00 95.56 357 ALA A CA 1
ATOM 2758 C C . ALA A 1 357 ? 4.946 -7.352 -6.344 1.00 95.56 357 ALA A C 1
ATOM 2760 O O . ALA A 1 357 ? 5.287 -7.920 -7.388 1.00 95.56 357 ALA A O 1
ATOM 2761 N N . ASP A 1 358 ? 4.591 -8.030 -5.246 1.00 95.50 358 ASP A N 1
ATOM 2762 C CA . ASP A 1 358 ? 4.685 -9.496 -5.096 1.00 95.50 358 ASP A CA 1
ATOM 2763 C C . ASP A 1 358 ? 4.048 -10.249 -6.283 1.00 95.50 358 ASP A C 1
ATOM 2765 O O . ASP A 1 358 ? 4.504 -11.314 -6.709 1.00 95.50 358 ASP A O 1
ATOM 2769 N N . VAL A 1 359 ? 2.952 -9.709 -6.832 1.00 95.12 359 VAL A N 1
ATOM 2770 C CA . VAL A 1 359 ? 2.242 -10.307 -7.971 1.00 95.12 359 VAL A CA 1
ATOM 2771 C C . VAL A 1 359 ? 3.084 -10.318 -9.245 1.00 95.12 359 VAL A C 1
ATOM 2773 O O . VAL A 1 359 ? 2.984 -11.258 -10.035 1.00 95.12 359 VAL A O 1
ATOM 2776 N N . TRP A 1 360 ? 3.913 -9.295 -9.466 1.00 95.00 360 TRP A N 1
ATOM 2777 C CA . TRP A 1 360 ? 4.804 -9.242 -10.620 1.00 95.00 360 TRP A CA 1
ATOM 2778 C C . TRP A 1 360 ? 5.908 -10.288 -10.477 1.00 95.00 360 TRP A C 1
ATOM 2780 O O . TRP A 1 360 ? 6.098 -11.090 -11.392 1.00 95.00 360 TRP A O 1
ATOM 2790 N N . GLU A 1 361 ? 6.533 -10.380 -9.302 1.00 94.62 361 GLU A N 1
ATOM 2791 C CA . GLU A 1 361 ? 7.553 -11.395 -9.016 1.00 94.62 361 GLU A CA 1
ATOM 2792 C C . GLU A 1 361 ? 6.999 -12.818 -9.165 1.00 94.62 361 GLU A C 1
ATOM 2794 O O . GLU A 1 361 ? 7.646 -13.701 -9.738 1.00 94.62 361 GLU A O 1
ATOM 2799 N N . ALA A 1 362 ? 5.778 -13.056 -8.674 1.00 94.38 362 ALA A N 1
ATOM 2800 C CA . ALA A 1 362 ? 5.102 -14.343 -8.792 1.00 94.38 362 ALA A CA 1
ATOM 2801 C C . ALA A 1 362 ? 4.808 -14.697 -10.258 1.00 94.38 362 ALA A C 1
ATOM 2803 O O . ALA A 1 362 ? 5.042 -15.836 -10.672 1.00 94.38 362 ALA A O 1
ATOM 2804 N N . ASN A 1 363 ? 4.354 -13.726 -11.058 1.00 94.06 363 ASN A N 1
ATOM 2805 C CA . ASN A 1 363 ? 4.101 -13.908 -12.490 1.00 94.06 363 ASN A CA 1
ATOM 2806 C C . ASN A 1 363 ? 5.391 -14.165 -13.286 1.00 94.06 363 ASN A C 1
ATOM 2808 O O . ASN A 1 363 ? 5.378 -14.974 -14.214 1.00 94.06 363 ASN A O 1
ATOM 2812 N N . MET A 1 364 ? 6.503 -13.534 -12.898 1.00 91.50 364 MET A N 1
ATOM 2813 C CA . MET A 1 364 ? 7.838 -13.771 -13.468 1.00 91.50 364 MET A CA 1
ATOM 2814 C C . MET A 1 364 ? 8.509 -15.046 -12.919 1.00 91.50 364 MET A C 1
ATOM 2816 O O . MET A 1 364 ? 9.537 -15.505 -13.427 1.00 91.50 364 MET A O 1
ATOM 2820 N N . GLY A 1 365 ? 7.926 -15.663 -11.886 1.00 92.75 365 GLY A N 1
ATOM 2821 C CA . GLY A 1 365 ? 8.449 -16.863 -11.239 1.00 92.75 365 GLY A CA 1
ATOM 2822 C C . GLY A 1 365 ? 9.765 -16.625 -10.497 1.00 92.75 365 GLY A C 1
ATOM 2823 O O . GLY A 1 365 ? 10.604 -17.528 -10.468 1.00 92.75 365 GLY A O 1
ATOM 2824 N N . ILE A 1 366 ? 9.972 -15.424 -9.960 1.00 91.38 366 ILE A N 1
ATOM 2825 C CA . ILE A 1 366 ? 11.184 -15.026 -9.223 1.00 91.38 366 ILE A CA 1
ATOM 2826 C C . ILE A 1 366 ? 10.914 -14.712 -7.744 1.00 91.38 366 ILE A C 1
ATOM 2828 O O . ILE A 1 366 ? 11.849 -14.410 -7.019 1.00 91.38 366 ILE A O 1
ATOM 2832 N N . TYR A 1 367 ? 9.665 -14.839 -7.281 1.00 92.69 367 TYR A N 1
ATOM 2833 C CA . TYR A 1 367 ? 9.299 -14.561 -5.891 1.00 92.69 367 TYR A CA 1
ATOM 2834 C C . TYR A 1 367 ? 9.941 -15.532 -4.873 1.00 92.69 367 TYR A C 1
ATOM 2836 O O . TYR A 1 367 ? 9.826 -16.755 -5.052 1.00 92.69 367 TYR A O 1
ATOM 2844 N N . PRO A 1 368 ? 10.480 -15.039 -3.740 1.00 93.38 368 PRO A N 1
ATOM 2845 C CA . PRO A 1 368 ? 10.839 -13.642 -3.472 1.00 93.38 368 PRO A CA 1
ATOM 2846 C C . PRO A 1 368 ? 12.168 -13.288 -4.158 1.00 93.38 368 PRO A C 1
ATOM 2848 O O . PRO A 1 368 ? 13.127 -14.062 -4.058 1.00 93.38 368 PRO A O 1
ATOM 2851 N N . ALA A 1 369 ? 12.233 -12.135 -4.822 1.00 87.81 369 ALA A N 1
ATOM 2852 C CA . ALA A 1 369 ? 13.447 -11.652 -5.465 1.00 87.81 369 ALA A CA 1
ATOM 2853 C C . ALA A 1 369 ? 14.206 -10.668 -4.565 1.00 87.81 369 ALA A C 1
ATOM 2855 O O . ALA A 1 369 ? 13.635 -9.975 -3.720 1.00 87.81 369 ALA A O 1
ATOM 2856 N N . ASP A 1 370 ? 15.521 -10.613 -4.757 1.00 88.12 370 ASP A N 1
ATOM 2857 C CA . ASP A 1 370 ? 16.330 -9.491 -4.287 1.00 88.12 370 ASP A CA 1
ATOM 2858 C C . ASP A 1 370 ? 16.129 -8.338 -5.274 1.00 88.12 370 ASP A C 1
ATOM 2860 O O . ASP A 1 370 ? 16.363 -8.528 -6.469 1.00 88.12 370 ASP A O 1
ATOM 2864 N N . SER A 1 371 ? 15.685 -7.171 -4.803 1.00 86.25 371 SER A N 1
ATOM 2865 C CA . SER A 1 371 ? 15.422 -6.019 -5.674 1.00 86.25 371 SER A CA 1
ATOM 2866 C C . SER A 1 371 ? 16.688 -5.478 -6.338 1.00 86.25 371 SER A C 1
ATOM 2868 O O . SER A 1 371 ? 16.595 -4.894 -7.412 1.00 86.25 371 SER A O 1
ATOM 2870 N N . LEU A 1 372 ? 17.861 -5.730 -5.743 1.00 81.62 372 LEU A N 1
ATOM 2871 C CA . LEU A 1 372 ? 19.179 -5.410 -6.307 1.00 81.62 372 LEU A CA 1
ATOM 2872 C C . LEU A 1 372 ? 19.787 -6.568 -7.107 1.00 81.62 372 LEU A C 1
ATOM 2874 O O . LEU A 1 372 ? 20.935 -6.490 -7.545 1.00 81.62 372 LEU A O 1
ATOM 2878 N N . GLY A 1 373 ? 19.061 -7.678 -7.226 1.00 79.69 373 GLY A N 1
ATOM 2879 C CA . GLY A 1 373 ? 19.494 -8.815 -8.013 1.00 79.69 373 GLY A CA 1
ATOM 2880 C C . GLY A 1 373 ? 19.556 -8.471 -9.493 1.00 79.69 373 GLY A C 1
ATOM 2881 O O . GLY A 1 373 ? 18.778 -7.656 -9.963 1.00 79.69 373 GLY A O 1
ATOM 2882 N N . ASP A 1 374 ? 20.459 -9.126 -10.205 1.00 81.75 374 ASP A N 1
ATOM 2883 C CA . ASP A 1 374 ? 20.596 -9.040 -11.656 1.00 81.75 374 ASP A CA 1
ATOM 2884 C C . ASP A 1 374 ? 20.781 -10.485 -12.153 1.00 81.75 374 ASP A C 1
ATOM 2886 O O . ASP A 1 374 ? 21.835 -11.118 -11.973 1.00 81.75 374 ASP A O 1
ATOM 2890 N N . PHE A 1 375 ? 19.666 -11.101 -12.553 1.00 77.38 375 PHE A N 1
ATOM 2891 C CA . PHE A 1 375 ? 19.526 -12.563 -12.629 1.00 77.38 375 PHE A CA 1
ATOM 2892 C C . PHE A 1 375 ? 19.414 -13.096 -14.058 1.00 77.38 375 PHE A C 1
ATOM 2894 O O . PHE A 1 375 ? 19.390 -14.321 -14.269 1.00 77.38 375 PHE A O 1
ATOM 2901 N N . ASP A 1 376 ? 19.393 -12.209 -15.040 1.00 78.75 376 ASP A N 1
ATOM 2902 C CA . ASP A 1 376 ? 19.234 -12.510 -16.451 1.00 78.75 376 ASP A CA 1
ATOM 2903 C C . ASP A 1 376 ? 20.494 -13.191 -16.977 1.00 78.75 376 ASP A C 1
ATOM 2905 O O . ASP A 1 376 ? 21.589 -12.656 -17.182 1.00 78.75 376 ASP A O 1
ATOM 2909 N N . ASN A 1 377 ? 20.328 -14.492 -17.173 1.00 77.62 377 ASN A N 1
ATOM 2910 C CA . ASN A 1 377 ? 21.378 -15.381 -17.639 1.00 77.62 377 ASN A CA 1
ATOM 2911 C C . ASN A 1 377 ? 21.109 -15.902 -19.052 1.00 77.62 377 ASN A C 1
ATOM 2913 O O . ASN A 1 377 ? 21.895 -16.712 -19.551 1.00 77.62 377 ASN A O 1
ATOM 2917 N N . GLN A 1 378 ? 20.004 -15.472 -19.674 1.00 79.06 378 GLN A N 1
ATOM 2918 C CA . GLN A 1 378 ? 19.656 -15.817 -21.043 1.00 79.06 378 GLN A CA 1
ATOM 2919 C C . GLN A 1 378 ? 19.587 -14.575 -21.932 1.00 79.06 378 GLN A C 1
ATOM 2921 O O . GLN A 1 378 ? 18.969 -13.605 -21.540 1.00 79.06 378 GLN A O 1
ATOM 2926 N N . PRO A 1 379 ? 20.124 -14.627 -23.155 1.00 71.81 379 PRO A N 1
ATOM 2927 C CA . PRO A 1 379 ? 21.014 -15.681 -23.622 1.00 71.81 379 PRO A CA 1
ATOM 2928 C C . PRO A 1 379 ? 22.357 -15.678 -22.871 1.00 71.81 379 PRO A C 1
ATOM 2930 O O . PRO A 1 379 ? 22.706 -14.741 -22.154 1.00 71.81 379 PRO A O 1
ATOM 2933 N N . VAL A 1 380 ? 23.102 -16.777 -23.013 1.00 69.62 380 VAL A N 1
ATOM 2934 C CA . VAL A 1 380 ? 24.426 -16.943 -22.400 1.00 69.62 380 VAL A CA 1
ATOM 2935 C C . VAL A 1 380 ? 25.409 -15.992 -23.088 1.00 69.62 380 VAL A C 1
ATOM 2937 O O . VAL A 1 380 ? 25.894 -16.294 -24.175 1.00 69.62 380 VAL A O 1
ATOM 2940 N N . GLY A 1 381 ? 25.669 -14.844 -22.461 1.00 62.56 381 GLY A N 1
ATOM 2941 C CA . GLY A 1 381 ? 26.476 -13.774 -23.046 1.00 62.56 381 GLY A CA 1
ATOM 2942 C C . GLY A 1 381 ? 27.997 -13.913 -22.881 1.00 62.56 381 GLY A C 1
ATOM 2943 O O . GLY A 1 381 ? 28.583 -14.997 -22.975 1.00 62.56 381 GLY A O 1
ATOM 2944 N N . ASP A 1 382 ? 28.668 -12.793 -22.626 1.00 58.81 382 ASP A N 1
ATOM 2945 C CA . ASP A 1 382 ? 30.120 -12.666 -22.380 1.00 58.81 382 ASP A CA 1
ATOM 2946 C C . ASP A 1 382 ? 30.605 -13.355 -21.081 1.00 58.81 382 ASP A C 1
ATOM 2948 O O . ASP A 1 382 ? 31.801 -13.593 -20.890 1.00 58.81 382 ASP A O 1
ATOM 2952 N N . GLY A 1 383 ? 29.675 -13.827 -20.251 1.00 61.97 383 GLY A N 1
ATOM 2953 C CA . GLY A 1 383 ? 29.942 -14.442 -18.951 1.00 61.97 383 GLY A CA 1
ATOM 2954 C C . GLY A 1 383 ? 29.681 -13.491 -17.785 1.00 61.97 383 GLY A C 1
ATOM 2955 O O . GLY A 1 383 ? 29.803 -13.917 -16.635 1.00 61.97 383 GLY A O 1
ATOM 2956 N N . THR A 1 384 ? 29.288 -12.249 -18.075 1.00 63.62 384 THR A N 1
ATOM 2957 C CA . THR A 1 384 ? 28.734 -11.312 -17.103 1.00 63.62 384 THR A CA 1
ATOM 2958 C C . THR A 1 384 ? 27.367 -11.830 -16.641 1.00 63.62 384 THR A C 1
ATOM 2960 O O . THR A 1 384 ? 26.515 -12.245 -17.442 1.00 63.62 384 THR A O 1
ATOM 2963 N N . LEU A 1 385 ? 27.205 -11.911 -15.317 1.00 67.31 385 LEU A N 1
ATOM 2964 C CA . LEU A 1 385 ? 25.902 -12.163 -14.706 1.00 67.31 385 LEU A CA 1
ATOM 2965 C C . LEU A 1 385 ? 25.048 -10.941 -14.993 1.00 67.31 385 LEU A C 1
ATOM 2967 O O . LEU A 1 385 ? 25.523 -9.845 -14.715 1.00 67.31 385 LEU A O 1
ATOM 2971 N N . GLY A 1 386 ? 23.866 -11.154 -15.569 1.00 76.25 386 GLY A N 1
ATOM 2972 C CA . GLY A 1 386 ? 22.983 -10.037 -15.840 1.00 76.25 386 GLY A CA 1
ATOM 2973 C C . GLY A 1 386 ? 23.330 -9.164 -17.036 1.00 76.25 386 GLY A C 1
ATOM 2974 O O . GLY A 1 386 ? 24.404 -9.307 -17.642 1.00 76.25 386 GLY A O 1
ATOM 2975 N N . ASP A 1 387 ? 22.395 -8.333 -17.449 1.00 73.94 387 ASP A N 1
ATOM 2976 C CA . ASP A 1 387 ? 22.614 -7.270 -18.427 1.00 73.94 387 ASP A CA 1
ATOM 2977 C C . ASP A 1 387 ? 22.973 -5.928 -17.783 1.00 73.94 387 ASP A C 1
ATOM 2979 O O . ASP A 1 387 ? 23.323 -4.979 -18.482 1.00 73.94 387 ASP A O 1
ATOM 2983 N N . GLY A 1 388 ? 22.984 -5.876 -16.454 1.00 73.31 388 GLY A N 1
ATOM 2984 C CA . GLY A 1 388 ? 23.132 -4.640 -15.728 1.00 73.31 388 GLY A CA 1
ATOM 2985 C C . GLY A 1 388 ? 21.813 -3.903 -15.526 1.00 73.31 388 GLY A C 1
ATOM 2986 O O . GLY A 1 388 ? 21.825 -2.691 -15.394 1.00 73.31 388 GLY A O 1
ATOM 2987 N N . LEU A 1 389 ? 20.678 -4.578 -15.449 1.00 77.56 389 LEU A N 1
ATOM 2988 C CA . LEU A 1 389 ? 19.463 -4.067 -14.834 1.00 77.56 389 LEU A CA 1
ATOM 2989 C C . LEU A 1 389 ? 19.229 -4.826 -13.533 1.00 77.56 389 LEU A C 1
ATOM 2991 O O . LEU A 1 389 ? 19.270 -6.051 -13.469 1.00 77.56 389 LEU A O 1
ATOM 2995 N N . SER A 1 390 ? 18.971 -4.092 -12.458 1.00 81.81 390 SER A N 1
ATOM 2996 C CA . SER A 1 390 ? 18.429 -4.724 -11.263 1.00 81.81 390 SER A CA 1
ATOM 2997 C C . SER A 1 390 ? 16.983 -5.168 -11.504 1.00 81.81 390 SER A C 1
ATOM 2999 O O . SER A 1 390 ? 16.246 -4.538 -12.265 1.00 81.81 390 SER A O 1
ATOM 3001 N N . VAL A 1 391 ? 16.520 -6.181 -10.767 1.00 86.81 391 VAL A N 1
ATOM 3002 C CA . VAL A 1 391 ? 15.118 -6.629 -10.807 1.00 86.81 391 VAL A CA 1
ATOM 3003 C C . VAL A 1 391 ? 14.151 -5.460 -10.566 1.00 86.81 391 VAL A C 1
ATOM 3005 O O . VAL A 1 391 ? 13.071 -5.422 -11.159 1.00 86.81 391 VAL A O 1
ATOM 3008 N N . TYR A 1 392 ? 14.518 -4.491 -9.715 1.00 87.19 392 TYR A N 1
ATOM 3009 C CA . TYR A 1 392 ? 13.717 -3.281 -9.507 1.00 87.19 392 TYR A CA 1
ATOM 3010 C C . TYR A 1 392 ? 13.637 -2.401 -10.759 1.00 87.19 392 TYR A C 1
ATOM 3012 O O . TYR A 1 392 ? 12.566 -1.888 -11.071 1.00 87.19 392 TYR A O 1
ATOM 3020 N N . GLU A 1 393 ? 14.733 -2.228 -11.493 1.00 82.19 393 GLU A N 1
ATOM 3021 C CA . GLU A 1 393 ? 14.765 -1.418 -12.717 1.00 82.19 393 GLU A CA 1
ATOM 3022 C C . GLU A 1 393 ? 13.973 -2.071 -13.845 1.00 82.19 393 GLU A C 1
ATOM 3024 O O . GLU A 1 393 ? 13.218 -1.396 -14.546 1.00 82.19 393 GLU A O 1
ATOM 3029 N N . GLU A 1 394 ? 14.046 -3.394 -13.962 1.00 87.00 394 GLU A N 1
ATOM 3030 C CA . GLU A 1 394 ? 13.217 -4.139 -14.904 1.00 87.00 394 GLU A CA 1
ATOM 3031 C C . GLU A 1 394 ? 11.731 -4.068 -14.562 1.00 87.00 394 GLU A C 1
ATOM 3033 O O . GLU A 1 394 ? 10.877 -3.954 -15.450 1.00 87.00 394 GLU A O 1
ATOM 3038 N N . TYR A 1 395 ? 11.423 -4.129 -13.262 1.00 89.25 395 TYR A N 1
ATOM 3039 C CA . TYR A 1 395 ? 10.081 -3.971 -12.724 1.00 89.25 395 TYR A CA 1
ATOM 3040 C C . TYR A 1 395 ? 9.527 -2.570 -12.987 1.00 89.25 395 TYR A C 1
ATOM 3042 O O . TYR A 1 395 ? 8.410 -2.468 -13.513 1.00 89.25 395 TYR A O 1
ATOM 3050 N N . ARG A 1 396 ? 10.303 -1.529 -12.648 1.00 86.56 396 ARG A N 1
ATOM 3051 C CA . ARG A 1 396 ? 10.004 -0.115 -12.897 1.00 86.56 396 ARG A CA 1
ATOM 3052 C C . ARG A 1 396 ? 9.689 0.040 -14.377 1.00 86.56 396 ARG A C 1
ATOM 3054 O O . ARG A 1 396 ? 8.543 0.342 -14.717 1.00 86.56 396 ARG A O 1
ATOM 3061 N N . GLY A 1 397 ? 10.629 -0.349 -15.234 1.00 82.75 397 GLY A N 1
ATOM 3062 C CA . GLY A 1 397 ? 10.549 -0.236 -16.685 1.00 82.75 397 GLY A CA 1
ATOM 3063 C C . GLY A 1 397 ? 11.254 1.014 -17.210 1.00 82.75 397 GLY A C 1
ATOM 3064 O O . GLY A 1 397 ? 11.829 1.782 -16.444 1.00 82.75 397 GLY A O 1
ATOM 3065 N N . LEU A 1 398 ? 11.206 1.197 -18.532 1.00 78.06 398 LEU A N 1
ATOM 3066 C CA . LEU A 1 398 ? 11.802 2.329 -19.246 1.00 78.06 398 LEU A CA 1
ATOM 3067 C C . LEU A 1 398 ? 10.962 2.728 -20.465 1.00 78.06 398 LEU A C 1
ATOM 3069 O O . LEU A 1 398 ? 10.242 1.913 -21.055 1.00 78.06 398 LEU A O 1
ATOM 3073 N N . ARG A 1 399 ? 11.037 4.000 -20.871 1.00 74.44 399 ARG A N 1
ATOM 3074 C CA . ARG A 1 399 ? 10.371 4.487 -22.081 1.00 74.44 399 ARG A CA 1
ATOM 3075 C C . ARG A 1 399 ? 11.207 4.153 -23.315 1.00 74.44 399 ARG A C 1
ATOM 3077 O O . ARG A 1 399 ? 12.225 4.777 -23.578 1.00 74.44 399 ARG A O 1
ATOM 3084 N N . VAL A 1 400 ? 10.737 3.198 -24.109 1.00 74.38 400 VAL A N 1
ATOM 3085 C CA . VAL A 1 400 ? 11.349 2.803 -25.381 1.00 74.38 400 VAL A CA 1
ATOM 3086 C C . VAL A 1 400 ? 10.500 3.344 -26.525 1.00 74.38 400 VAL A C 1
ATOM 3088 O O . VAL A 1 400 ? 9.323 3.000 -26.650 1.00 74.38 400 VAL A O 1
ATOM 3091 N N . GLN A 1 401 ? 11.070 4.216 -27.358 1.00 70.44 401 GLN A N 1
ATOM 3092 C CA . GLN A 1 401 ? 10.373 4.827 -28.499 1.00 70.44 401 GLN A CA 1
ATOM 3093 C C . GLN A 1 401 ? 9.043 5.502 -28.126 1.00 70.44 401 GLN A C 1
ATOM 3095 O O . GLN A 1 401 ? 8.025 5.376 -28.812 1.00 70.44 401 GLN A O 1
ATOM 3100 N N . GLY A 1 402 ? 9.032 6.202 -26.997 1.00 68.94 402 GLY A N 1
ATOM 3101 C CA . GLY A 1 402 ? 7.859 6.879 -26.470 1.00 68.94 402 GLY A CA 1
ATOM 3102 C C . GLY A 1 402 ? 6.883 5.979 -25.703 1.00 68.94 402 GLY A C 1
ATOM 3103 O O . GLY A 1 402 ? 5.938 6.521 -25.124 1.00 68.94 402 GLY A O 1
ATOM 3104 N N . ILE A 1 403 ? 7.109 4.661 -25.651 1.00 75.88 403 ILE A N 1
ATOM 3105 C CA . ILE A 1 403 ? 6.236 3.665 -25.011 1.00 75.88 403 ILE A CA 1
ATOM 3106 C C . ILE A 1 403 ? 6.879 3.148 -23.722 1.00 75.88 403 ILE A C 1
ATOM 3108 O O . ILE A 1 403 ? 8.012 2.678 -23.733 1.00 75.88 403 ILE A O 1
ATOM 3112 N N . TRP A 1 404 ? 6.138 3.179 -22.612 1.00 80.62 404 TRP A N 1
ATOM 3113 C CA . TRP A 1 404 ? 6.590 2.552 -21.370 1.00 80.62 404 TRP A CA 1
ATOM 3114 C C . TRP A 1 404 ? 6.643 1.033 -21.504 1.00 80.62 404 TRP A C 1
ATOM 3116 O O . TRP A 1 404 ? 5.638 0.405 -21.848 1.00 80.62 404 TRP A O 1
ATOM 3126 N N . THR A 1 405 ? 7.805 0.458 -21.216 1.00 83.06 405 THR A N 1
ATOM 3127 C CA . THR A 1 405 ? 8.083 -0.966 -21.373 1.00 83.06 405 THR A CA 1
ATOM 3128 C C . THR A 1 405 ? 8.666 -1.520 -20.084 1.00 83.06 405 THR A C 1
ATOM 3130 O O . THR A 1 405 ? 9.533 -0.910 -19.476 1.00 83.06 405 THR A O 1
ATOM 3133 N N . VAL A 1 406 ? 8.161 -2.678 -19.668 1.00 86.88 406 VAL A N 1
ATOM 3134 C CA . VAL A 1 406 ? 8.651 -3.440 -18.513 1.00 86.88 406 VAL A CA 1
ATOM 3135 C C . VAL A 1 406 ? 9.472 -4.602 -19.049 1.00 86.88 406 VAL A C 1
ATOM 3137 O O . VAL A 1 406 ? 9.070 -5.219 -20.042 1.00 86.88 406 VAL A O 1
ATOM 3140 N N . PHE A 1 407 ? 10.567 -4.917 -18.373 1.00 87.44 407 PHE A N 1
ATOM 3141 C CA . PHE A 1 407 ? 11.532 -5.915 -18.813 1.00 87.44 407 PHE A CA 1
ATOM 3142 C C . PHE A 1 407 ? 11.343 -7.262 -18.107 1.00 87.44 407 PHE A C 1
ATOM 3144 O O . PHE A 1 407 ? 10.432 -7.435 -17.283 1.00 87.44 407 PHE A O 1
ATOM 3151 N N . ASN A 1 408 ? 12.110 -8.266 -18.530 1.00 89.50 408 ASN A N 1
ATOM 3152 C CA . ASN A 1 408 ? 11.984 -9.627 -18.027 1.00 89.50 408 ASN A CA 1
ATOM 3153 C C . ASN A 1 408 ? 13.275 -10.047 -17.308 1.00 89.50 408 ASN A C 1
ATOM 3155 O O . ASN A 1 408 ? 14.213 -10.373 -18.032 1.00 89.50 408 ASN A O 1
ATOM 3159 N N . PRO A 1 409 ? 13.241 -10.284 -15.975 1.00 88.62 409 PRO A N 1
ATOM 3160 C CA . PRO A 1 409 ? 14.399 -10.564 -15.088 1.00 88.62 409 PRO A CA 1
ATOM 3161 C C . PRO A 1 409 ? 15.130 -11.883 -15.319 1.00 88.62 409 PRO A C 1
ATOM 3163 O O . PRO A 1 409 ? 15.771 -12.477 -14.448 1.00 88.62 409 PRO A O 1
ATOM 3166 N N . ARG A 1 410 ? 14.914 -12.466 -16.487 1.00 87.06 410 ARG A N 1
ATOM 3167 C CA . ARG A 1 410 ? 15.484 -13.724 -16.944 1.00 87.06 410 ARG A CA 1
ATOM 3168 C C . ARG A 1 410 ? 16.116 -13.579 -18.319 1.00 87.06 410 ARG A C 1
ATOM 3170 O O . ARG A 1 410 ? 16.814 -14.511 -18.730 1.00 87.06 410 ARG A O 1
ATOM 3177 N N . LEU A 1 411 ? 15.826 -12.494 -19.032 1.00 87.00 411 LEU A N 1
ATOM 3178 C CA . LEU A 1 411 ? 16.289 -12.217 -20.377 1.00 87.00 411 LEU A CA 1
ATOM 3179 C C . LEU A 1 411 ? 17.128 -10.946 -20.354 1.00 87.00 411 LEU A C 1
ATOM 3181 O O . LEU A 1 411 ? 16.633 -9.918 -19.940 1.00 87.00 411 LEU A O 1
ATOM 3185 N N . LYS A 1 412 ? 18.356 -11.034 -20.854 1.00 83.12 412 LYS A N 1
ATOM 3186 C CA . LYS A 1 412 ? 19.215 -9.881 -21.057 1.00 83.12 412 LYS A CA 1
ATOM 3187 C C . LYS A 1 412 ? 18.596 -8.962 -22.102 1.00 83.12 412 LYS A C 1
ATOM 3189 O O . LYS A 1 412 ? 18.197 -9.428 -23.178 1.00 83.12 412 LYS A O 1
ATOM 3194 N N . ASP A 1 413 ? 18.655 -7.681 -21.822 1.00 83.50 413 ASP A N 1
ATOM 3195 C CA . ASP A 1 413 ? 18.276 -6.554 -22.640 1.00 83.50 413 ASP A CA 1
ATOM 3196 C C . ASP A 1 413 ? 19.529 -5.790 -23.096 1.00 83.50 413 ASP A C 1
ATOM 3198 O O . ASP A 1 413 ? 20.580 -5.807 -22.460 1.00 83.50 413 ASP A O 1
ATOM 3202 N N . MET A 1 414 ? 19.450 -5.163 -24.267 1.00 81.44 414 MET A N 1
ATOM 3203 C CA . MET A 1 414 ? 20.493 -4.292 -24.796 1.00 81.44 414 MET A CA 1
ATOM 3204 C C . MET A 1 414 ? 19.872 -3.021 -25.354 1.00 81.44 414 MET A C 1
ATOM 3206 O O . MET A 1 414 ? 19.008 -3.083 -26.226 1.00 81.44 414 MET A O 1
ATOM 3210 N N . PHE A 1 415 ? 20.349 -1.866 -24.906 1.00 81.00 415 PHE A N 1
ATOM 3211 C CA . PHE A 1 415 ? 19.823 -0.566 -25.307 1.00 81.00 415 PHE A CA 1
ATOM 3212 C C . PHE A 1 415 ? 20.734 0.091 -26.337 1.00 81.00 415 PHE A C 1
ATOM 3214 O O . PHE A 1 415 ? 21.920 0.295 -26.094 1.00 81.00 415 PHE A O 1
ATOM 3221 N N . VAL A 1 416 ? 20.186 0.456 -27.493 1.00 79.81 416 VAL A N 1
ATOM 3222 C CA . VAL A 1 416 ? 20.937 1.137 -28.552 1.00 79.81 416 VAL A CA 1
ATOM 3223 C C . VAL A 1 416 ? 20.294 2.479 -28.838 1.00 79.81 416 VAL A C 1
ATOM 3225 O O . VAL A 1 416 ? 19.131 2.537 -29.226 1.00 79.81 416 VAL A O 1
ATOM 3228 N N . MET A 1 417 ? 21.038 3.568 -28.671 1.00 77.56 417 MET A N 1
ATOM 3229 C CA . MET A 1 417 ? 20.574 4.914 -28.994 1.00 77.56 417 MET A CA 1
ATOM 3230 C C . MET A 1 417 ? 21.098 5.331 -30.367 1.00 77.56 417 MET A C 1
ATOM 3232 O O . MET A 1 417 ? 22.304 5.429 -30.572 1.00 77.56 417 MET A O 1
ATOM 3236 N N . ASN A 1 418 ? 20.195 5.578 -31.317 1.00 76.19 418 ASN A N 1
ATOM 3237 C CA . ASN A 1 418 ? 20.560 6.000 -32.673 1.00 76.19 418 ASN A CA 1
ATOM 3238 C C . ASN A 1 418 ? 20.623 7.529 -32.758 1.00 76.19 418 ASN A C 1
ATOM 3240 O O . ASN A 1 418 ? 19.582 8.181 -32.867 1.00 76.19 418 ASN A O 1
ATOM 3244 N N . PHE A 1 419 ? 21.824 8.101 -32.722 1.00 68.88 419 PHE A N 1
ATOM 3245 C CA . PHE A 1 419 ? 22.072 9.525 -32.918 1.00 68.88 419 PHE A CA 1
ATOM 3246 C C . PHE A 1 419 ? 22.461 9.795 -34.370 1.00 68.88 419 PHE A C 1
ATOM 3248 O O . PHE A 1 419 ? 23.563 9.492 -34.786 1.00 68.88 419 PHE A O 1
ATOM 3255 N N . GLY A 1 420 ? 21.611 10.454 -35.154 1.00 57.62 420 GLY A N 1
ATOM 3256 C CA . GLY A 1 420 ? 22.029 11.015 -36.446 1.00 57.62 420 GLY A CA 1
ATOM 3257 C C . GLY A 1 420 ? 22.858 12.292 -36.246 1.00 57.62 420 GLY A C 1
ATOM 3258 O O . GLY A 1 420 ? 22.296 13.381 -36.308 1.00 57.62 420 GLY A O 1
ATOM 3259 N N . ALA A 1 421 ? 24.142 12.178 -35.911 1.00 40.38 421 ALA A N 1
ATOM 3260 C CA . ALA A 1 421 ? 24.978 13.264 -35.397 1.00 40.38 421 ALA A CA 1
ATOM 3261 C C . ALA A 1 421 ? 25.179 14.462 -36.353 1.00 40.38 421 ALA A C 1
ATOM 3263 O O . ALA A 1 421 ? 25.930 14.348 -37.311 1.00 40.38 421 ALA A O 1
ATOM 3264 N N . GLY A 1 422 ? 24.617 15.641 -36.029 1.00 38.84 422 GLY A N 1
ATOM 3265 C CA . GLY A 1 422 ? 25.168 16.950 -36.440 1.00 38.84 422 GLY A CA 1
ATOM 3266 C C . GLY A 1 422 ? 24.223 18.166 -36.338 1.00 38.84 422 GLY A C 1
ATOM 3267 O O . GLY A 1 422 ? 23.061 18.090 -36.731 1.00 38.84 422 GLY A O 1
ATOM 3268 N N . GLN A 1 423 ? 24.731 19.299 -35.820 1.00 40.00 423 GLN A N 1
ATOM 3269 C CA . GLN A 1 423 ? 24.041 20.594 -35.600 1.00 40.00 423 GLN A CA 1
ATOM 3270 C C . GLN A 1 423 ? 24.523 21.735 -36.534 1.00 40.00 423 GLN A C 1
ATOM 3272 O O . GLN A 1 423 ? 24.482 22.907 -36.160 1.00 40.00 423 GLN A O 1
ATOM 3277 N N . GLU A 1 424 ? 24.993 21.446 -37.745 1.00 43.84 424 GLU A N 1
ATOM 3278 C CA . GLU A 1 424 ? 25.489 22.504 -38.647 1.00 43.84 424 GLU A CA 1
ATOM 3279 C C . GLU A 1 424 ? 24.418 22.979 -39.652 1.00 43.84 424 GLU A C 1
ATOM 3281 O O . GLU A 1 424 ? 23.428 22.297 -39.896 1.00 43.84 424 GLU A O 1
ATOM 3286 N N . ASP A 1 425 ? 24.552 24.177 -40.230 1.00 32.53 425 ASP A N 1
ATOM 3287 C CA . ASP A 1 425 ? 23.622 24.692 -41.253 1.00 32.53 425 ASP A CA 1
ATOM 3288 C C . ASP A 1 425 ? 24.380 25.055 -42.546 1.00 32.53 425 ASP A C 1
ATOM 3290 O O . ASP A 1 425 ? 25.276 25.904 -42.498 1.00 32.53 425 ASP A O 1
ATOM 3294 N N . PRO A 1 426 ? 24.029 24.483 -43.717 1.00 42.22 426 PRO A N 1
ATOM 3295 C CA . PRO A 1 426 ? 23.038 23.426 -43.917 1.00 42.22 426 PRO A CA 1
ATOM 3296 C C . PRO A 1 426 ? 23.639 22.032 -43.716 1.00 42.22 426 PRO A C 1
ATOM 3298 O O . PRO A 1 426 ? 24.410 21.555 -44.547 1.00 42.22 426 PRO A O 1
ATOM 3301 N N . TYR A 1 427 ? 23.216 21.349 -42.654 1.00 42.62 427 TYR A N 1
ATOM 3302 C CA . TYR A 1 427 ? 23.480 19.931 -42.438 1.00 42.62 427 TYR A CA 1
ATOM 3303 C C . TYR A 1 427 ? 22.371 19.069 -43.054 1.00 42.62 427 TYR A C 1
ATOM 3305 O O . TYR A 1 427 ? 21.179 19.275 -42.814 1.00 42.62 427 TYR A O 1
ATOM 3313 N N . VAL A 1 428 ? 22.773 18.082 -43.857 1.00 49.88 428 VAL A N 1
ATOM 3314 C CA . VAL A 1 428 ? 21.916 16.979 -44.312 1.00 49.88 428 VAL A CA 1
ATOM 3315 C C . VAL A 1 428 ? 22.585 15.689 -43.825 1.00 49.88 428 VAL A C 1
ATOM 3317 O O . VAL A 1 428 ? 23.490 15.214 -44.506 1.00 49.88 428 VAL A O 1
ATOM 3320 N N . PRO A 1 429 ? 22.199 15.142 -42.656 1.00 54.03 429 PRO A N 1
ATOM 3321 C CA . PRO A 1 429 ? 22.871 13.985 -42.078 1.00 54.03 429 PRO A CA 1
ATOM 3322 C C . PRO A 1 429 ? 22.830 12.776 -42.994 1.00 54.03 429 PRO A C 1
ATOM 3324 O O . PRO A 1 429 ? 21.770 12.415 -43.526 1.00 54.03 429 PRO A O 1
ATOM 3327 N N . ALA A 1 430 ? 23.941 12.050 -43.046 1.00 56.94 430 ALA A N 1
ATOM 3328 C CA . ALA A 1 430 ? 23.893 10.661 -43.435 1.00 56.94 430 ALA A CA 1
ATOM 3329 C C . ALA A 1 430 ? 23.098 9.884 -42.367 1.00 56.94 430 ALA A C 1
ATOM 3331 O O . ALA A 1 430 ? 23.493 9.783 -41.216 1.00 56.94 430 ALA A O 1
ATOM 3332 N N . THR A 1 431 ? 21.895 9.419 -42.709 1.00 70.25 431 THR A N 1
ATOM 3333 C CA . THR A 1 431 ? 21.013 8.743 -41.740 1.00 70.25 431 THR A CA 1
ATOM 3334 C C . THR A 1 431 ? 21.326 7.251 -41.663 1.00 70.25 431 THR A C 1
ATOM 3336 O O . THR A 1 431 ? 21.303 6.588 -42.702 1.00 70.25 431 THR A O 1
ATOM 3339 N N . ILE A 1 432 ? 21.535 6.723 -40.452 1.00 74.12 432 ILE A N 1
ATOM 3340 C CA . ILE A 1 432 ? 21.521 5.280 -40.169 1.00 74.12 432 ILE A CA 1
ATOM 3341 C C . ILE A 1 432 ? 20.056 4.866 -39.955 1.00 74.12 432 ILE A C 1
ATOM 3343 O O . ILE A 1 432 ? 19.434 5.330 -38.994 1.00 74.12 432 ILE A O 1
ATOM 3347 N N . PRO A 1 433 ? 19.458 4.045 -40.839 1.00 77.69 433 PRO A N 1
ATOM 3348 C CA . PRO A 1 433 ? 18.078 3.604 -40.675 1.00 77.69 433 PRO A CA 1
ATOM 3349 C C . PRO A 1 433 ? 17.918 2.756 -39.410 1.00 77.69 433 PRO A C 1
ATOM 3351 O O . PRO A 1 433 ? 18.744 1.889 -39.132 1.00 77.69 433 PRO A O 1
ATOM 3354 N N . ASN A 1 434 ? 16.817 2.941 -38.682 1.00 76.69 434 ASN A N 1
ATOM 3355 C CA . ASN A 1 434 ? 16.484 2.127 -37.507 1.00 76.69 434 ASN A CA 1
ATOM 3356 C C . ASN A 1 434 ? 16.402 0.629 -37.847 1.00 76.69 434 ASN A C 1
ATOM 3358 O O . ASN A 1 434 ? 16.725 -0.229 -37.025 1.00 76.69 434 ASN A O 1
ATOM 3362 N N . GLU A 1 435 ? 15.997 0.311 -39.078 1.00 81.50 435 GLU A N 1
ATOM 3363 C CA . GLU A 1 435 ? 15.948 -1.045 -39.613 1.00 81.50 435 GLU A CA 1
ATOM 3364 C C . GLU A 1 435 ? 17.339 -1.677 -39.724 1.00 81.50 435 GLU A C 1
ATOM 3366 O O . GLU A 1 435 ? 17.438 -2.893 -39.644 1.00 81.50 435 GLU A O 1
ATOM 3371 N N . ALA A 1 436 ? 18.411 -0.891 -39.873 1.00 78.44 436 ALA A N 1
ATOM 3372 C CA . ALA A 1 436 ? 19.771 -1.426 -39.883 1.00 78.44 436 ALA A CA 1
ATOM 3373 C C . ALA A 1 436 ? 20.203 -1.904 -38.486 1.00 78.44 436 ALA A C 1
ATOM 3375 O O . ALA A 1 436 ? 20.876 -2.920 -38.366 1.00 78.44 436 ALA A O 1
ATOM 3376 N N . ILE A 1 437 ? 19.774 -1.202 -37.433 1.00 77.12 437 ILE A N 1
ATOM 3377 C CA . ILE A 1 437 ? 20.094 -1.534 -36.036 1.00 77.12 437 ILE A CA 1
ATOM 3378 C C . ILE A 1 437 ? 19.250 -2.710 -35.524 1.00 77.12 437 ILE A C 1
ATOM 3380 O O . ILE A 1 437 ? 19.726 -3.516 -34.738 1.00 77.12 437 ILE A O 1
ATOM 3384 N N . THR A 1 438 ? 17.986 -2.795 -35.948 1.00 76.56 438 THR A N 1
ATOM 3385 C CA . THR A 1 438 ? 17.000 -3.764 -35.424 1.00 76.56 438 THR A CA 1
ATOM 3386 C C . THR A 1 438 ? 16.840 -5.019 -36.287 1.00 76.56 438 THR A C 1
ATOM 3388 O O . THR A 1 438 ? 16.044 -5.904 -35.954 1.00 76.56 438 THR A O 1
ATOM 3391 N N . SER A 1 439 ? 17.535 -5.095 -37.425 1.00 77.50 439 SER A N 1
ATOM 3392 C CA . SER A 1 439 ? 17.396 -6.215 -38.353 1.00 77.50 439 SER A CA 1
ATOM 3393 C C . SER A 1 439 ? 18.004 -7.494 -37.788 1.00 77.50 439 SER A C 1
ATOM 3395 O O . SER A 1 439 ? 19.183 -7.560 -37.454 1.00 77.50 439 SER A O 1
ATOM 3397 N N . GLN A 1 440 ? 17.212 -8.566 -37.815 1.00 71.94 440 GLN A N 1
ATOM 3398 C CA . GLN A 1 440 ? 17.642 -9.912 -37.428 1.00 71.94 440 GLN A CA 1
ATOM 3399 C C . GLN A 1 440 ? 18.761 -10.475 -38.319 1.00 71.94 440 GLN A C 1
ATOM 3401 O O . GLN A 1 440 ? 19.421 -11.427 -37.908 1.00 71.94 440 GLN A O 1
ATOM 3406 N N . ASP A 1 441 ? 18.979 -9.896 -39.507 1.00 70.06 441 ASP A N 1
ATOM 3407 C CA . ASP A 1 441 ? 20.076 -10.255 -40.419 1.00 70.06 441 ASP A CA 1
ATOM 3408 C C . ASP A 1 441 ? 21.427 -9.645 -39.970 1.00 70.06 441 ASP A C 1
ATOM 3410 O O . ASP A 1 441 ? 22.477 -9.982 -40.512 1.00 70.06 441 ASP A O 1
ATOM 3414 N N . GLY A 1 442 ? 21.413 -8.728 -38.992 1.00 66.69 442 GLY A N 1
ATOM 3415 C CA . GLY A 1 442 ? 22.588 -8.110 -38.366 1.00 66.69 442 GLY A CA 1
ATOM 3416 C C . GLY A 1 442 ? 22.623 -8.382 -36.861 1.00 66.69 442 GLY A C 1
ATOM 3417 O O . GLY A 1 442 ? 23.379 -9.241 -36.404 1.00 66.69 442 GLY A O 1
ATOM 3418 N N . PHE A 1 443 ? 21.774 -7.676 -36.103 1.00 65.00 443 PHE A N 1
ATOM 3419 C CA . PHE A 1 443 ? 21.564 -7.821 -34.656 1.00 65.00 443 PHE A CA 1
ATOM 3420 C C . PHE A 1 443 ? 20.088 -7.509 -34.293 1.00 65.00 443 PHE A C 1
ATOM 3422 O O . PHE A 1 443 ? 19.537 -6.542 -34.816 1.00 65.00 443 PHE A O 1
ATOM 3429 N N . PRO A 1 444 ? 19.430 -8.257 -33.375 1.00 59.50 444 PRO A N 1
ATOM 3430 C CA . PRO A 1 444 ? 19.931 -9.415 -32.632 1.00 59.50 444 PRO A CA 1
ATOM 3431 C C . PRO A 1 444 ? 19.791 -10.727 -33.425 1.00 59.50 444 PRO A C 1
ATOM 3433 O O . PRO A 1 444 ? 18.702 -11.103 -33.862 1.00 59.50 444 PRO A O 1
ATOM 3436 N N . GLY A 1 445 ? 20.906 -11.446 -33.583 1.00 60.97 445 GLY A N 1
ATOM 3437 C CA . GLY A 1 445 ? 20.964 -12.811 -34.115 1.00 60.97 445 GLY A CA 1
ATOM 3438 C C . GLY A 1 445 ? 20.702 -13.891 -33.049 1.00 60.97 445 GLY A C 1
ATOM 3439 O O . GLY A 1 445 ? 20.253 -13.619 -31.934 1.00 60.97 445 GLY A O 1
ATOM 3440 N N . GLN A 1 446 ? 20.991 -15.162 -33.362 1.00 59.41 446 GLN A N 1
ATOM 3441 C CA . GLN A 1 446 ? 20.814 -16.262 -32.400 1.00 59.41 446 GLN A CA 1
ATOM 3442 C C . GLN A 1 446 ? 21.805 -16.132 -31.227 1.00 59.41 446 GLN A C 1
ATOM 3444 O O . GLN A 1 446 ? 23.014 -16.199 -31.434 1.00 59.41 446 GLN A O 1
ATOM 3449 N N . GLY A 1 447 ? 21.285 -16.045 -29.995 1.00 63.62 447 GLY A N 1
ATOM 3450 C CA . GLY A 1 447 ? 22.097 -15.990 -28.769 1.00 63.62 447 GLY A CA 1
ATOM 3451 C C . GLY A 1 447 ? 22.379 -14.581 -28.243 1.00 63.62 447 GLY A C 1
ATOM 3452 O O . GLY A 1 447 ? 23.223 -14.446 -27.365 1.00 63.62 447 GLY A O 1
ATOM 3453 N N . MET A 1 448 ? 21.674 -13.562 -28.743 1.00 69.81 448 MET A N 1
ATOM 3454 C CA . MET A 1 448 ? 21.877 -12.162 -28.358 1.00 69.81 448 MET A CA 1
ATOM 3455 C C . MET A 1 448 ? 20.726 -11.607 -27.491 1.00 69.81 448 MET A C 1
ATOM 3457 O O . MET A 1 448 ? 19.594 -12.079 -27.649 1.00 69.81 448 MET A O 1
ATOM 3461 N N . PRO A 1 449 ? 21.003 -10.666 -26.566 1.00 74.31 449 PRO A N 1
ATOM 3462 C CA . PRO A 1 449 ? 20.027 -9.930 -25.778 1.00 74.31 449 PRO A CA 1
ATOM 3463 C C . PRO A 1 449 ? 18.904 -9.357 -26.629 1.00 74.31 449 PRO A C 1
ATOM 3465 O O . PRO A 1 449 ? 19.051 -9.137 -27.837 1.00 74.31 449 PRO A O 1
ATOM 3468 N N . LEU A 1 450 ? 17.780 -9.088 -25.980 1.00 80.75 450 LEU A N 1
ATOM 3469 C CA . LEU A 1 450 ? 16.689 -8.352 -26.591 1.00 80.75 450 LEU A CA 1
ATOM 3470 C C . LEU A 1 450 ? 17.149 -6.917 -26.860 1.00 80.75 450 LEU A C 1
ATOM 3472 O O . LEU A 1 450 ? 17.501 -6.190 -25.941 1.00 80.75 450 LEU A O 1
ATOM 3476 N N . LEU A 1 451 ? 17.169 -6.513 -28.131 1.00 81.94 451 LEU A N 1
ATOM 3477 C CA . LEU A 1 451 ? 17.571 -5.162 -28.512 1.00 81.94 451 LEU A CA 1
ATOM 3478 C C . LEU A 1 451 ? 16.401 -4.181 -28.372 1.00 81.94 451 LEU A C 1
ATOM 3480 O O . LEU A 1 451 ? 15.341 -4.375 -28.973 1.00 81.94 451 LEU A O 1
ATOM 3484 N N . TRP A 1 452 ? 16.650 -3.079 -27.671 1.00 80.94 452 TRP A N 1
ATOM 3485 C CA . TRP A 1 452 ? 15.753 -1.944 -27.503 1.00 80.94 452 TRP A CA 1
ATOM 3486 C C . TRP A 1 452 ? 16.358 -0.702 -28.147 1.00 80.94 452 TRP A C 1
ATOM 3488 O O . TRP A 1 452 ? 17.416 -0.218 -27.750 1.00 80.94 452 TRP A O 1
ATOM 3498 N N . LEU A 1 453 ? 15.675 -0.181 -29.163 1.00 77.25 453 LEU A N 1
ATOM 3499 C CA . LEU A 1 453 ? 16.114 1.008 -29.883 1.00 77.25 453 LEU A CA 1
ATOM 3500 C C . LEU A 1 453 ? 15.554 2.272 -29.224 1.00 77.25 453 LEU A C 1
ATOM 3502 O O . LEU A 1 453 ? 14.339 2.431 -29.135 1.00 77.25 453 LEU A O 1
ATOM 3506 N N . LEU A 1 454 ? 16.430 3.189 -28.833 1.00 73.00 454 LEU A N 1
ATOM 3507 C CA . LEU A 1 454 ? 16.100 4.461 -28.191 1.00 73.00 454 LEU A CA 1
ATOM 3508 C C . LEU A 1 454 ? 16.218 5.617 -29.199 1.00 73.00 454 LEU A C 1
ATOM 3510 O O . LEU A 1 454 ? 17.109 5.623 -30.055 1.00 73.00 454 LEU A O 1
ATOM 3514 N N . ASN A 1 455 ? 15.321 6.604 -29.127 1.00 63.47 455 ASN A N 1
ATOM 3515 C CA . ASN A 1 455 ? 15.343 7.757 -30.033 1.00 63.47 455 ASN A CA 1
ATOM 3516 C C . ASN A 1 455 ? 16.426 8.785 -29.627 1.00 63.47 455 ASN A C 1
ATOM 3518 O O . ASN A 1 455 ? 16.605 9.081 -28.454 1.00 63.47 455 ASN A O 1
ATOM 3522 N N . ALA A 1 456 ? 17.066 9.467 -30.586 1.00 56.06 456 ALA A N 1
ATOM 3523 C CA . ALA A 1 456 ? 18.014 10.560 -30.282 1.00 56.06 456 ALA A CA 1
ATOM 3524 C C . ALA A 1 456 ? 17.404 11.716 -29.462 1.00 56.06 456 ALA A C 1
ATOM 3526 O O . ALA A 1 456 ? 18.097 12.416 -28.732 1.00 56.06 456 ALA A O 1
ATOM 3527 N N . ARG A 1 457 ? 16.091 11.955 -29.612 1.00 49.03 457 ARG A N 1
ATOM 3528 C CA . ARG A 1 457 ? 15.366 13.015 -28.884 1.00 49.03 457 ARG A CA 1
ATOM 3529 C C . ARG A 1 457 ? 14.952 12.617 -27.473 1.00 49.0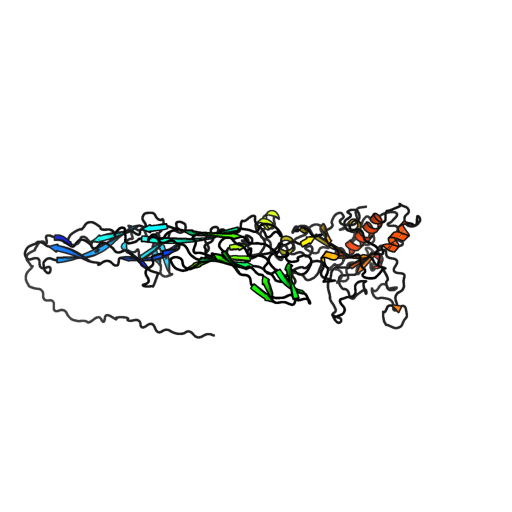3 457 ARG A C 1
ATOM 3531 O O . ARG A 1 457 ? 14.571 13.476 -26.692 1.00 49.03 457 ARG A O 1
ATOM 3538 N N . GLU A 1 458 ? 15.011 11.329 -27.175 1.00 48.75 458 GLU A N 1
ATOM 3539 C CA . GLU A 1 458 ? 14.694 10.756 -25.871 1.00 48.75 458 GLU A CA 1
ATOM 3540 C C . GLU A 1 458 ? 15.816 10.998 -24.836 1.00 48.75 458 GLU A C 1
ATOM 3542 O O . GLU A 1 458 ? 15.586 10.801 -23.650 1.00 48.75 458 GLU A O 1
ATOM 3547 N N . GLY A 1 459 ? 16.984 11.501 -25.272 1.00 42.72 459 GLY A N 1
ATOM 3548 C CA . GLY A 1 459 ? 18.087 11.991 -24.427 1.00 42.72 459 GLY A CA 1
ATOM 3549 C C . GLY A 1 459 ? 18.409 13.487 -24.601 1.00 42.72 459 GLY A C 1
ATOM 3550 O O . GLY A 1 459 ? 19.532 13.912 -24.327 1.00 42.72 459 GLY A O 1
ATOM 3551 N N . LEU A 1 460 ? 17.471 14.304 -25.108 1.00 38.88 460 LEU A N 1
ATOM 3552 C CA . LEU A 1 460 ? 17.681 15.752 -25.276 1.00 38.88 460 LEU A CA 1
ATOM 3553 C C . LEU A 1 460 ? 17.953 16.420 -23.916 1.00 38.88 460 LEU A C 1
ATOM 3555 O O . LEU A 1 460 ? 17.052 16.522 -23.095 1.00 38.88 460 LEU A O 1
ATOM 3559 N N . GLY A 1 461 ? 19.186 16.893 -23.709 1.00 41.78 461 GLY A N 1
ATOM 3560 C CA . GLY A 1 461 ? 19.613 17.623 -22.505 1.00 41.78 461 GLY A CA 1
ATOM 3561 C C . GLY A 1 461 ? 20.844 17.034 -21.812 1.00 41.78 461 GLY A C 1
ATOM 3562 O O . GLY A 1 461 ? 21.588 17.772 -21.174 1.00 41.78 461 GLY A O 1
ATOM 3563 N N . TYR A 1 462 ? 21.133 15.745 -22.015 1.00 42.31 462 TYR A N 1
ATOM 3564 C CA . TYR A 1 462 ? 22.244 15.064 -21.348 1.00 42.31 462 TYR A CA 1
ATOM 3565 C C . TYR A 1 462 ? 23.003 14.172 -22.332 1.00 42.31 462 TYR A C 1
ATOM 3567 O O . TYR A 1 462 ? 22.507 13.110 -22.698 1.00 42.31 462 TYR A O 1
ATOM 3575 N N . PRO A 1 463 ? 24.216 14.546 -22.776 1.00 45.84 463 PRO A N 1
ATOM 3576 C CA . PRO A 1 463 ? 24.854 13.831 -23.876 1.00 45.84 463 PRO A CA 1
ATOM 3577 C C . PRO A 1 463 ? 25.380 12.423 -23.536 1.00 45.84 463 PRO A C 1
ATOM 3579 O O . PRO A 1 463 ? 25.905 11.783 -24.435 1.00 45.84 463 PRO A O 1
ATOM 3582 N N . LEU A 1 464 ? 25.304 11.924 -22.290 1.00 49.41 464 LEU A N 1
ATOM 3583 C CA . LEU A 1 464 ? 26.133 10.773 -21.875 1.00 49.41 464 LEU A CA 1
ATOM 3584 C C . LEU A 1 464 ? 25.506 9.780 -20.870 1.00 49.41 464 LEU A C 1
ATOM 3586 O O . LEU A 1 464 ? 26.221 8.923 -20.362 1.00 49.41 464 LEU A O 1
ATOM 3590 N N . ARG A 1 465 ? 24.201 9.857 -20.572 1.00 49.12 465 ARG A N 1
ATOM 3591 C CA . ARG A 1 465 ? 23.485 8.847 -19.759 1.00 49.12 465 ARG A CA 1
ATOM 3592 C C . ARG A 1 465 ? 22.280 8.344 -20.547 1.00 49.12 465 ARG A C 1
ATOM 3594 O O . ARG A 1 465 ? 21.262 9.019 -20.631 1.00 49.12 465 ARG A O 1
ATOM 3601 N N . VAL A 1 466 ? 22.443 7.201 -21.209 1.00 53.62 466 VAL A N 1
ATOM 3602 C CA . VAL A 1 466 ? 21.463 6.673 -22.175 1.00 53.62 466 VAL A CA 1
ATOM 3603 C C . VAL A 1 466 ? 20.291 5.996 -21.464 1.00 53.62 466 VAL A C 1
ATOM 3605 O O . VAL A 1 466 ? 19.145 6.183 -21.858 1.00 53.62 466 VAL A O 1
ATOM 3608 N N . VAL A 1 467 ? 20.565 5.278 -20.378 1.00 58.09 467 VAL A N 1
ATOM 3609 C CA . VAL A 1 467 ? 19.574 4.681 -19.482 1.00 58.09 467 VAL A CA 1
ATOM 3610 C C . VAL A 1 467 ? 19.980 5.085 -18.065 1.00 58.09 467 VAL A C 1
ATOM 3612 O O . VAL A 1 467 ? 21.116 4.859 -17.662 1.00 58.09 467 VAL A O 1
ATOM 3615 N N . ASN A 1 468 ? 19.106 5.783 -17.333 1.00 52.34 468 ASN A N 1
ATOM 3616 C CA . ASN A 1 468 ? 19.387 6.129 -15.940 1.00 52.34 468 ASN A CA 1
ATOM 3617 C C . ASN A 1 468 ? 19.073 4.926 -15.064 1.00 52.34 468 ASN A C 1
ATOM 3619 O O . ASN A 1 468 ? 17.911 4.655 -14.746 1.00 52.34 468 ASN A O 1
ATOM 3623 N N . TYR A 1 469 ? 20.139 4.243 -14.686 1.00 56.53 469 TYR A N 1
ATOM 3624 C CA . TYR A 1 469 ? 20.141 3.280 -13.610 1.00 56.53 469 TYR A CA 1
ATOM 3625 C C . TYR A 1 469 ? 20.313 4.034 -12.290 1.00 56.53 469 TYR A C 1
ATOM 3627 O O . TYR A 1 469 ? 21.145 4.939 -12.198 1.00 56.53 469 TYR A O 1
ATOM 3635 N N . LEU A 1 470 ? 19.517 3.723 -11.271 1.00 50.22 470 LEU A N 1
ATOM 3636 C CA . LEU A 1 470 ? 19.470 4.479 -10.013 1.00 50.22 470 LEU A CA 1
ATOM 3637 C C . LEU A 1 470 ? 20.879 4.660 -9.405 1.00 50.22 470 LEU A C 1
ATOM 3639 O O . LEU A 1 470 ? 21.418 3.760 -8.760 1.00 50.22 470 LEU A O 1
ATOM 3643 N N . ASN A 1 471 ? 21.437 5.872 -9.540 1.00 39.56 471 ASN A N 1
ATOM 3644 C CA . ASN A 1 471 ? 22.802 6.292 -9.155 1.00 39.56 471 ASN A CA 1
ATOM 3645 C C . ASN A 1 471 ? 23.192 6.014 -7.681 1.00 39.56 471 ASN A C 1
ATOM 3647 O O . ASN A 1 471 ? 24.337 6.215 -7.278 1.00 39.56 471 ASN A O 1
ATOM 3651 N N . HIS A 1 472 ? 22.262 5.563 -6.837 1.00 38.75 472 HIS A N 1
ATOM 3652 C CA . HIS A 1 472 ? 22.517 5.338 -5.419 1.00 38.75 472 HIS A CA 1
ATOM 3653 C C . HIS A 1 472 ? 22.675 3.872 -4.999 1.00 38.75 472 HIS A C 1
ATOM 3655 O O . HIS A 1 472 ? 23.260 3.667 -3.933 1.00 38.75 472 HIS A O 1
ATOM 3661 N N . TYR A 1 473 ? 22.217 2.867 -5.769 1.00 41.88 473 TYR A N 1
ATOM 3662 C CA . TYR A 1 473 ? 22.118 1.503 -5.205 1.00 41.88 473 TYR A CA 1
ATOM 3663 C C . TYR A 1 473 ? 22.493 0.298 -6.062 1.00 41.88 473 TYR A C 1
ATOM 3665 O O . TYR A 1 473 ? 22.724 -0.762 -5.484 1.00 41.88 473 TYR A O 1
ATOM 3673 N N . ALA A 1 474 ? 22.723 0.438 -7.356 1.00 37.00 474 ALA A N 1
ATOM 3674 C CA . ALA A 1 474 ? 23.509 -0.526 -8.111 1.00 37.00 474 ALA A CA 1
ATOM 3675 C C . ALA A 1 474 ? 23.831 0.152 -9.427 1.00 37.00 474 ALA A C 1
ATOM 3677 O O . ALA A 1 474 ? 22.918 0.368 -10.193 1.00 37.00 474 ALA A O 1
ATOM 3678 N N . HIS A 1 475 ? 25.073 0.583 -9.640 1.00 44.00 475 HIS A N 1
ATOM 3679 C CA . HIS A 1 475 ? 25.773 0.336 -10.898 1.00 44.00 475 HIS A CA 1
ATOM 3680 C C . HIS A 1 475 ? 27.215 0.800 -10.846 1.00 44.00 475 HIS A C 1
ATOM 3682 O O . HIS A 1 475 ? 27.559 1.811 -10.237 1.00 44.00 475 HIS A O 1
ATOM 3688 N N . ILE A 1 476 ? 28.076 -0.001 -11.467 1.00 38.94 476 ILE A N 1
ATOM 3689 C CA . ILE A 1 476 ? 29.491 0.315 -11.659 1.00 38.94 476 ILE A CA 1
ATOM 3690 C C . ILE A 1 476 ? 29.732 0.691 -13.137 1.00 38.94 476 ILE A C 1
ATOM 3692 O O . ILE A 1 476 ? 30.738 1.357 -13.387 1.00 38.94 476 ILE A O 1
ATOM 3696 N N . ARG A 1 477 ? 28.867 0.279 -14.105 1.00 50.16 477 ARG A N 1
ATOM 3697 C CA . ARG A 1 477 ? 29.049 0.433 -15.578 1.00 50.16 477 ARG A CA 1
ATOM 3698 C C . ARG A 1 477 ? 27.756 0.227 -16.404 1.00 50.16 477 ARG A C 1
ATOM 3700 O O . ARG A 1 477 ? 26.994 -0.667 -16.068 1.00 50.16 477 ARG A O 1
ATOM 3707 N N . ASP A 1 478 ? 27.633 0.909 -17.551 1.00 57.19 478 ASP A N 1
ATOM 3708 C CA . ASP A 1 478 ? 26.586 0.699 -18.579 1.00 57.19 478 ASP A CA 1
ATOM 3709 C C . ASP A 1 478 ? 26.914 -0.501 -19.500 1.00 57.19 478 ASP A C 1
ATOM 3711 O O . ASP A 1 478 ? 27.314 -0.345 -20.659 1.00 57.19 478 ASP A O 1
ATOM 3715 N N . VAL A 1 479 ? 26.832 -1.726 -18.973 1.00 57.81 479 VAL A N 1
ATOM 3716 C CA . VAL A 1 479 ? 26.980 -2.943 -19.795 1.00 57.81 479 VAL A CA 1
ATOM 3717 C C . VAL A 1 479 ? 25.717 -3.103 -20.660 1.00 57.81 479 VAL A C 1
ATOM 3719 O O . VAL A 1 479 ? 24.638 -2.710 -20.245 1.00 57.81 479 VAL A O 1
ATOM 3722 N N . TYR A 1 480 ? 25.843 -3.618 -21.888 1.00 69.88 480 TYR A N 1
ATOM 3723 C CA . TYR A 1 480 ? 24.713 -3.781 -22.822 1.00 69.88 480 TYR A CA 1
ATOM 3724 C C . TYR A 1 480 ? 23.978 -2.476 -23.207 1.00 69.88 480 TYR A C 1
ATOM 3726 O O . TYR A 1 480 ? 22.818 -2.499 -23.608 1.00 69.88 480 TYR A O 1
ATOM 3734 N N . ALA A 1 481 ? 24.673 -1.339 -23.203 1.00 75.50 481 ALA A N 1
ATOM 3735 C CA . ALA A 1 481 ? 24.217 -0.109 -23.850 1.00 75.50 481 ALA A CA 1
ATOM 3736 C C . ALA A 1 481 ? 25.173 0.296 -24.985 1.00 75.50 481 ALA A C 1
ATOM 3738 O O . ALA A 1 481 ? 26.365 0.005 -24.922 1.00 75.50 481 ALA A O 1
ATOM 3739 N N . ALA A 1 482 ? 24.672 0.953 -26.030 1.00 76.50 482 ALA A N 1
ATOM 3740 C CA . ALA A 1 482 ? 25.490 1.503 -27.110 1.00 76.50 482 ALA A CA 1
ATOM 3741 C C . ALA A 1 482 ? 24.867 2.771 -27.702 1.00 76.50 482 ALA A C 1
ATOM 3743 O O . ALA A 1 482 ? 23.647 2.919 -27.775 1.00 76.50 482 ALA A O 1
ATOM 3744 N N . ILE A 1 483 ? 25.715 3.673 -28.174 1.00 76.44 483 ILE A N 1
ATOM 3745 C CA . ILE A 1 483 ? 25.339 4.850 -28.958 1.00 76.44 483 ILE A CA 1
ATOM 3746 C C . ILE A 1 483 ? 25.786 4.590 -30.391 1.00 76.44 483 ILE A C 1
ATOM 3748 O O . ILE A 1 483 ? 26.922 4.199 -30.594 1.00 76.44 483 ILE A O 1
ATOM 3752 N N . VAL A 1 484 ? 24.932 4.808 -31.385 1.00 76.56 484 VAL A N 1
ATOM 3753 C CA . VAL A 1 484 ? 25.290 4.670 -32.805 1.00 76.56 484 VAL A CA 1
ATOM 3754 C C . VAL A 1 484 ? 25.199 6.039 -33.473 1.00 76.56 484 VAL A C 1
ATOM 3756 O O . VAL A 1 484 ? 24.154 6.683 -33.377 1.00 76.56 484 VAL A O 1
ATOM 3759 N N . VAL A 1 485 ? 26.269 6.472 -34.144 1.00 73.88 485 VAL A N 1
ATOM 3760 C CA . VAL A 1 485 ? 26.380 7.759 -34.848 1.00 73.88 485 VAL A CA 1
ATOM 3761 C C . VAL A 1 485 ? 26.870 7.598 -36.291 1.00 73.88 485 VAL A C 1
ATOM 3763 O O . VAL A 1 485 ? 27.721 6.752 -36.554 1.00 73.88 485 VAL A O 1
ATOM 3766 N N . PRO A 1 486 ? 26.365 8.391 -37.254 1.00 71.25 486 PRO A N 1
ATOM 3767 C 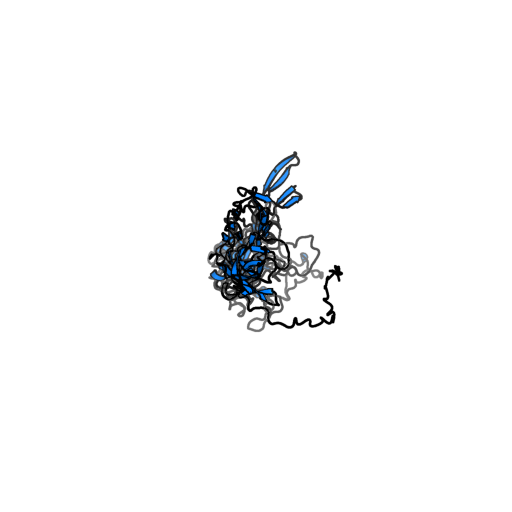CA . PRO A 1 486 ? 27.040 8.589 -38.524 1.00 71.25 486 PRO A CA 1
ATOM 3768 C C . PRO A 1 486 ? 28.246 9.510 -38.321 1.00 71.25 486 PRO A C 1
ATOM 3770 O O . PRO A 1 486 ? 28.144 10.494 -37.585 1.00 71.25 486 PRO A O 1
ATOM 3773 N N . GLY A 1 487 ? 29.345 9.240 -39.013 1.00 66.94 487 GLY A N 1
ATOM 3774 C CA . GLY A 1 487 ? 30.501 10.128 -39.004 1.00 66.94 487 GLY A CA 1
ATOM 3775 C C . GLY A 1 487 ? 31.603 9.681 -39.957 1.00 66.94 487 GLY A C 1
ATOM 3776 O O . GLY A 1 487 ? 31.492 8.628 -40.589 1.00 66.94 487 GLY A O 1
ATOM 3777 N N . ASP A 1 488 ? 32.618 10.529 -40.095 1.00 63.22 488 ASP A N 1
ATOM 3778 C CA . ASP A 1 488 ? 33.788 10.268 -40.926 1.00 63.22 488 ASP A CA 1
ATOM 3779 C C . ASP A 1 488 ? 34.845 9.614 -40.032 1.00 63.22 488 ASP A C 1
ATOM 3781 O O . ASP A 1 488 ? 35.420 10.262 -39.158 1.00 63.22 488 ASP A O 1
ATOM 3785 N N . ILE A 1 489 ? 35.092 8.317 -40.238 1.00 60.19 489 ILE A N 1
ATOM 3786 C CA . ILE A 1 489 ? 36.043 7.560 -39.418 1.00 60.19 489 ILE A CA 1
ATOM 3787 C C . ILE A 1 489 ? 37.467 7.986 -39.802 1.00 60.19 489 ILE A C 1
ATOM 3789 O O . ILE A 1 489 ? 38.090 7.430 -40.710 1.00 60.19 489 ILE A O 1
ATOM 3793 N N . GLU A 1 490 ? 37.981 8.990 -39.100 1.00 52.69 490 GLU A N 1
ATOM 3794 C CA . GLU A 1 490 ? 39.379 9.412 -39.142 1.00 52.69 490 GLU A CA 1
ATOM 3795 C C . GLU A 1 490 ? 40.142 8.748 -37.986 1.00 52.69 490 GLU A C 1
ATOM 3797 O O . GLU A 1 490 ? 39.641 8.642 -36.868 1.00 52.69 490 GLU A O 1
ATOM 3802 N N . GLY A 1 491 ? 41.361 8.267 -38.230 1.00 50.25 491 GLY A N 1
ATOM 3803 C CA . GLY A 1 491 ? 42.155 7.652 -37.170 1.00 50.25 491 GLY A CA 1
ATOM 3804 C C . GLY A 1 491 ? 43.651 7.824 -37.368 1.00 50.25 491 GLY A C 1
ATOM 3805 O O . GLY A 1 491 ? 44.115 8.272 -38.415 1.00 50.25 491 GLY A O 1
ATOM 3806 N N . TYR A 1 492 ? 44.401 7.489 -36.327 1.00 48.12 492 TYR A N 1
ATOM 3807 C CA . TYR A 1 492 ? 45.852 7.622 -36.284 1.00 48.12 492 TYR A CA 1
ATOM 3808 C C . TYR A 1 492 ? 46.545 6.373 -36.840 1.00 48.12 492 TYR A C 1
ATOM 3810 O O . TYR A 1 492 ? 46.018 5.263 -36.736 1.00 48.12 492 TYR A O 1
ATOM 3818 N N . GLN A 1 493 ? 47.734 6.540 -37.428 1.00 47.06 493 GLN A N 1
ATOM 3819 C CA . GLN A 1 493 ? 48.580 5.395 -37.767 1.00 47.06 493 GLN A CA 1
ATOM 3820 C C . GLN A 1 493 ? 49.077 4.750 -36.459 1.00 47.06 493 GLN A C 1
ATOM 3822 O O . GLN A 1 493 ? 49.462 5.475 -35.559 1.00 47.06 493 GLN A O 1
ATOM 3827 N N . ASP A 1 494 ? 49.044 3.423 -36.339 1.00 45.81 494 ASP A N 1
ATOM 3828 C CA . ASP A 1 494 ? 49.645 2.651 -35.232 1.00 45.81 494 ASP A CA 1
ATOM 3829 C C . ASP A 1 494 ? 50.385 1.468 -35.877 1.00 45.81 494 ASP A C 1
ATOM 3831 O O . ASP A 1 494 ? 49.822 0.398 -36.126 1.00 45.81 494 ASP A O 1
ATOM 3835 N N . ALA A 1 495 ? 51.610 1.717 -36.343 1.00 47.28 495 ALA A N 1
ATOM 3836 C CA . ALA A 1 495 ? 52.368 0.782 -37.166 1.00 47.28 495 ALA A CA 1
ATOM 3837 C C . ALA A 1 495 ? 53.003 -0.353 -36.358 1.00 47.28 495 ALA A C 1
ATOM 3839 O O . ALA A 1 495 ? 53.389 -1.368 -36.955 1.00 47.28 495 ALA A O 1
ATOM 3840 N N . ASP A 1 496 ? 53.159 -0.186 -35.043 1.00 44.66 496 ASP A N 1
ATOM 3841 C CA . ASP A 1 496 ? 53.714 -1.204 -34.149 1.00 44.66 496 ASP A CA 1
ATOM 3842 C C . ASP A 1 496 ? 52.666 -1.933 -33.294 1.00 44.66 496 ASP A C 1
ATOM 3844 O O . ASP A 1 496 ? 52.983 -2.983 -32.719 1.00 44.66 496 ASP A O 1
ATOM 3848 N N . ASN A 1 497 ? 51.404 -1.513 -33.407 1.00 39.09 497 ASN A N 1
ATOM 3849 C CA . ASN A 1 497 ? 50.212 -2.201 -32.933 1.00 39.09 497 ASN A CA 1
ATOM 3850 C C . ASN A 1 497 ? 50.149 -2.302 -31.404 1.00 39.09 497 ASN A C 1
ATOM 3852 O O . ASN A 1 497 ? 49.726 -3.327 -30.852 1.00 39.09 497 ASN A O 1
ATOM 3856 N N . ASP A 1 498 ? 50.617 -1.263 -30.715 1.00 44.75 498 ASP A N 1
ATOM 3857 C CA . ASP A 1 498 ? 50.647 -1.199 -29.255 1.00 44.75 498 ASP A CA 1
ATOM 3858 C C . ASP A 1 498 ? 49.422 -0.492 -28.642 1.00 44.75 498 ASP A C 1
ATOM 3860 O O . ASP A 1 498 ? 49.262 -0.481 -27.414 1.00 44.75 498 ASP A O 1
ATOM 3864 N N . GLY A 1 499 ? 48.517 0.013 -29.488 1.00 40.12 499 GLY A N 1
ATOM 3865 C CA . GLY A 1 499 ? 47.318 0.735 -29.081 1.00 40.12 499 GLY A CA 1
ATOM 3866 C C . GLY A 1 499 ? 47.565 2.215 -28.790 1.00 40.12 499 GLY A C 1
ATOM 3867 O O . GLY A 1 499 ? 46.675 2.862 -28.231 1.00 40.12 499 GLY A O 1
ATOM 3868 N N . GLN A 1 500 ? 48.740 2.753 -29.134 1.00 46.44 500 GLN A N 1
ATOM 3869 C CA . GLN A 1 500 ? 49.036 4.181 -29.143 1.00 46.44 500 GLN A CA 1
ATOM 3870 C C . GLN A 1 500 ? 49.197 4.692 -30.584 1.00 46.44 500 GLN A C 1
ATOM 3872 O O . GLN A 1 500 ? 49.786 4.019 -31.423 1.00 46.44 500 GLN A O 1
ATOM 3877 N N . PRO A 1 501 ? 48.699 5.901 -30.889 1.00 52.34 501 PRO A N 1
ATOM 3878 C CA . PRO A 1 501 ? 49.032 6.586 -32.133 1.00 52.34 501 PRO A CA 1
ATOM 3879 C C . PRO A 1 501 ? 50.549 6.717 -32.340 1.00 52.34 501 PRO A C 1
ATOM 3881 O O . PRO A 1 501 ? 51.265 7.176 -31.446 1.00 52.34 501 PRO A O 1
ATOM 3884 N N . ASP A 1 502 ? 51.026 6.382 -33.536 1.00 58.09 502 ASP A N 1
ATOM 3885 C CA . ASP A 1 502 ? 52.353 6.738 -34.022 1.00 58.09 502 ASP A CA 1
ATOM 3886 C C . ASP A 1 502 ? 52.471 8.267 -34.059 1.00 58.09 502 ASP A C 1
ATOM 3888 O O . ASP A 1 502 ? 51.684 8.950 -34.721 1.00 58.09 502 ASP A O 1
ATOM 3892 N N . ASP A 1 503 ? 53.525 8.797 -33.438 1.00 66.25 503 ASP A N 1
ATOM 3893 C CA . ASP A 1 503 ? 54.015 10.162 -33.662 1.00 66.25 503 ASP A CA 1
ATOM 3894 C C . ASP A 1 503 ? 54.573 10.265 -35.093 1.00 66.25 503 ASP A C 1
ATOM 3896 O O . ASP A 1 503 ? 55.774 10.141 -35.366 1.00 66.25 503 ASP A O 1
ATOM 3900 N N . THR A 1 504 ? 53.647 10.383 -36.038 1.00 62.94 504 THR A N 1
ATOM 3901 C CA . THR A 1 504 ? 53.882 10.320 -37.477 1.00 62.94 504 THR A CA 1
ATOM 3902 C C . THR A 1 504 ? 54.718 11.511 -37.941 1.00 62.94 504 THR A C 1
ATOM 3904 O O . THR A 1 504 ? 55.530 11.396 -38.872 1.00 62.94 504 THR A O 1
ATOM 3907 N N . ASN A 1 505 ? 54.536 12.664 -37.299 1.00 66.19 505 ASN A N 1
ATOM 3908 C CA . ASN A 1 505 ? 55.231 13.896 -37.629 1.00 66.19 505 ASN A CA 1
ATOM 3909 C C . ASN A 1 505 ? 56.573 14.050 -36.868 1.00 66.19 505 ASN A C 1
ATOM 3911 O O . ASN A 1 505 ? 57.472 14.760 -37.343 1.00 66.19 5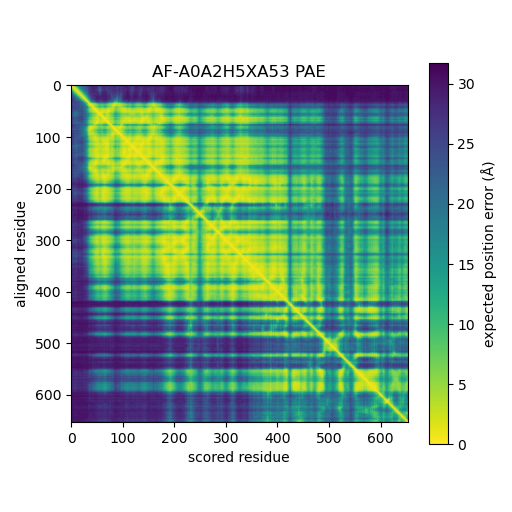05 ASN A O 1
ATOM 3915 N N . GLY A 1 506 ? 56.762 13.302 -35.776 1.00 68.94 506 GLY A N 1
ATOM 3916 C CA . GLY A 1 506 ? 58.004 13.174 -35.018 1.00 68.94 506 GLY A CA 1
ATOM 3917 C C . GLY A 1 506 ? 58.261 14.299 -34.009 1.00 68.94 506 GLY A C 1
ATOM 3918 O O . GLY A 1 506 ? 59.434 14.573 -33.710 1.00 68.94 506 GLY A O 1
ATOM 3919 N N . ASP A 1 507 ? 57.229 15.003 -33.543 1.00 72.94 507 ASP A N 1
ATOM 3920 C CA . ASP A 1 507 ? 57.347 16.129 -32.607 1.00 72.94 507 ASP A CA 1
ATOM 3921 C C . ASP A 1 507 ? 57.174 15.743 -31.127 1.00 72.94 507 ASP A C 1
ATOM 3923 O O . ASP A 1 507 ? 57.438 16.558 -30.230 1.00 72.94 507 ASP A O 1
ATOM 3927 N N . GLY A 1 508 ? 56.856 14.476 -30.864 1.00 65.31 508 GLY A N 1
ATOM 3928 C CA . GLY A 1 508 ? 56.662 13.904 -29.540 1.00 65.31 508 GLY A CA 1
ATOM 3929 C C . GLY A 1 508 ? 55.330 14.274 -28.890 1.00 65.31 508 GLY A C 1
ATOM 3930 O O . GLY A 1 508 ? 55.198 14.081 -27.676 1.00 65.31 508 GLY A O 1
ATOM 3931 N N . VAL A 1 509 ? 54.381 14.828 -29.648 1.00 60.16 509 VAL A N 1
ATOM 3932 C CA . VAL A 1 509 ? 53.037 15.196 -29.204 1.00 60.16 509 VAL A CA 1
ATOM 3933 C C . VAL A 1 509 ? 52.029 14.560 -30.148 1.00 60.16 509 VAL A C 1
ATOM 3935 O O . VAL A 1 509 ? 51.900 14.986 -31.278 1.00 60.16 509 VAL A O 1
ATOM 3938 N N . ILE A 1 510 ? 51.261 13.595 -29.645 1.00 55.12 510 ILE A N 1
ATOM 3939 C CA . ILE A 1 510 ? 50.154 13.023 -30.412 1.00 55.12 510 ILE A CA 1
ATOM 3940 C C . ILE A 1 510 ? 49.058 14.083 -30.572 1.00 55.12 510 ILE A C 1
ATOM 3942 O O . ILE A 1 510 ? 48.381 14.419 -29.593 1.00 55.12 510 ILE A O 1
ATOM 3946 N N . ASP A 1 511 ? 48.911 14.622 -31.781 1.00 58.81 511 ASP A N 1
ATOM 3947 C CA . ASP A 1 511 ? 47.878 15.597 -32.143 1.00 58.81 511 ASP A CA 1
ATOM 3948 C C . ASP A 1 511 ? 47.353 15.409 -33.577 1.00 58.81 511 ASP A C 1
ATOM 3950 O O . ASP A 1 511 ? 47.795 14.523 -34.303 1.00 58.81 511 ASP A O 1
ATOM 3954 N N . ASP A 1 512 ? 46.408 16.251 -34.010 1.00 53.22 512 ASP A N 1
ATOM 3955 C CA . ASP A 1 512 ? 45.770 16.185 -35.336 1.00 53.22 512 ASP A CA 1
ATOM 3956 C C . ASP A 1 512 ? 46.764 16.210 -36.524 1.00 53.22 512 ASP A C 1
ATOM 3958 O O . ASP A 1 512 ? 46.401 15.914 -37.663 1.00 53.22 512 ASP A O 1
ATOM 3962 N N . SER A 1 513 ? 48.026 16.577 -36.295 1.00 53.91 513 SER A N 1
ATOM 3963 C CA . SER A 1 513 ? 49.108 16.552 -37.287 1.00 53.91 513 SER A CA 1
ATOM 3964 C C . SER A 1 513 ? 49.668 15.142 -37.524 1.00 53.91 513 SER A C 1
ATOM 3966 O O . SER A 1 513 ? 50.336 14.923 -38.540 1.00 53.91 513 SER A O 1
ATOM 3968 N N . ASP A 1 514 ? 49.385 14.201 -36.617 1.00 58.03 514 ASP A N 1
ATOM 3969 C CA . ASP A 1 514 ? 49.683 12.767 -36.718 1.00 58.03 514 ASP A CA 1
ATOM 3970 C C . ASP A 1 514 ? 48.531 11.948 -37.308 1.00 58.03 514 ASP A C 1
ATOM 3972 O O . ASP A 1 514 ? 48.664 10.738 -37.518 1.00 58.03 514 ASP A O 1
ATOM 3976 N N . LEU A 1 515 ? 47.404 12.597 -37.621 1.00 53.38 515 LEU A N 1
ATOM 3977 C CA . LEU A 1 515 ? 46.313 11.971 -38.357 1.00 53.38 515 LEU A CA 1
ATOM 3978 C C . LEU A 1 515 ? 46.800 11.592 -39.758 1.00 53.38 515 LEU A C 1
ATOM 3980 O O . LEU A 1 515 ? 47.026 12.435 -40.633 1.00 53.38 515 LEU A O 1
ATOM 3984 N N . ILE A 1 516 ? 46.915 10.289 -40.003 1.00 51.38 516 ILE A N 1
ATOM 3985 C CA . ILE A 1 516 ? 46.986 9.755 -41.357 1.00 51.38 516 ILE A CA 1
ATOM 3986 C C . ILE A 1 516 ? 45.584 9.319 -41.750 1.00 51.38 516 ILE A C 1
ATOM 3988 O O . ILE A 1 516 ? 45.021 8.396 -41.179 1.00 51.38 516 ILE A O 1
ATOM 3992 N N . VAL A 1 517 ? 45.061 9.961 -42.794 1.00 43.09 517 VAL A N 1
ATOM 3993 C CA . VAL A 1 517 ? 43.735 9.750 -43.401 1.00 43.09 517 VAL A CA 1
ATOM 3994 C C . VAL A 1 517 ? 43.605 8.372 -44.087 1.00 43.09 517 VAL A C 1
ATOM 3996 O O . VAL A 1 517 ? 43.272 8.288 -45.268 1.00 43.09 517 VAL A O 1
ATOM 3999 N N . ASP A 1 518 ? 43.941 7.273 -43.409 1.00 45.47 518 ASP A N 1
ATOM 4000 C CA . ASP A 1 518 ? 43.920 5.928 -44.001 1.00 45.47 518 ASP A CA 1
ATOM 4001 C C . ASP A 1 518 ? 43.414 4.827 -43.046 1.00 45.47 518 ASP A C 1
ATOM 4003 O O . ASP A 1 518 ? 43.660 3.643 -43.293 1.00 45.47 518 ASP A O 1
ATOM 4007 N N . VAL A 1 519 ? 42.637 5.165 -42.003 1.00 48.94 519 VAL A N 1
ATOM 4008 C CA . VAL A 1 519 ? 41.799 4.163 -41.315 1.00 48.94 519 VAL A CA 1
ATOM 4009 C C . VAL A 1 519 ? 40.600 3.840 -42.202 1.00 48.94 519 VAL A C 1
ATOM 4011 O O . VAL A 1 519 ? 39.526 4.420 -42.134 1.00 48.94 519 VAL A O 1
ATOM 4014 N N . ARG A 1 520 ? 40.820 2.897 -43.114 1.00 57.09 520 ARG A N 1
ATOM 4015 C CA . ARG A 1 520 ? 39.837 2.415 -44.087 1.00 57.09 520 ARG A CA 1
ATOM 4016 C C . ARG A 1 520 ? 38.827 1.438 -43.472 1.00 57.09 520 ARG A C 1
ATOM 4018 O O . ARG A 1 520 ? 38.770 0.273 -43.884 1.00 57.09 520 ARG A O 1
ATOM 4025 N N . ALA A 1 521 ? 38.047 1.889 -42.493 1.00 61.53 521 ALA A N 1
ATOM 4026 C CA . ALA A 1 521 ? 36.985 1.113 -41.846 1.00 61.53 521 ALA A CA 1
ATOM 4027 C C . ALA A 1 521 ? 35.589 1.597 -42.279 1.00 61.53 521 ALA A C 1
ATOM 4029 O O . ALA A 1 521 ? 35.437 2.726 -42.733 1.00 61.53 521 ALA A O 1
ATOM 4030 N N . TYR A 1 522 ? 34.573 0.730 -42.194 1.00 68.75 522 TYR A N 1
ATOM 4031 C CA . TYR A 1 522 ? 33.167 1.133 -42.393 1.00 68.75 522 TYR A CA 1
ATOM 4032 C C . TYR A 1 522 ? 32.439 1.471 -41.091 1.00 68.75 522 TYR A C 1
ATOM 4034 O O . TYR A 1 522 ? 31.398 2.124 -41.122 1.00 68.75 522 TYR A O 1
ATOM 4042 N N . GLY A 1 523 ? 32.962 0.974 -39.974 1.00 71.31 523 GLY A N 1
ATOM 4043 C CA . GLY A 1 523 ? 32.449 1.172 -38.630 1.00 71.31 523 GLY A CA 1
ATOM 4044 C C . GLY A 1 523 ? 33.599 1.113 -37.630 1.00 71.31 523 GLY A C 1
ATOM 4045 O O . GLY A 1 523 ? 34.610 0.453 -37.898 1.00 71.31 523 GLY A O 1
ATOM 4046 N N . PHE A 1 524 ? 33.460 1.827 -36.517 1.00 67.81 524 PHE A N 1
ATOM 4047 C CA . PHE A 1 524 ? 34.408 1.787 -35.411 1.00 67.81 524 PHE A CA 1
ATOM 4048 C C . PHE A 1 524 ? 33.686 1.904 -34.067 1.00 67.81 524 PHE A C 1
ATOM 4050 O O . PHE A 1 524 ? 32.814 2.756 -33.893 1.00 67.81 524 PHE A O 1
ATOM 4057 N N . THR A 1 525 ? 34.070 1.063 -33.107 1.00 66.31 525 THR A N 1
ATOM 4058 C CA . THR A 1 525 ? 33.528 1.076 -31.745 1.00 66.31 525 THR A CA 1
ATOM 4059 C C . THR A 1 525 ? 34.530 1.699 -30.775 1.00 66.31 525 THR A C 1
ATOM 4061 O O . THR A 1 525 ? 35.575 1.121 -30.476 1.00 66.31 525 THR A O 1
ATOM 4064 N N . TYR A 1 526 ? 34.183 2.859 -30.229 1.00 62.19 526 TYR A N 1
ATOM 4065 C CA . TYR A 1 526 ? 34.888 3.510 -29.133 1.00 62.19 526 TYR A CA 1
ATOM 4066 C C . TYR A 1 526 ? 34.507 2.843 -27.805 1.00 62.19 526 TYR A C 1
ATOM 4068 O O . TYR A 1 526 ? 33.327 2.732 -27.464 1.00 62.19 526 TYR A O 1
ATOM 4076 N N . GLY A 1 527 ? 35.511 2.378 -27.054 1.00 56.22 527 GLY A N 1
ATOM 4077 C CA . GLY A 1 527 ? 35.315 1.709 -25.767 1.00 56.22 527 GLY A CA 1
ATOM 4078 C C . GLY A 1 527 ? 34.683 2.609 -24.689 1.00 56.22 527 GLY A C 1
ATOM 4079 O O . GLY A 1 527 ? 34.673 3.830 -24.818 1.00 56.22 527 GLY A O 1
ATOM 4080 N N . PRO A 1 528 ? 34.214 2.029 -23.567 1.00 50.06 528 PRO A N 1
ATOM 4081 C CA . PRO A 1 528 ? 33.497 2.745 -22.505 1.00 50.06 528 PRO A CA 1
ATOM 4082 C C . PRO A 1 528 ? 34.371 3.723 -21.698 1.00 50.06 528 PRO A C 1
ATOM 4084 O O . PRO A 1 528 ? 33.850 4.427 -20.837 1.00 50.06 528 PRO A O 1
ATOM 4087 N N . ILE A 1 529 ? 35.689 3.756 -21.944 1.00 46.75 529 ILE A N 1
ATOM 4088 C CA . ILE A 1 529 ? 36.630 4.731 -21.383 1.00 46.75 529 ILE A CA 1
ATOM 4089 C C . ILE A 1 529 ? 36.991 5.706 -22.507 1.00 46.75 529 ILE A C 1
ATOM 4091 O O . ILE A 1 529 ? 37.742 5.379 -23.423 1.00 46.75 529 ILE A O 1
ATOM 4095 N N . TRP A 1 530 ? 36.435 6.908 -22.422 1.00 44.88 530 TRP A N 1
ATOM 4096 C CA . TRP A 1 530 ? 36.461 7.934 -23.468 1.00 44.88 530 TRP A CA 1
ATOM 4097 C C . TRP A 1 530 ? 37.840 8.584 -23.717 1.00 44.88 530 TRP A C 1
ATOM 4099 O O . TRP A 1 530 ? 37.949 9.467 -24.564 1.00 44.88 530 TRP A O 1
ATOM 4109 N N . ASP A 1 531 ? 38.894 8.183 -22.996 1.00 35.97 531 ASP A N 1
ATOM 4110 C CA . ASP A 1 531 ? 40.221 8.816 -23.060 1.00 35.97 531 ASP A CA 1
ATOM 4111 C C . ASP A 1 531 ? 41.206 8.164 -24.044 1.00 35.97 531 ASP A C 1
ATOM 4113 O O . ASP A 1 531 ? 42.264 8.739 -24.291 1.00 35.97 531 ASP A O 1
ATOM 4117 N N . ASN A 1 532 ? 40.863 7.022 -24.648 1.00 34.16 532 ASN A N 1
ATOM 4118 C CA . ASN A 1 532 ? 41.827 6.248 -25.436 1.00 34.16 532 ASN A CA 1
ATOM 4119 C C . ASN A 1 532 ? 41.772 6.475 -26.961 1.00 34.16 532 ASN A C 1
ATOM 4121 O O . ASN A 1 532 ? 42.579 5.876 -27.664 1.00 34.16 532 ASN A O 1
ATOM 4125 N N . ALA A 1 533 ? 40.845 7.287 -27.498 1.00 33.72 533 ALA A N 1
ATOM 4126 C CA . ALA A 1 533 ? 40.689 7.390 -28.961 1.00 33.72 533 ALA A CA 1
ATOM 4127 C C . ALA A 1 533 ? 40.094 8.696 -29.539 1.00 33.72 533 ALA A C 1
ATOM 4129 O O . ALA A 1 533 ? 39.820 8.724 -30.731 1.00 33.72 533 ALA A O 1
ATOM 4130 N N . GLY A 1 534 ? 39.885 9.767 -28.758 1.00 35.72 534 GLY A N 1
ATOM 4131 C CA . GLY A 1 534 ? 39.458 11.067 -29.318 1.00 35.72 534 GLY A CA 1
ATOM 4132 C C . GLY A 1 534 ? 38.199 11.009 -30.204 1.00 35.72 534 GLY A C 1
ATOM 4133 O O . GLY A 1 534 ? 38.213 11.536 -31.308 1.00 35.72 534 GLY A O 1
ATOM 4134 N N . GLY A 1 535 ? 37.142 10.328 -29.743 1.00 38.22 535 GLY A N 1
ATOM 4135 C CA . GLY A 1 535 ? 35.936 10.054 -30.537 1.00 38.22 535 GLY A CA 1
ATOM 4136 C C . GLY A 1 535 ? 35.106 11.289 -30.954 1.00 38.22 535 GLY A C 1
ATOM 4137 O O . GLY A 1 535 ? 35.336 12.396 -30.463 1.00 38.22 535 GLY A O 1
ATOM 4138 N N . PRO A 1 536 ? 34.080 11.099 -31.811 1.00 36.34 536 PRO A N 1
ATOM 4139 C CA . PRO A 1 536 ? 33.340 12.165 -32.513 1.00 36.34 536 PRO A CA 1
ATOM 4140 C C . PRO A 1 536 ? 32.441 13.035 -31.615 1.00 36.34 536 PRO A C 1
ATOM 4142 O O . PRO A 1 536 ? 31.911 14.057 -32.054 1.00 36.34 536 PRO A O 1
ATOM 4145 N N . ILE A 1 537 ? 32.243 12.651 -30.350 1.00 40.62 537 ILE A N 1
ATOM 4146 C CA . ILE A 1 537 ? 31.476 13.418 -29.364 1.00 40.62 537 ILE A CA 1
ATOM 4147 C C . ILE A 1 537 ? 32.461 13.967 -28.331 1.00 40.62 537 ILE A C 1
ATOM 4149 O O . ILE A 1 537 ? 33.031 13.215 -27.540 1.00 40.62 537 ILE A O 1
ATOM 4153 N N . ALA A 1 538 ? 32.648 15.288 -28.318 1.00 39.09 538 ALA A N 1
ATOM 4154 C CA . ALA A 1 538 ? 33.471 15.938 -27.307 1.00 39.09 538 ALA A CA 1
ATOM 4155 C C . ALA A 1 538 ? 32.866 15.722 -25.902 1.00 39.09 538 ALA A C 1
ATOM 4157 O O . ALA A 1 538 ? 31.656 15.918 -25.728 1.00 39.09 538 ALA A O 1
ATOM 4158 N N . PRO A 1 539 ? 33.669 15.376 -24.876 1.00 39.69 539 PRO A N 1
ATOM 4159 C CA . PRO A 1 539 ? 33.187 15.404 -23.501 1.00 39.69 539 PRO A CA 1
ATOM 4160 C C . PRO A 1 539 ? 32.703 16.830 -23.159 1.00 39.69 539 PRO A C 1
ATOM 4162 O O . PRO A 1 539 ? 33.300 17.800 -23.636 1.00 39.69 539 PRO A O 1
ATOM 4165 N N . PRO A 1 540 ? 31.638 17.004 -22.352 1.00 38.41 540 PRO A N 1
ATOM 4166 C CA . PRO A 1 540 ? 31.098 18.320 -22.014 1.00 38.41 540 PRO A CA 1
ATOM 4167 C C . PRO A 1 540 ? 32.190 19.269 -21.496 1.00 38.41 540 PRO A C 1
ATOM 4169 O O . PRO A 1 540 ? 32.843 18.999 -20.487 1.00 38.41 540 PRO A O 1
ATOM 4172 N N . GLY A 1 541 ? 32.377 20.389 -22.201 1.00 32.47 541 GLY A N 1
ATOM 4173 C CA . GLY A 1 541 ? 33.561 21.259 -22.144 1.00 32.47 541 GLY A CA 1
ATOM 4174 C C . GLY A 1 541 ? 33.864 22.008 -20.839 1.00 32.47 541 GLY A C 1
ATOM 4175 O O . GLY A 1 541 ? 34.779 22.824 -20.837 1.00 32.47 541 GLY A O 1
ATOM 4176 N N . ASP A 1 542 ? 33.171 21.730 -19.734 1.00 33.97 542 ASP A N 1
ATOM 4177 C CA . ASP A 1 542 ? 33.406 22.374 -18.428 1.00 33.97 542 ASP A CA 1
ATOM 4178 C C . ASP A 1 542 ? 33.920 21.414 -17.336 1.00 33.97 542 ASP A C 1
ATOM 4180 O O . ASP A 1 542 ? 34.206 21.822 -16.207 1.00 33.97 542 ASP A O 1
ATOM 4184 N N . TRP A 1 543 ? 34.110 20.135 -17.662 1.00 34.84 543 TRP A N 1
ATOM 4185 C CA . TRP A 1 543 ? 34.551 19.111 -16.715 1.00 34.84 543 TRP A CA 1
ATOM 4186 C C . TRP A 1 543 ? 36.050 18.871 -16.885 1.00 34.84 543 TRP A C 1
ATOM 4188 O O . TRP A 1 543 ? 36.474 17.931 -17.551 1.00 34.84 543 TRP A O 1
ATOM 4198 N N . GLY A 1 544 ? 36.869 19.773 -16.335 1.00 30.52 544 GLY A N 1
ATOM 4199 C CA . GLY A 1 544 ? 38.327 19.714 -16.468 1.00 30.52 544 GLY A CA 1
ATOM 4200 C C . GLY A 1 544 ? 38.890 18.310 -16.217 1.00 30.52 544 GLY A C 1
ATOM 4201 O O . GLY A 1 544 ? 38.667 17.766 -15.146 1.00 30.52 544 GLY A O 1
ATOM 4202 N N . TYR A 1 545 ? 39.598 17.757 -17.210 1.00 33.00 545 TYR A N 1
ATOM 4203 C CA . TYR A 1 545 ? 40.351 16.490 -17.220 1.00 33.00 545 TYR A CA 1
ATOM 4204 C C . TYR A 1 545 ? 40.188 15.616 -15.958 1.00 33.00 545 TYR A C 1
ATOM 4206 O O . TYR A 1 545 ? 40.999 15.683 -15.028 1.00 33.00 545 TYR A O 1
ATOM 4214 N N . ILE A 1 546 ? 39.142 14.787 -15.928 1.00 33.50 546 ILE A N 1
ATOM 4215 C CA . ILE A 1 546 ? 38.958 13.757 -14.899 1.00 33.50 546 ILE A CA 1
ATOM 4216 C C . ILE A 1 546 ? 39.128 12.391 -15.583 1.00 33.50 546 ILE A C 1
ATOM 4218 O O . ILE A 1 546 ? 38.272 12.015 -16.381 1.00 33.50 546 ILE A O 1
ATOM 4222 N N . PRO A 1 547 ? 40.210 11.636 -15.318 1.00 31.61 547 PRO A N 1
ATOM 4223 C CA . PRO A 1 547 ? 40.340 10.283 -15.845 1.00 31.61 547 PRO A CA 1
ATOM 4224 C C . PRO A 1 547 ? 39.265 9.387 -15.207 1.00 31.61 547 PRO A C 1
ATOM 4226 O O . PRO A 1 547 ? 39.092 9.463 -13.989 1.00 31.61 547 PRO A O 1
ATOM 4229 N N . GLN A 1 548 ? 38.632 8.502 -15.999 1.00 38.69 548 GLN A N 1
ATOM 4230 C CA . GLN A 1 548 ? 37.666 7.441 -15.604 1.00 38.69 548 GLN A CA 1
ATOM 4231 C C . GLN A 1 548 ? 36.148 7.723 -15.747 1.00 38.69 548 GLN A C 1
ATOM 4233 O O . GLN A 1 548 ? 35.362 7.193 -14.958 1.00 38.69 548 GLN A O 1
ATOM 4238 N N . PHE A 1 549 ? 35.686 8.477 -16.751 1.00 38.81 549 PHE A N 1
ATOM 4239 C CA . PHE A 1 549 ? 34.260 8.409 -17.120 1.00 38.81 549 PHE A CA 1
ATOM 4240 C C . PHE A 1 549 ? 33.963 7.083 -17.836 1.00 38.81 549 PHE A C 1
ATOM 4242 O O . PHE A 1 549 ? 34.459 6.851 -18.937 1.00 38.81 549 PHE A O 1
ATOM 4249 N N . TRP A 1 550 ? 33.176 6.223 -17.182 1.00 49.78 550 TRP A N 1
ATOM 4250 C CA . TRP A 1 550 ? 32.564 5.033 -17.774 1.00 49.78 550 TRP A CA 1
ATOM 4251 C C . TRP A 1 550 ? 31.220 5.452 -18.377 1.00 49.78 550 TRP A C 1
ATOM 4253 O O . TRP A 1 550 ? 30.367 5.944 -17.642 1.00 49.78 550 TRP A O 1
ATOM 4263 N N . GLY A 1 551 ? 31.052 5.296 -19.687 1.00 54.16 551 GLY A N 1
ATOM 4264 C CA . GLY A 1 551 ? 29.777 5.508 -20.384 1.00 54.16 551 GLY A CA 1
ATOM 4265 C C . GLY A 1 551 ? 29.516 4.397 -21.404 1.00 54.16 551 GLY A C 1
ATOM 4266 O O . GLY A 1 551 ? 30.372 3.516 -21.560 1.00 54.16 551 GLY A O 1
ATOM 4267 N N . PRO A 1 552 ? 28.376 4.419 -22.112 1.00 64.31 552 PRO A N 1
ATOM 4268 C CA . PRO A 1 552 ? 28.100 3.427 -23.140 1.00 64.31 552 PRO A CA 1
ATOM 4269 C C . PRO A 1 552 ? 29.111 3.575 -24.292 1.00 64.31 552 PRO A C 1
ATOM 4271 O O . PRO A 1 552 ? 29.456 4.705 -24.652 1.00 64.31 552 PRO A O 1
ATOM 4274 N N . PRO A 1 553 ? 29.584 2.466 -24.888 1.00 69.81 553 PRO A N 1
ATOM 4275 C CA . PRO A 1 553 ? 30.353 2.497 -26.125 1.00 69.81 553 PRO A CA 1
ATOM 4276 C C . PRO A 1 553 ? 29.664 3.309 -27.227 1.00 69.81 553 PRO A C 1
ATOM 4278 O O . PRO A 1 553 ? 28.441 3.242 -27.388 1.00 69.81 553 PRO A O 1
ATOM 4281 N N . VAL A 1 554 ? 30.458 4.035 -28.013 1.00 71.56 554 VAL A N 1
ATOM 4282 C CA . VAL A 1 554 ? 29.984 4.756 -29.203 1.00 71.56 554 VAL A CA 1
ATOM 4283 C C . VAL A 1 554 ? 30.415 3.993 -30.442 1.00 71.56 554 VAL A C 1
ATOM 4285 O O . VAL A 1 554 ? 31.579 3.653 -30.592 1.00 71.56 554 VAL A O 1
ATOM 4288 N N . ILE A 1 555 ? 29.476 3.743 -31.337 1.00 75.81 555 ILE A N 1
ATOM 4289 C CA . ILE A 1 555 ? 29.671 3.122 -32.635 1.00 75.81 555 ILE A CA 1
ATOM 4290 C C . ILE A 1 555 ? 29.534 4.217 -33.677 1.00 75.81 555 ILE A C 1
ATOM 4292 O O . ILE A 1 555 ? 28.446 4.758 -33.870 1.00 75.81 555 ILE A O 1
ATOM 4296 N N . GLU A 1 556 ? 30.619 4.523 -34.364 1.00 75.69 556 GLU A N 1
ATOM 4297 C CA . GLU A 1 556 ? 30.614 5.423 -35.509 1.00 75.69 556 GLU A CA 1
ATOM 4298 C C . GLU A 1 556 ? 30.556 4.626 -36.810 1.00 75.69 556 GLU A C 1
ATOM 4300 O O . GLU A 1 556 ? 31.213 3.594 -36.941 1.00 75.69 556 GLU A O 1
ATOM 4305 N N . VAL A 1 557 ? 29.740 5.079 -37.765 1.00 77.19 557 VAL A N 1
ATOM 4306 C CA . VAL A 1 557 ? 29.538 4.422 -39.063 1.00 77.19 557 VAL A CA 1
ATOM 4307 C C . VAL A 1 557 ? 29.699 5.432 -40.195 1.00 77.19 557 VAL A C 1
ATOM 4309 O O . VAL A 1 557 ? 28.956 6.415 -40.265 1.00 77.19 557 VAL A O 1
ATOM 4312 N N . ASP A 1 558 ? 30.583 5.129 -41.146 1.00 77.75 558 ASP A N 1
ATOM 4313 C CA . ASP A 1 558 ? 30.777 5.937 -42.355 1.00 77.75 558 ASP A CA 1
ATOM 4314 C C . ASP A 1 558 ? 29.708 5.599 -43.409 1.00 77.75 558 ASP A C 1
ATOM 4316 O O . ASP A 1 558 ? 29.874 4.795 -44.337 1.00 77.75 558 ASP A O 1
ATOM 4320 N N . VAL A 1 559 ? 28.533 6.198 -43.217 1.00 76.38 559 VAL A N 1
ATOM 4321 C CA . VAL A 1 559 ? 27.344 5.955 -44.040 1.00 76.38 559 VAL A CA 1
ATOM 4322 C C . VAL A 1 559 ? 27.540 6.430 -45.484 1.00 76.38 559 VAL A C 1
ATOM 4324 O O . VAL A 1 559 ? 27.059 5.777 -46.418 1.00 76.38 559 VAL A O 1
ATOM 4327 N N . ASP A 1 560 ? 28.219 7.556 -45.698 1.00 75.25 560 ASP A N 1
ATOM 4328 C CA . ASP A 1 560 ? 28.366 8.137 -47.034 1.00 75.25 560 ASP A CA 1
ATOM 4329 C C . ASP A 1 560 ? 29.393 7.378 -47.873 1.00 75.25 560 ASP A C 1
ATOM 4331 O O . ASP A 1 560 ? 29.165 7.140 -49.069 1.00 75.25 560 ASP A O 1
ATOM 4335 N N . TYR A 1 561 ? 30.468 6.886 -47.261 1.00 73.94 561 TYR A N 1
ATOM 4336 C CA . TYR A 1 561 ? 31.389 5.982 -47.931 1.00 73.94 561 TYR A CA 1
ATOM 4337 C C . TYR A 1 561 ? 30.710 4.661 -48.303 1.00 73.94 561 TYR A C 1
ATOM 4339 O O . TYR A 1 561 ? 30.796 4.226 -49.458 1.00 73.94 561 TYR A O 1
ATOM 4347 N N . LEU A 1 562 ? 29.934 4.067 -47.387 1.00 76.56 562 LEU A N 1
ATOM 4348 C CA . LEU A 1 562 ? 29.148 2.858 -47.663 1.00 76.56 562 LEU A CA 1
ATOM 4349 C C . LEU A 1 562 ? 28.171 3.049 -48.830 1.00 76.56 562 LEU A C 1
ATOM 4351 O O . LEU A 1 562 ? 28.056 2.184 -49.708 1.00 76.56 562 LEU A O 1
ATOM 4355 N N . ARG A 1 563 ? 27.484 4.195 -48.886 1.00 77.62 563 ARG A N 1
ATOM 4356 C CA . ARG A 1 563 ? 26.590 4.555 -49.999 1.00 77.62 563 ARG A CA 1
ATOM 4357 C C . ARG A 1 563 ? 27.310 4.616 -51.333 1.00 77.62 563 ARG A C 1
ATOM 4359 O O . ARG A 1 563 ? 26.773 4.119 -52.329 1.00 77.62 563 ARG A O 1
ATOM 4366 N N . ASN A 1 564 ? 28.483 5.241 -51.352 1.00 76.19 564 ASN A N 1
ATOM 4367 C CA . ASN A 1 564 ? 29.275 5.435 -52.558 1.00 76.19 564 ASN A CA 1
ATOM 4368 C C . ASN A 1 564 ? 29.854 4.111 -53.059 1.00 76.19 564 ASN A C 1
ATOM 4370 O O . ASN A 1 564 ? 29.705 3.786 -54.239 1.00 76.19 564 ASN A O 1
ATOM 4374 N N . GLU A 1 565 ? 30.437 3.305 -52.175 1.00 73.00 565 GLU A N 1
ATOM 4375 C CA . GLU A 1 565 ? 31.016 2.021 -52.562 1.00 73.00 565 GLU A CA 1
ATOM 4376 C C . GLU A 1 565 ? 29.978 0.996 -53.001 1.00 73.00 565 GLU A C 1
ATOM 4378 O O . GLU A 1 565 ? 30.232 0.230 -53.926 1.00 73.00 565 GLU A O 1
ATOM 4383 N N . ARG A 1 566 ? 28.773 1.009 -52.422 1.00 73.56 566 ARG A N 1
ATOM 4384 C CA . ARG A 1 566 ? 27.675 0.138 -52.865 1.00 73.56 566 ARG A CA 1
ATOM 4385 C C . ARG A 1 566 ? 27.390 0.253 -54.369 1.00 73.56 566 ARG A C 1
ATOM 4387 O O . ARG A 1 566 ? 26.866 -0.694 -54.961 1.00 73.56 566 ARG A O 1
ATOM 4394 N N . LEU A 1 567 ? 27.667 1.410 -54.976 1.00 76.00 567 LEU A N 1
ATOM 4395 C CA . LEU A 1 567 ? 27.439 1.668 -56.398 1.00 76.00 567 LEU A CA 1
ATOM 4396 C C . LEU A 1 567 ? 28.534 1.092 -57.308 1.00 76.00 567 LEU A C 1
ATOM 4398 O O . LEU A 1 567 ? 28.293 0.993 -58.514 1.00 76.00 567 LEU A O 1
ATOM 4402 N N . ASP A 1 568 ? 29.700 0.713 -56.775 1.00 76.81 568 ASP A N 1
ATOM 4403 C CA . ASP A 1 568 ? 30.781 0.106 -57.553 1.00 76.81 568 ASP A CA 1
ATOM 4404 C C . ASP A 1 568 ? 30.539 -1.412 -57.722 1.00 76.81 568 ASP A C 1
ATOM 4406 O O . ASP A 1 568 ? 30.556 -2.172 -56.751 1.00 76.81 568 ASP A O 1
ATOM 4410 N N . PRO A 1 569 ? 30.338 -1.907 -58.960 1.00 70.00 569 PRO A N 1
ATOM 4411 C CA . PRO A 1 569 ? 30.128 -3.330 -59.221 1.00 70.00 569 PRO A CA 1
ATOM 4412 C C . PRO A 1 569 ? 31.321 -4.225 -58.854 1.00 70.00 569 PRO A C 1
ATOM 4414 O O . PRO A 1 569 ? 31.153 -5.441 -58.770 1.00 70.00 569 PRO A O 1
ATOM 4417 N N . ASN A 1 570 ? 32.521 -3.657 -58.691 1.00 67.75 570 ASN A N 1
ATOM 4418 C CA . ASN A 1 570 ? 33.712 -4.410 -58.295 1.00 67.75 570 ASN A CA 1
ATOM 4419 C C . ASN A 1 570 ? 33.745 -4.697 -56.793 1.00 67.75 570 ASN A C 1
ATOM 4421 O O . ASN A 1 570 ? 34.356 -5.682 -56.388 1.00 67.75 570 ASN A O 1
ATOM 4425 N N . THR A 1 571 ? 33.102 -3.856 -55.985 1.00 64.94 571 THR A N 1
ATOM 4426 C CA . THR A 1 571 ? 33.093 -3.971 -54.524 1.00 64.94 571 THR A CA 1
ATOM 4427 C C . THR A 1 571 ? 31.748 -4.474 -53.991 1.00 64.94 571 THR A C 1
ATOM 4429 O O . THR A 1 571 ? 31.718 -5.112 -52.945 1.00 64.94 571 THR A O 1
ATOM 4432 N N . ASN A 1 572 ? 30.644 -4.306 -54.732 1.00 71.56 572 ASN A N 1
ATOM 4433 C CA . ASN A 1 572 ? 29.328 -4.888 -54.437 1.00 71.56 572 ASN A CA 1
ATOM 4434 C C . ASN A 1 572 ? 28.866 -5.881 -55.532 1.00 71.56 572 ASN A C 1
ATOM 4436 O O . ASN A 1 572 ? 27.864 -5.641 -56.218 1.00 71.56 572 ASN A O 1
ATOM 4440 N N . PRO A 1 573 ? 29.569 -7.016 -55.723 1.00 67.44 573 PRO A N 1
ATOM 4441 C CA . PRO A 1 573 ? 29.285 -7.955 -56.813 1.00 67.44 573 PRO A CA 1
ATOM 4442 C C . PRO A 1 573 ? 27.904 -8.627 -56.702 1.00 67.44 573 PRO A C 1
ATOM 4444 O O . PRO A 1 573 ? 27.354 -9.069 -57.712 1.00 67.44 573 PRO A O 1
ATOM 4447 N N . ASN A 1 574 ? 27.331 -8.679 -55.495 1.00 72.62 574 ASN A N 1
ATOM 4448 C CA . ASN A 1 574 ? 26.021 -9.271 -55.210 1.00 72.62 574 ASN A CA 1
ATOM 4449 C C . ASN A 1 574 ? 24.855 -8.267 -55.261 1.00 72.62 574 ASN A C 1
ATOM 4451 O O . ASN A 1 574 ? 23.700 -8.671 -55.131 1.00 72.62 574 ASN A O 1
ATOM 4455 N N . GLY A 1 575 ? 25.126 -6.974 -55.474 1.00 76.88 575 GLY A N 1
ATOM 4456 C CA . GLY A 1 575 ? 24.086 -5.950 -55.602 1.00 76.88 575 GLY A CA 1
ATOM 4457 C C . GLY A 1 575 ? 23.295 -5.693 -54.317 1.00 76.88 575 GLY A C 1
ATOM 4458 O O . GLY A 1 575 ? 22.101 -5.401 -54.386 1.00 76.88 575 GLY A O 1
ATOM 4459 N N . LEU A 1 576 ? 23.950 -5.799 -53.160 1.00 79.31 576 LEU A N 1
ATOM 4460 C CA . LEU A 1 576 ? 23.361 -5.546 -51.847 1.00 79.31 576 LEU A CA 1
ATOM 4461 C C . LEU A 1 576 ? 22.812 -4.120 -51.752 1.00 79.31 576 LEU A C 1
ATOM 4463 O O . LEU A 1 576 ? 23.385 -3.169 -52.305 1.00 79.31 576 LEU A O 1
ATOM 4467 N N . THR A 1 577 ? 21.692 -3.963 -51.052 1.00 83.19 577 THR A N 1
ATOM 4468 C CA . THR A 1 577 ? 21.098 -2.651 -50.790 1.00 83.19 577 THR A CA 1
ATOM 4469 C C . THR A 1 577 ? 21.851 -1.936 -49.672 1.00 83.19 577 THR A C 1
ATOM 4471 O O . THR A 1 577 ? 22.485 -2.566 -48.833 1.00 83.19 577 THR A O 1
ATOM 4474 N N . GLU A 1 578 ? 21.727 -0.610 -49.611 1.00 81.56 578 GLU A N 1
ATOM 4475 C CA . GLU A 1 578 ? 22.327 0.210 -48.545 1.00 81.56 578 GLU A CA 1
ATOM 4476 C C . GLU A 1 578 ? 21.900 -0.269 -47.156 1.00 81.56 578 GLU A C 1
ATOM 4478 O O . GLU A 1 578 ? 22.737 -0.446 -46.283 1.00 81.56 578 GLU A O 1
ATOM 4483 N N . LEU A 1 579 ? 20.615 -0.594 -46.992 1.00 81.12 579 LEU A N 1
ATOM 4484 C CA . LEU A 1 579 ? 20.093 -1.144 -45.745 1.00 81.12 579 LEU A CA 1
ATOM 4485 C C . LEU A 1 579 ? 20.771 -2.461 -45.331 1.00 81.12 579 LEU A C 1
ATOM 4487 O O . LEU A 1 579 ? 21.081 -2.626 -44.160 1.00 81.12 579 LEU A O 1
ATOM 4491 N N . GLN A 1 580 ? 21.019 -3.386 -46.264 1.00 79.44 580 GLN A N 1
ATOM 4492 C CA . GLN A 1 580 ? 21.658 -4.676 -45.963 1.00 79.44 580 GLN A CA 1
ATOM 4493 C C . GLN A 1 580 ? 23.114 -4.478 -45.542 1.00 79.44 580 GLN A C 1
ATOM 4495 O O . GLN A 1 580 ? 23.579 -5.072 -44.580 1.00 79.44 580 GLN A O 1
ATOM 4500 N N . VAL A 1 581 ? 23.806 -3.585 -46.246 1.00 77.38 581 VAL A N 1
ATOM 4501 C CA . VAL A 1 581 ? 25.179 -3.190 -45.945 1.00 77.38 581 VAL A CA 1
ATOM 4502 C C . VAL A 1 581 ? 25.283 -2.561 -44.550 1.00 77.38 581 VAL A C 1
ATOM 4504 O O . VAL A 1 581 ? 26.084 -3.012 -43.736 1.00 77.38 581 VAL A O 1
ATOM 4507 N N . LEU A 1 582 ? 24.438 -1.571 -44.250 1.00 80.38 582 LEU A N 1
ATOM 4508 C CA . LEU A 1 582 ? 24.405 -0.919 -42.940 1.00 80.38 582 LEU A CA 1
ATOM 4509 C C . LEU A 1 582 ? 24.012 -1.895 -41.829 1.00 80.38 582 LEU A C 1
ATOM 4511 O O . LEU A 1 582 ? 24.597 -1.840 -40.757 1.00 80.38 582 LEU A O 1
ATOM 4515 N N . THR A 1 583 ? 23.073 -2.808 -42.093 1.00 79.00 583 THR A N 1
ATOM 4516 C CA . THR A 1 583 ? 22.655 -3.850 -41.139 1.00 79.00 583 THR A CA 1
ATOM 4517 C C . THR A 1 583 ? 23.842 -4.672 -40.650 1.00 79.00 583 THR A C 1
ATOM 4519 O O . THR A 1 583 ? 23.983 -4.919 -39.456 1.00 79.00 583 THR A O 1
ATOM 4522 N N . TRP A 1 584 ? 24.713 -5.091 -41.567 1.00 75.81 584 TRP A N 1
ATOM 4523 C CA . TRP A 1 584 ? 25.859 -5.919 -41.210 1.00 75.81 584 TRP A CA 1
ATOM 4524 C C . TRP A 1 584 ? 26.963 -5.129 -40.521 1.00 75.81 584 TRP A C 1
ATOM 4526 O O . TRP A 1 584 ? 27.531 -5.628 -39.555 1.00 75.81 584 TRP A O 1
ATOM 4536 N N . VAL A 1 585 ? 27.241 -3.903 -40.978 1.00 77.44 585 VAL A N 1
ATOM 4537 C CA . VAL A 1 585 ? 28.249 -3.042 -40.341 1.00 77.44 585 VAL A CA 1
ATOM 4538 C C . VAL A 1 585 ? 27.830 -2.695 -38.915 1.00 77.44 585 VAL A C 1
ATOM 4540 O O . VAL A 1 585 ? 28.574 -2.953 -37.978 1.00 77.44 585 VAL A O 1
ATOM 4543 N N . VAL A 1 586 ? 26.602 -2.209 -38.731 1.00 79.94 586 VAL A N 1
ATOM 4544 C CA . VAL A 1 586 ? 26.060 -1.877 -37.408 1.00 79.94 586 VAL A CA 1
ATOM 4545 C C . VAL A 1 586 ? 25.984 -3.112 -36.514 1.00 79.94 586 VAL A C 1
ATOM 4547 O O . VAL A 1 586 ? 26.404 -3.058 -35.363 1.00 79.94 586 VAL A O 1
ATOM 4550 N N . GLY A 1 587 ? 25.482 -4.238 -37.034 1.00 75.44 587 GLY A N 1
ATOM 4551 C CA . GLY A 1 587 ? 25.401 -5.483 -36.273 1.00 75.44 587 GLY A CA 1
ATOM 4552 C C . GLY A 1 587 ? 26.769 -5.977 -35.799 1.00 75.44 587 GLY A C 1
ATOM 4553 O O . GLY A 1 587 ? 26.890 -6.438 -34.667 1.00 75.44 587 GLY A O 1
ATOM 4554 N N . HIS A 1 588 ? 27.804 -5.839 -36.633 1.00 75.25 588 HIS A N 1
ATOM 4555 C CA . HIS A 1 588 ? 29.183 -6.181 -36.280 1.00 75.25 588 HIS A CA 1
ATOM 4556 C C . HIS A 1 588 ? 29.742 -5.291 -35.166 1.00 75.25 588 HIS A C 1
ATOM 4558 O O . HIS A 1 588 ? 30.294 -5.801 -34.194 1.00 75.25 588 HIS A O 1
ATOM 4564 N N . GLU A 1 589 ? 29.560 -3.976 -35.268 1.00 74.62 589 GLU A N 1
ATOM 4565 C CA . GLU A 1 589 ? 30.048 -3.043 -34.247 1.00 74.62 589 GLU A CA 1
ATOM 4566 C C . GLU A 1 589 ? 29.295 -3.206 -32.911 1.00 74.62 589 GLU A C 1
ATOM 4568 O O . GLU A 1 589 ? 29.902 -3.206 -31.843 1.00 74.62 589 GLU A O 1
ATOM 4573 N N . LEU A 1 590 ? 27.987 -3.492 -32.944 1.00 75.75 590 LEU A N 1
ATOM 4574 C CA . LEU A 1 590 ? 27.214 -3.828 -31.738 1.00 75.75 590 LEU A CA 1
ATOM 4575 C C . LEU A 1 590 ? 27.709 -5.101 -31.037 1.00 75.75 590 LEU A C 1
ATOM 4577 O O . LEU A 1 590 ? 27.558 -5.237 -29.827 1.00 75.75 590 LEU A O 1
ATOM 4581 N N . GLY A 1 591 ? 28.321 -6.047 -31.750 1.00 69.81 591 GLY A N 1
ATOM 4582 C CA . GLY A 1 591 ? 28.939 -7.195 -31.083 1.00 69.81 591 GLY A CA 1
ATOM 4583 C C . GLY A 1 591 ? 30.195 -6.836 -30.295 1.00 69.81 591 GLY A C 1
ATOM 4584 O O . GLY A 1 591 ? 30.462 -7.472 -29.273 1.00 69.81 591 GLY A O 1
ATOM 4585 N N . HIS A 1 592 ? 30.942 -5.807 -30.709 1.00 67.62 592 HIS A N 1
ATOM 4586 C CA . HIS A 1 592 ? 32.128 -5.356 -29.972 1.00 67.62 592 HIS A CA 1
ATOM 4587 C C . HIS A 1 592 ? 31.772 -4.795 -28.609 1.00 67.62 592 HIS A C 1
ATOM 4589 O O . HIS A 1 592 ? 32.472 -5.082 -27.638 1.00 67.62 592 HIS A O 1
ATOM 4595 N N . THR A 1 593 ? 30.658 -4.067 -28.511 1.00 67.56 593 THR A N 1
ATOM 4596 C CA . THR A 1 593 ? 30.204 -3.475 -27.244 1.00 67.56 593 THR A CA 1
ATOM 4597 C C . THR A 1 593 ? 29.887 -4.544 -26.201 1.00 67.56 593 THR A C 1
ATOM 4599 O O . THR A 1 593 ? 30.128 -4.344 -25.012 1.00 67.56 593 THR A O 1
ATOM 4602 N N . VAL A 1 594 ? 29.422 -5.715 -26.642 1.00 61.44 594 VAL A N 1
ATOM 4603 C CA . VAL A 1 594 ? 29.101 -6.842 -25.764 1.00 61.44 594 VAL A CA 1
ATOM 4604 C C . VAL A 1 594 ? 30.330 -7.688 -25.401 1.00 61.44 594 VAL A C 1
ATOM 4606 O O . VAL A 1 594 ? 30.409 -8.237 -24.304 1.00 61.44 594 VAL A O 1
ATOM 4609 N N . LEU A 1 595 ? 31.319 -7.797 -26.292 1.00 55.50 595 LEU A N 1
ATOM 4610 C CA . LEU A 1 595 ? 32.550 -8.572 -26.065 1.00 55.50 595 LEU A CA 1
ATOM 4611 C C . LEU A 1 595 ? 33.654 -7.775 -25.348 1.00 55.50 595 LEU A C 1
ATOM 4613 O O . LEU A 1 595 ? 34.727 -8.315 -25.053 1.00 55.50 595 LEU A O 1
ATOM 4617 N N . TRP A 1 596 ? 33.418 -6.493 -25.064 1.00 51.66 596 TRP A N 1
ATOM 4618 C CA . TRP A 1 596 ? 34.431 -5.580 -24.538 1.00 51.66 596 TRP A CA 1
ATOM 4619 C C . TRP A 1 596 ? 34.893 -5.901 -23.107 1.00 51.66 596 TRP A C 1
ATOM 4621 O O . TRP A 1 596 ? 35.944 -5.425 -22.687 1.00 51.66 596 TRP A O 1
ATOM 4631 N N . HIS A 1 597 ? 34.174 -6.707 -22.320 1.00 49.66 597 HIS A N 1
ATOM 4632 C CA . HIS A 1 597 ? 34.570 -6.976 -20.935 1.00 49.66 597 HIS A CA 1
ATOM 4633 C C . HIS A 1 597 ? 34.918 -8.443 -20.672 1.00 49.66 597 HIS A C 1
ATOM 4635 O O . HIS A 1 597 ? 34.084 -9.289 -20.365 1.00 49.66 597 HIS A O 1
ATOM 4641 N N . ARG A 1 598 ? 36.222 -8.731 -20.705 1.00 48.28 598 ARG A N 1
ATOM 4642 C CA . ARG A 1 598 ? 36.795 -10.010 -20.283 1.00 48.28 598 ARG A CA 1
ATOM 4643 C C . ARG A 1 598 ? 37.683 -9.815 -19.057 1.00 48.28 598 ARG A C 1
ATOM 4645 O O . ARG A 1 598 ? 38.806 -9.320 -19.152 1.00 48.28 598 ARG A O 1
ATOM 4652 N N . ASN A 1 599 ? 37.177 -10.229 -17.891 1.00 41.75 599 ASN A N 1
ATOM 4653 C CA . ASN A 1 599 ? 37.909 -10.204 -16.611 1.00 41.75 599 ASN A CA 1
ATOM 4654 C C . ASN A 1 599 ? 39.234 -10.984 -16.662 1.00 41.75 599 ASN A C 1
ATOM 4656 O O . ASN A 1 599 ? 40.146 -10.726 -15.880 1.00 41.75 599 ASN A O 1
ATOM 4660 N N . ASP A 1 600 ? 39.343 -11.944 -17.576 1.00 46.88 600 ASP A N 1
ATOM 4661 C CA . ASP A 1 600 ? 40.526 -12.765 -17.797 1.00 46.88 600 ASP A CA 1
ATOM 4662 C C . ASP A 1 600 ? 41.588 -12.110 -18.701 1.00 46.88 600 ASP A C 1
ATOM 4664 O O . ASP A 1 600 ? 42.682 -12.662 -18.812 1.00 46.88 600 ASP A O 1
ATOM 4668 N N . LEU A 1 601 ? 41.315 -10.935 -19.291 1.00 44.41 601 LEU A N 1
ATOM 4669 C CA . LEU A 1 601 ? 42.205 -10.243 -20.243 1.00 44.41 601 LEU A CA 1
ATOM 4670 C C . LEU A 1 601 ? 42.640 -8.824 -19.812 1.00 44.41 601 LEU A C 1
ATOM 4672 O O . LEU A 1 601 ? 43.236 -8.090 -20.594 1.00 44.41 601 LEU A O 1
ATOM 4676 N N . GLY A 1 602 ? 42.406 -8.426 -18.556 1.00 39.12 602 GLY A N 1
ATOM 4677 C CA . GLY A 1 602 ? 43.052 -7.234 -17.981 1.00 39.12 602 GLY A CA 1
ATOM 4678 C C . GLY A 1 602 ? 42.457 -5.871 -18.364 1.00 39.12 602 GLY A C 1
ATOM 4679 O O . GLY A 1 602 ? 43.151 -4.868 -18.231 1.00 39.12 602 GLY A O 1
ATOM 4680 N N . GLY A 1 603 ? 41.186 -5.809 -18.778 1.00 39.03 603 GLY A N 1
ATOM 4681 C CA . GLY A 1 603 ? 40.417 -4.553 -18.836 1.00 39.03 603 GLY A CA 1
ATOM 4682 C C . GLY A 1 603 ? 40.414 -3.786 -20.166 1.00 39.03 603 GLY A C 1
ATOM 4683 O O . GLY A 1 603 ? 39.751 -2.761 -20.240 1.00 39.03 603 GLY A O 1
ATOM 4684 N N . TYR A 1 604 ? 41.072 -4.292 -21.210 1.00 41.34 604 TYR A N 1
ATOM 4685 C CA . TYR A 1 604 ? 41.137 -3.679 -22.554 1.00 41.34 604 TYR A CA 1
ATOM 4686 C C . TYR A 1 604 ? 40.283 -4.420 -23.606 1.00 41.34 604 TYR A C 1
ATOM 4688 O O . TYR A 1 604 ? 40.533 -4.351 -24.806 1.00 41.34 604 TYR A O 1
ATOM 4696 N N . GLY A 1 605 ? 39.282 -5.179 -23.157 1.00 48.09 605 GLY A N 1
ATOM 4697 C CA . GLY A 1 605 ? 38.451 -6.014 -24.024 1.00 48.09 605 GLY A CA 1
ATOM 4698 C C . GLY A 1 605 ? 39.186 -7.128 -24.754 1.00 48.09 605 GLY A C 1
ATOM 4699 O O . GLY A 1 605 ? 40.316 -7.488 -24.418 1.00 48.09 605 GLY A O 1
ATOM 4700 N N . HIS A 1 606 ? 38.498 -7.752 -25.712 1.00 47.50 606 HIS A N 1
ATOM 4701 C CA . HIS A 1 606 ? 39.025 -8.891 -26.473 1.00 47.50 606 HIS A CA 1
ATOM 4702 C C . HIS A 1 606 ? 40.242 -8.526 -27.357 1.00 47.50 606 HIS A C 1
ATOM 4704 O O . HIS A 1 606 ? 40.888 -9.422 -27.899 1.00 47.50 606 HIS A O 1
ATOM 4710 N N . HIS A 1 607 ? 40.612 -7.240 -27.419 1.00 48.38 607 HIS A N 1
ATOM 4711 C CA . HIS A 1 607 ? 41.775 -6.700 -28.128 1.00 48.38 607 HIS A CA 1
ATOM 4712 C C . HIS A 1 607 ? 43.127 -6.937 -27.431 1.00 48.38 607 HIS A C 1
ATOM 4714 O O . HIS A 1 607 ? 44.160 -6.669 -28.026 1.00 48.38 607 HIS A O 1
ATOM 4720 N N . ASN A 1 608 ? 43.148 -7.488 -26.210 1.00 43.38 608 ASN A N 1
ATOM 4721 C CA . ASN A 1 608 ? 44.386 -7.841 -25.491 1.00 43.38 608 ASN A CA 1
ATOM 4722 C C . ASN A 1 608 ? 44.679 -9.359 -25.466 1.00 43.38 608 ASN A C 1
ATOM 4724 O O . ASN A 1 608 ? 45.329 -9.873 -24.550 1.00 43.38 608 ASN A O 1
ATOM 4728 N N . GLY A 1 609 ? 44.154 -10.108 -26.442 1.00 48.41 609 GLY A N 1
ATOM 4729 C CA . GLY A 1 609 ? 44.263 -11.567 -26.515 1.00 48.41 609 GLY A CA 1
ATOM 4730 C C . GLY A 1 609 ? 45.452 -12.095 -27.326 1.00 48.41 609 GLY A C 1
ATOM 4731 O O . GLY A 1 609 ? 46.215 -11.348 -27.928 1.00 48.41 609 GLY A O 1
ATOM 4732 N N . PHE A 1 610 ? 45.586 -13.423 -27.366 1.00 51.12 610 PHE A N 1
ATOM 4733 C CA . PHE A 1 610 ? 46.416 -14.129 -28.343 1.00 51.12 610 PHE A CA 1
ATOM 4734 C C . PHE A 1 610 ? 45.529 -15.084 -29.154 1.00 51.12 610 PHE A C 1
ATOM 4736 O O . PHE A 1 610 ? 44.625 -15.699 -28.583 1.00 51.12 610 PHE A O 1
ATOM 4743 N N . ASP A 1 611 ? 45.764 -15.211 -30.461 1.00 49.53 611 ASP A N 1
ATOM 4744 C CA . ASP A 1 611 ? 45.004 -16.092 -31.347 1.00 49.53 611 ASP A CA 1
ATOM 4745 C C . ASP A 1 611 ? 45.219 -17.573 -30.967 1.00 49.53 611 ASP A C 1
ATOM 4747 O O . ASP A 1 611 ? 46.033 -17.925 -30.106 1.00 49.53 611 ASP A O 1
ATOM 4751 N N . ALA A 1 612 ? 44.509 -18.492 -31.628 1.00 41.91 612 ALA A N 1
ATOM 4752 C CA . ALA A 1 612 ? 44.671 -19.930 -31.380 1.00 41.91 612 ALA A CA 1
ATOM 4753 C C . ALA A 1 612 ? 46.093 -20.465 -31.674 1.00 41.91 612 ALA A C 1
ATOM 4755 O O . ALA A 1 612 ? 46.410 -21.601 -31.308 1.00 41.91 612 ALA A O 1
ATOM 4756 N N . ALA A 1 613 ? 46.943 -19.668 -32.328 1.00 46.78 613 ALA A N 1
ATOM 4757 C CA . ALA A 1 613 ? 48.346 -19.948 -32.599 1.00 46.78 613 ALA A CA 1
ATOM 4758 C C . ALA A 1 613 ? 49.310 -19.244 -31.617 1.00 46.78 613 ALA A C 1
ATOM 4760 O O . ALA A 1 613 ? 50.515 -19.502 -31.675 1.00 46.78 613 ALA A O 1
ATOM 4761 N N . GLY A 1 614 ? 48.803 -18.439 -30.679 1.00 50.19 614 GLY A N 1
ATOM 4762 C CA . GLY A 1 614 ? 49.589 -17.713 -29.686 1.00 50.19 614 GLY A CA 1
ATOM 4763 C C . GLY A 1 614 ? 50.196 -16.399 -30.190 1.00 50.19 614 GLY A C 1
ATOM 4764 O O . GLY A 1 614 ? 51.161 -15.936 -29.581 1.00 50.19 614 GLY A O 1
ATOM 4765 N N . ASN A 1 615 ? 49.686 -15.815 -31.279 1.00 51.16 615 ASN A N 1
ATOM 4766 C CA . ASN A 1 615 ? 50.079 -14.482 -31.757 1.00 51.16 615 ASN A CA 1
ATOM 4767 C C . ASN A 1 615 ? 49.216 -13.400 -31.100 1.00 51.16 615 ASN A C 1
ATOM 4769 O O . ASN A 1 615 ? 48.039 -13.674 -30.889 1.00 51.16 615 ASN A O 1
ATOM 4773 N N . PRO A 1 616 ? 49.750 -12.205 -30.784 1.00 49.94 616 PRO A N 1
ATOM 4774 C CA . PRO A 1 616 ? 48.940 -11.103 -30.268 1.00 49.94 616 PRO A CA 1
ATOM 4775 C C . PRO A 1 616 ? 47.771 -10.830 -31.218 1.00 49.94 616 PRO A C 1
ATOM 4777 O O . PRO A 1 616 ? 47.989 -10.691 -32.420 1.00 49.94 616 PRO A O 1
ATOM 4780 N N . ILE A 1 617 ? 46.555 -10.808 -30.681 1.00 48.75 617 ILE A N 1
ATOM 4781 C CA . ILE A 1 617 ? 45.365 -10.348 -31.397 1.00 48.75 617 ILE A CA 1
ATOM 4782 C C . ILE A 1 617 ? 45.395 -8.834 -31.321 1.00 48.75 617 ILE A C 1
ATOM 4784 O O . ILE A 1 617 ? 45.575 -8.274 -30.245 1.00 48.75 617 ILE A O 1
ATOM 4788 N N . THR A 1 618 ? 45.246 -8.192 -32.465 1.00 46.38 618 THR A N 1
ATOM 4789 C CA . THR A 1 618 ? 45.345 -6.742 -32.604 1.00 46.38 618 THR A CA 1
ATOM 4790 C C . THR A 1 618 ? 43.945 -6.161 -32.793 1.00 46.38 618 THR A C 1
ATOM 4792 O O . THR A 1 618 ? 43.029 -6.862 -33.232 1.00 46.38 618 THR A O 1
ATOM 4795 N N . THR A 1 619 ? 43.737 -4.880 -32.480 1.00 44.09 619 THR A N 1
ATOM 4796 C CA . THR A 1 619 ? 42.479 -4.161 -32.785 1.00 44.09 619 THR A CA 1
ATOM 4797 C C . THR A 1 619 ? 42.096 -4.281 -34.265 1.00 44.09 619 THR A C 1
ATOM 4799 O O . THR A 1 619 ? 40.916 -4.391 -34.599 1.00 44.09 619 THR A O 1
ATOM 4802 N N . TYR A 1 620 ? 43.096 -4.401 -35.144 1.00 41.53 620 TYR A N 1
ATOM 4803 C CA . TYR A 1 620 ? 42.942 -4.615 -36.581 1.00 41.53 620 TYR A CA 1
ATOM 4804 C C . TYR A 1 620 ? 42.290 -5.953 -36.968 1.00 41.53 620 TYR A C 1
ATOM 4806 O O . TYR A 1 620 ? 41.689 -6.040 -38.039 1.00 41.53 620 TYR A O 1
ATOM 4814 N N . ASP A 1 621 ? 42.350 -6.990 -36.131 1.00 43.62 621 ASP A N 1
ATOM 4815 C CA . ASP A 1 621 ? 41.842 -8.328 -36.479 1.00 43.62 621 ASP A CA 1
ATOM 4816 C C . ASP A 1 621 ? 40.309 -8.447 -36.392 1.00 43.62 621 ASP A C 1
ATOM 4818 O O . ASP A 1 621 ? 39.729 -9.444 -36.828 1.00 43.62 621 ASP A O 1
ATOM 4822 N N . CYS A 1 622 ? 39.643 -7.422 -35.855 1.00 46.06 622 CYS A N 1
ATOM 4823 C CA . CYS A 1 622 ? 38.218 -7.443 -35.541 1.00 46.06 622 CYS A CA 1
ATOM 4824 C C . CYS A 1 622 ? 37.417 -6.277 -36.163 1.00 46.06 622 CYS A C 1
ATOM 4826 O O . CYS A 1 622 ? 36.209 -6.210 -35.955 1.00 46.06 622 CYS A O 1
ATOM 4828 N N . LEU A 1 623 ? 38.023 -5.403 -36.978 1.00 50.62 623 LEU A N 1
ATOM 4829 C CA . LEU A 1 623 ? 37.323 -4.344 -37.732 1.00 50.62 623 LEU A CA 1
ATOM 4830 C C . LEU A 1 623 ? 36.747 -4.857 -39.068 1.00 50.62 623 LEU A C 1
ATOM 4832 O O . LEU A 1 623 ? 37.368 -5.688 -39.741 1.00 50.62 623 LEU A O 1
ATOM 4836 N N . ILE A 1 624 ? 35.599 -4.321 -39.513 1.00 54.09 624 ILE A N 1
ATOM 4837 C CA . ILE A 1 624 ? 35.155 -4.506 -40.908 1.00 54.09 624 ILE A CA 1
ATOM 4838 C C . ILE A 1 624 ? 35.920 -3.530 -41.805 1.00 54.09 624 ILE A C 1
ATOM 4840 O O . ILE A 1 624 ? 35.495 -2.402 -42.066 1.00 54.09 624 ILE A O 1
ATOM 4844 N N . TRP A 1 625 ? 37.051 -4.002 -42.322 1.00 52.03 625 TRP A N 1
ATOM 4845 C CA . TRP A 1 625 ? 37.868 -3.254 -43.274 1.00 52.03 625 TRP A CA 1
ATOM 4846 C C . TRP A 1 625 ? 37.207 -3.095 -44.642 1.00 52.03 625 TRP A C 1
ATOM 4848 O O . TRP A 1 625 ? 36.533 -4.003 -45.142 1.00 52.03 625 TRP A O 1
ATOM 4858 N N . GLN A 1 626 ? 37.564 -2.004 -45.327 1.00 49.44 626 GLN A N 1
ATOM 4859 C CA . GLN A 1 626 ? 37.173 -1.720 -46.715 1.00 49.44 626 GLN A CA 1
ATOM 4860 C C . GLN A 1 626 ? 37.595 -2.792 -47.738 1.00 49.44 626 GLN A C 1
ATOM 4862 O O . GLN A 1 626 ? 37.058 -2.857 -48.844 1.00 49.44 626 GLN A O 1
ATOM 4867 N N . TRP A 1 627 ? 38.517 -3.684 -47.367 1.00 46.50 627 TRP A N 1
ATOM 4868 C CA . TRP A 1 627 ? 39.056 -4.743 -48.229 1.00 46.50 627 TRP A CA 1
ATOM 4869 C C . TRP A 1 627 ? 38.531 -6.144 -47.899 1.00 46.50 627 TRP A C 1
ATOM 4871 O O . TRP A 1 627 ? 38.824 -7.086 -48.639 1.00 46.50 627 TRP A O 1
ATOM 4881 N N . MET A 1 628 ? 37.778 -6.313 -46.802 1.00 47.72 628 MET A N 1
ATOM 4882 C CA . MET A 1 628 ? 37.127 -7.589 -46.513 1.00 47.72 628 MET A CA 1
ATOM 4883 C C . MET A 1 628 ? 35.934 -7.778 -47.460 1.00 47.72 628 MET A C 1
ATOM 4885 O O . MET A 1 628 ? 35.086 -6.899 -47.619 1.00 47.72 628 MET A O 1
ATOM 4889 N N . ASP A 1 629 ? 35.863 -8.945 -48.101 1.00 51.19 629 ASP A N 1
ATOM 4890 C CA . ASP A 1 629 ? 34.824 -9.300 -49.076 1.00 51.19 629 ASP A CA 1
ATOM 4891 C C . ASP A 1 629 ? 33.549 -9.832 -48.388 1.00 51.19 629 ASP A C 1
ATOM 4893 O O . ASP A 1 629 ? 32.967 -10.847 -48.777 1.00 51.19 629 ASP A O 1
ATOM 4897 N N . TRP A 1 630 ? 33.098 -9.142 -47.333 1.00 52.28 630 TRP A N 1
ATOM 4898 C CA . TRP A 1 630 ? 31.814 -9.421 -46.670 1.00 52.28 630 TRP A CA 1
ATOM 4899 C C . TRP A 1 630 ? 30.620 -9.198 -47.620 1.00 52.28 630 TRP A C 1
ATOM 4901 O O . TRP A 1 630 ? 29.511 -9.665 -47.379 1.00 52.28 630 TRP A O 1
ATOM 4911 N N . ARG A 1 631 ? 30.863 -8.524 -48.750 1.00 54.91 631 ARG A N 1
ATOM 4912 C CA . ARG A 1 631 ? 29.906 -8.221 -49.821 1.00 54.91 631 ARG A CA 1
ATOM 4913 C C . ARG A 1 631 ? 29.710 -9.397 -50.786 1.00 54.91 631 ARG A C 1
ATOM 4915 O O . ARG A 1 631 ? 28.663 -9.461 -51.436 1.00 54.91 631 ARG A O 1
ATOM 4922 N N . ALA A 1 632 ? 30.651 -10.352 -50.838 1.00 47.50 632 ALA A N 1
ATOM 4923 C CA . ALA A 1 632 ? 30.499 -11.638 -51.526 1.00 47.50 632 ALA A CA 1
ATOM 4924 C C . ALA A 1 632 ? 29.939 -12.755 -50.623 1.00 47.50 632 ALA A C 1
ATOM 4926 O O . ALA A 1 632 ? 29.156 -13.571 -51.112 1.00 47.50 632 ALA A O 1
ATOM 4927 N N . ASN A 1 633 ? 30.313 -12.780 -49.334 1.00 54.19 633 ASN A N 1
ATOM 4928 C CA . ASN A 1 633 ? 29.795 -13.696 -48.309 1.00 54.19 633 ASN A CA 1
ATOM 4929 C C . ASN A 1 633 ? 29.646 -12.942 -46.973 1.00 54.19 633 ASN A C 1
ATOM 4931 O O . ASN A 1 633 ? 30.677 -12.670 -46.350 1.00 54.19 633 ASN A O 1
ATOM 4935 N N . PRO A 1 634 ? 28.425 -12.612 -46.512 1.00 53.28 634 PRO A N 1
ATOM 4936 C CA . PRO A 1 634 ? 28.257 -11.968 -45.214 1.00 53.28 634 PRO A CA 1
ATOM 4937 C C . PRO A 1 634 ? 28.893 -12.816 -44.103 1.00 53.28 634 PRO A C 1
ATOM 4939 O O . PRO A 1 634 ? 28.783 -14.050 -44.146 1.00 53.28 634 PRO A O 1
ATOM 4942 N N . PRO A 1 635 ? 29.591 -12.197 -43.132 1.00 52.09 635 PRO A N 1
ATOM 4943 C CA . PRO A 1 635 ? 30.165 -12.927 -42.013 1.00 52.09 635 PRO A CA 1
ATOM 4944 C C . PRO A 1 635 ? 29.044 -13.655 -41.268 1.00 52.09 635 PRO A C 1
ATOM 4946 O O . PRO A 1 635 ? 28.073 -13.050 -40.836 1.00 52.09 635 PRO A O 1
ATOM 4949 N N . THR A 1 636 ? 29.167 -14.974 -41.129 1.00 52.41 636 THR A N 1
ATOM 4950 C CA . THR A 1 636 ? 28.192 -15.805 -40.401 1.00 52.41 636 THR A CA 1
ATOM 4951 C C . THR A 1 636 ? 28.438 -15.817 -38.886 1.00 52.41 636 THR A C 1
ATOM 4953 O O . THR A 1 636 ? 27.719 -16.485 -38.142 1.00 52.41 636 THR A O 1
ATOM 4956 N N . GLU A 1 637 ? 29.509 -15.164 -38.427 1.00 51.66 637 GLU A N 1
ATOM 4957 C CA . GLU A 1 637 ? 29.992 -15.156 -37.043 1.00 51.66 637 GLU A CA 1
ATOM 4958 C C . GLU A 1 637 ? 30.847 -13.913 -36.750 1.00 51.66 637 GLU A C 1
ATOM 4960 O O . GLU A 1 637 ? 31.469 -13.353 -37.656 1.00 51.66 637 GLU A O 1
ATOM 4965 N N . PHE A 1 638 ? 30.886 -13.508 -35.478 1.00 53.84 638 PHE A N 1
ATOM 4966 C CA . PHE A 1 638 ? 31.750 -12.433 -34.980 1.00 53.84 638 PHE A CA 1
ATOM 4967 C C . PHE A 1 638 ? 33.209 -12.898 -34.907 1.00 53.84 638 PHE A C 1
ATOM 4969 O O . PHE A 1 638 ? 33.473 -14.013 -34.457 1.00 53.84 638 PHE A O 1
ATOM 4976 N N . CYS A 1 639 ? 34.140 -12.049 -35.363 1.00 51.12 639 CYS A N 1
ATOM 4977 C CA . CYS A 1 639 ? 35.587 -12.307 -35.439 1.00 51.12 639 CYS A CA 1
ATOM 4978 C C . CYS A 1 639 ? 35.927 -13.756 -35.863 1.00 51.12 639 CYS A C 1
ATOM 4980 O O . CYS A 1 639 ? 36.433 -14.566 -35.081 1.00 51.12 639 CYS A O 1
ATOM 4982 N N . ALA A 1 640 ? 35.725 -14.082 -37.148 1.00 48.50 640 ALA A N 1
ATOM 4983 C CA . ALA A 1 640 ? 36.062 -15.382 -37.762 1.00 48.50 640 ALA A CA 1
ATOM 4984 C C . ALA A 1 640 ? 37.546 -15.809 -37.610 1.00 48.50 640 ALA A C 1
ATOM 4986 O O . ALA A 1 640 ? 37.921 -16.944 -37.913 1.00 48.50 640 ALA A O 1
ATOM 4987 N N . VAL A 1 641 ? 38.395 -14.925 -37.085 1.00 46.78 641 VAL A N 1
ATOM 4988 C CA . VAL A 1 641 ? 39.809 -15.159 -36.767 1.00 46.78 641 VAL A CA 1
ATOM 4989 C C . VAL A 1 641 ? 40.091 -15.488 -35.290 1.00 46.78 641 VAL A C 1
ATOM 4991 O O . VAL A 1 641 ? 41.162 -16.024 -35.011 1.00 46.78 641 VAL A O 1
ATOM 4994 N N . ASN A 1 642 ? 39.147 -15.282 -34.355 1.00 49.56 642 ASN A N 1
ATOM 4995 C CA . ASN A 1 642 ? 39.311 -15.633 -32.935 1.00 49.56 642 ASN A CA 1
ATOM 4996 C C . ASN A 1 642 ? 38.313 -16.716 -32.454 1.00 49.56 642 ASN A C 1
ATOM 4998 O O . ASN A 1 642 ? 37.172 -16.405 -32.102 1.00 49.56 642 ASN A O 1
ATOM 5002 N N . PRO A 1 643 ? 38.736 -17.992 -32.330 1.00 49.00 643 PRO A N 1
ATOM 5003 C CA . PRO A 1 643 ? 37.870 -19.095 -31.896 1.00 49.00 643 PRO A CA 1
ATOM 5004 C C . PRO A 1 643 ? 37.240 -18.930 -30.507 1.00 49.00 643 PRO A C 1
ATOM 5006 O O . PRO A 1 643 ? 36.259 -19.607 -30.202 1.00 49.00 643 PRO A O 1
ATOM 5009 N N . GLY A 1 644 ? 37.798 -18.069 -29.647 1.00 49.03 644 GLY A N 1
ATOM 5010 C CA . GLY A 1 644 ? 37.220 -17.758 -28.337 1.00 49.03 644 GLY A CA 1
ATOM 5011 C C . GLY A 1 644 ? 35.929 -16.940 -28.430 1.00 49.03 644 GLY A C 1
ATOM 5012 O O . GLY A 1 644 ? 34.994 -17.198 -27.668 1.00 49.03 644 GLY A O 1
ATOM 5013 N N . ASP A 1 645 ? 35.861 -16.035 -29.405 1.00 47.84 645 ASP A N 1
ATOM 5014 C CA . ASP A 1 645 ? 34.754 -15.092 -29.600 1.00 47.84 645 ASP A CA 1
ATOM 5015 C C . ASP A 1 645 ? 33.656 -15.709 -30.495 1.00 47.84 645 ASP A C 1
ATOM 5017 O O . ASP A 1 645 ? 32.462 -15.496 -30.280 1.00 47.84 645 ASP A O 1
ATOM 5021 N N . GLN A 1 646 ? 34.050 -16.625 -31.391 1.00 45.72 646 GLN A N 1
ATOM 5022 C CA . GLN A 1 646 ? 33.186 -17.393 -32.308 1.00 45.72 646 GLN A CA 1
ATOM 5023 C C . GLN A 1 646 ? 32.145 -18.303 -31.637 1.00 45.72 646 GLN A C 1
ATOM 5025 O O . GLN A 1 646 ? 31.187 -18.748 -32.271 1.00 45.72 646 GLN A O 1
ATOM 5030 N N . THR A 1 647 ? 32.329 -18.666 -30.366 1.00 43.09 647 THR A N 1
ATOM 5031 C CA . THR A 1 647 ? 31.523 -19.736 -29.745 1.00 43.09 647 THR A CA 1
ATOM 5032 C C . THR A 1 647 ? 30.186 -19.279 -29.177 1.00 43.09 647 THR A C 1
ATOM 5034 O O . THR A 1 647 ? 29.411 -20.128 -28.730 1.00 43.09 647 THR A O 1
ATOM 5037 N N . ARG A 1 648 ? 29.900 -17.973 -29.176 1.00 50.16 648 ARG A N 1
ATOM 5038 C CA . ARG A 1 648 ? 28.800 -17.433 -28.368 1.00 50.16 648 ARG A CA 1
ATOM 5039 C C . ARG A 1 648 ? 27.729 -16.667 -29.161 1.00 50.16 648 ARG A C 1
ATOM 5041 O O . ARG A 1 648 ? 26.573 -16.736 -28.762 1.00 50.16 648 ARG A O 1
ATOM 5048 N N . TRP A 1 649 ? 28.062 -16.036 -30.296 1.00 57.62 649 TRP A N 1
ATOM 5049 C CA . TRP A 1 649 ? 27.147 -15.127 -31.013 1.00 57.62 649 TRP A CA 1
ATOM 5050 C C . TRP A 1 649 ? 27.280 -15.264 -32.537 1.00 57.62 649 TRP A C 1
ATOM 5052 O O . TRP A 1 649 ? 28.388 -15.420 -33.050 1.00 57.62 649 TRP A O 1
ATOM 5062 N N . LYS A 1 650 ? 26.159 -15.219 -33.273 1.00 52.44 650 LYS A N 1
ATOM 5063 C CA . LYS A 1 650 ? 26.138 -15.363 -34.742 1.00 52.44 650 LYS A CA 1
ATOM 5064 C C . LYS A 1 650 ? 25.282 -14.291 -35.405 1.00 52.44 650 LYS A C 1
ATOM 5066 O O . LYS A 1 650 ? 24.125 -14.124 -35.024 1.00 52.44 650 LYS A O 1
ATOM 5071 N N . ILE A 1 651 ? 25.838 -13.648 -36.430 1.00 53.34 651 ILE A N 1
ATOM 5072 C CA . ILE A 1 651 ? 25.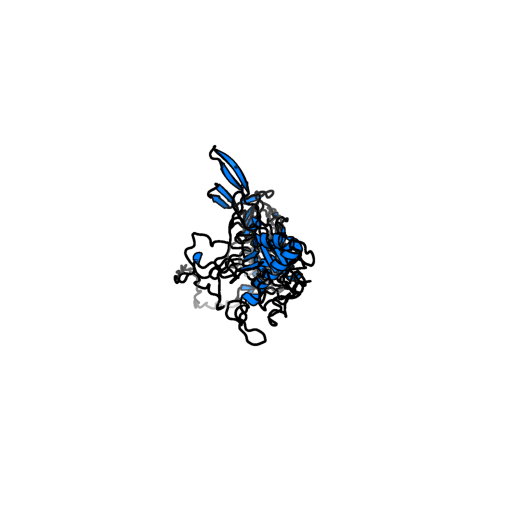081 -12.856 -37.408 1.00 53.34 651 ILE A CA 1
ATOM 5073 C C . ILE A 1 651 ? 24.268 -13.849 -38.252 1.00 53.34 651 ILE A C 1
ATOM 5075 O O . ILE A 1 651 ? 24.777 -14.919 -38.599 1.00 53.34 651 ILE A O 1
ATOM 5079 N N . ASN A 1 652 ? 22.995 -13.555 -38.517 1.00 51.75 652 ASN A N 1
ATOM 5080 C CA . ASN A 1 652 ? 22.129 -14.437 -39.300 1.00 51.75 652 ASN A CA 1
ATOM 5081 C C . ASN A 1 652 ? 22.282 -14.097 -40.799 1.00 51.75 652 ASN A C 1
ATOM 5083 O O . ASN A 1 652 ? 21.880 -13.007 -41.194 1.00 51.75 652 ASN A O 1
ATOM 5087 N N . PRO A 1 653 ? 22.905 -14.967 -41.614 1.00 46.62 653 PRO A N 1
ATOM 5088 C CA . PRO A 1 653 ? 23.279 -14.647 -42.993 1.00 46.62 653 PRO A CA 1
ATOM 5089 C C . PRO A 1 653 ? 22.125 -14.641 -44.000 1.00 46.62 653 PRO A C 1
ATOM 5091 O O . PRO A 1 653 ? 21.152 -15.415 -43.818 1.00 46.62 653 PRO A O 1
#

Mean predicted aligned error: 15.32 Å

Secondary structure (DSSP, 8-state):
----------------------------SS--------EEEEE--PPP-EEEE-TTS--B-SEEETT-EEEEEE-S--EEEEEE-STT-SSGGGEEEEE-EEEEEE-TTS--EEEEE-TTS-EEE--TTTTTTT--EEE--SS--EEEE-EEEEE---SS--PPPEE--TTSSEEEEEEEEEPPPPTT----TTS---EEEEEEESSB-TTS-B--BEEEEEEEE------GGG-----TT-EEEEE-TTS-EEEEE---TT--SEE--S--TTEEEEEEEEE-SS-EEEEEEEEEEESS-BSEEEEE-EESSTT--EEEEEEEEEETTEEEEPEETTT--BSPEEES--SSSSSS-HHHHHHHT-PSPPTT-----BS--SS-SSSS--HHHHHH-EEETTEEE---TTB-EEEEEE------TT-------HHHHH-TTTSS-BT-PEEEEEEGGGGTT-TT-SS---TTTS-S--TTEEEEEE-----B--SS-SSS---SSSSS--SGGGB-S---BSEEEE-SBTTSS--SSPPPTTS---S--B---EEEE-HHHHHHHTT-TTT-TT---HHHHHHHHHHHHHHHHHHS--TTTTTSGGGG-B-TTSPBP-GGGGS-BTTS-TTTS--SSS-TT-TTTTTT-B---

Nearest PDB structures (foldseek):
  7y6e-assembly4_D  TM=2.079E-01  e=1.512E-02  Chelicerata
  7y6e-assembly2_B  TM=2.359E-01  e=6.127E-02  Chelicerata
  4lnv-assembly3_C  TM=1.557E-01  e=4.172E-03  Anopheles gambiae
  1pzu-assembly2_H  TM=2.363E-01  e=1.587E-01  Homo sapiens
  2c9r-assembly1_A  TM=3.549E-01  e=3.857E+00  Pseudomonas syringae pv. tomato

Sequence (653 aa):
MAKGSLSVMLCLVGGFKESEGSQPSYYPPYPPPQHQHNWTAGSSIPKPIVMLFYPGTSYTLTHLRCYEIAFLADVASATDWDQCIAPGCPYPNGWAADSKVRVMWSDNGAGGQFGTLDSNGNFIPLDPVVNAQQITHYRAPWDRPGIVHITLVVDDEGLYYDDPPVSNNSDNGNVTVWEFWITPCPYNWRPIPNTTGPSFIAWVEPEVDHLGQPMSGIMTFNLISSTEPGECLNSHFSCPYDMDIVQTEEGETFEVNDIHDHDADLQFPPELEGMNVYGSQEEDEEGPYTHNFTVAVTQQPTTVAEVRILCFDGGGYGFLLAGIDGFPPGSATARRTDTGVIGSVEIPYDANGNFIADVWEANMGIYPADSLGDFDNQPVGDGTLGDGLSVYEEYRGLRVQGIWTVFNPRLKDMFVMNFGAGQEDPYVPATIPNEAITSQDGFPGQGMPLLWLLNAREGLGYPLRVVNYLNHYAHIRDVYAAIVVPGDIEGYQDADNDGQPDDTNGDGVIDDSDLIVDVRAYGFTYGPIWDNAGGPIAPPGDWGYIPQFWGPPVIEVDVDYLRNERLDPNTNPNGLTELQVLTWVVGHELGHTVLWHRNDLGGYGHHNGFDAAGNPITTYDCLIWQWMDWRANPPTEFCAVNPGDQTRWKINP

Solvent-accessible surface area (backbone atoms only — not comparable to full-atom values): 36804 Å² total; per-residue (Å²): 142,81,85,83,84,84,78,84,76,83,77,82,74,80,75,80,74,86,72,94,67,87,75,79,86,78,77,73,95,61,84,69,76,89,73,69,81,42,56,38,87,53,52,76,68,59,51,43,40,55,47,37,18,46,72,97,54,89,50,75,48,58,63,41,48,51,57,39,67,32,29,50,43,71,76,41,72,60,62,26,37,32,30,36,73,34,89,85,51,86,41,73,96,18,48,48,75,39,54,59,39,54,49,29,51,41,48,83,80,56,63,52,46,40,13,32,65,49,99,85,67,48,81,42,81,45,55,37,53,88,35,27,74,66,48,38,27,41,32,42,20,75,88,51,56,33,74,34,47,43,43,44,33,33,32,60,69,48,84,72,46,72,66,81,70,38,52,38,54,92,89,44,27,59,28,20,29,26,48,42,36,28,51,55,48,57,63,89,45,59,46,45,63,92,48,89,47,62,65,38,47,35,38,36,35,39,61,49,43,69,86,71,44,68,33,30,15,37,40,36,39,41,50,49,46,34,50,69,66,20,57,46,39,52,47,45,47,66,41,93,71,28,41,36,45,38,63,47,100,87,71,52,73,47,78,43,73,44,72,67,51,63,46,45,14,42,26,40,56,70,82,45,90,68,40,50,48,42,52,50,78,49,72,64,99,55,36,64,33,44,39,56,28,30,37,41,30,41,73,54,67,37,39,62,50,74,50,51,36,39,37,29,28,32,47,35,27,36,35,42,34,46,34,36,34,79,18,84,91,40,69,48,65,18,25,31,72,82,78,69,47,72,55,63,35,45,36,37,31,41,92,85,72,58,69,52,32,48,50,57,33,53,74,72,69,47,61,88,63,59,38,79,35,45,67,14,60,33,44,60,64,73,72,63,78,21,31,73,50,31,41,46,51,27,58,25,32,41,47,48,71,88,38,82,41,67,57,52,71,51,47,21,50,25,42,35,33,52,34,66,61,78,93,58,90,95,62,79,69,57,73,78,56,69,64,17,60,64,26,49,62,14,21,52,24,65,48,48,40,52,73,44,65,36,50,54,74,58,42,73,91,48,98,69,55,84,69,62,62,60,92,84,79,66,82,93,61,56,51,45,34,34,37,37,31,39,45,82,70,73,36,58,45,48,91,84,68,81,81,54,69,40,55,69,74,68,82,85,63,89,47,84,78,26,54,40,95,69,50,58,51,48,42,49,64,45,60,37,55,69,84,76,71,79,60,99,69,76,75,71,93,81,67,75,90,65,91,82,57,71,34,48,23,41,31,38,26,29,52,63,60,53,56,57,47,49,72,36,64,88,67,21,73,68,65,66,52,68,62,59,52,45,10,42,47,47,22,52,43,57,48,49,58,54,48,38,68,37,90,91,43,78,77,62,15,69,45,58,39,58,34,96,85,68,45,80,36,46,70,76,69,67,55,60,41,78,81,59,64,48,52,81,50,59,62,57,41,46,44,90,75,34,75,83,60,45,75,50,42,32,30,36,114

Organism: NCBI:txid2035412

Radius of gyration: 41.98 Å; Cα contacts (8 Å, |Δi|>4): 1434; chains: 1; bounding box: 96×62×142 Å

InterPro domains:
  IPR018247 EF-Hand 1, calcium-binding site [PS00018] (503-515)